Protein AF-A0A7S4IN65-F1 (afdb_monomer_lite)

pLDDT: mean 77.05, std 23.39, range [24.22, 98.75]

Radius of gyration: 28.14 Å; chains: 1; bounding box: 61×86×92 Å

Secondary structure (DSSP, 8-state):
----------------PPPPP-PPP---PPP--------EEEEESSGGGGGSHHHHHHHHHHTTSSS-EEEEE-GGGTT-HHHHHHHSHHHHHTT-EEEEE--SSGGGPPPHHHHHIIIIII-SEEEEPPS-HHHHHHHHHHHTHHHHHHHHHTTTPEEEEETHHHHTTEEEEEE-TTSTTSSTTHHHHHHH--HHHHH----EEEE---SEEEEEEESTT-B-TTS-BHHHHHHHHHHT-TTSPPEEEE-TTEEEEEETTEEEEEESSSS--EEEEEE-TTT--EEEEEPP--TT-EEHHHHTT--S---HHHHHHHTT---------------------------------PPP-EEESSGGGGGSHHHHHHHHHHHTSSS-EEEEE-GGGTT-HHHHHHHHHHHHHTT-EEEEE--SSGGGPPPHHHHHIIIIII-SEEEEPPS-HHHHHHHHHHHTHHHHHHHHHTTT-EEEEE--

Sequence (480 aa):
KLEEHVETDFKVADELQLPESAPAETGTSSANEEEESSIKIVAAGRMKAFHFPSIVEKVIELSGKEKPNIVYIGTASFDRTDKFNLITKLFREHECVIERLGVSEEKDVPSKEVMRRLVVEWADVLLCSGGNTLHALLRWKEIGLDLLMKKAAEKGTVLSGGSAGAGCWFSSVHSDSLRPDNVKNAERVLSELDEDDLTDWDYAKISGMGYINAMCVPHFDATGTNEVTRSEHAQEVLVQQPDGAPAIGIDENAAFIVDGDRAMVVSGDGEATCHVVVADEKTGVTAAVPIPQVEEGVPLDELLVLHEPCDAPHLEKLEEHVETDFKVADELQLPESAPAETGTSSANEEEESSIKIVAAGRMKAFHFPSIVEKVIELSGKEKPNIVYIGTASFDRTDKFNLITKLFREHECVIERLGVSEEKDVPSKEVMRRLVVEWADVLLCSGGNTLHALLRWKEIGLDLLMKKAAEKGTVPSGGSA

Foldseek 3Di:
DDDDDDDDDDDDDDDDDDDDDDDDDDDDDDDPPPPQQFFKEKFALALCLLVFPQSVVVLCVLLVDQAFEEEEEEQQVQPDPVQVCNRCVVSVVSVHHYDYQHQNDPVRHDDPVVLLCRQQPRGSEYEYEAFQLLSSQVRCVVVVSLVSNVNNSSVSRYQYYHHSSNQQQAQKEFDPNLQLLSAPPSVVSVVVDDLVNNLPDDTDIGGHSHNAQAYEQRQQVDADSVRHHSVVVVLVVCLVPQVGFKYKYHHNNKIWIGTGQFIAIDGSVVPTFMWTWHADPPPSDIDTETDDHDPVGDGSVVSRVDPDHDDPVNVVVVVVDDDDDDDDDDDDDDDDDDDDDDDDDDDDDDPDLDAAEAEAAALQPLVDLVSLVVLCVLLVHQAFEEEEEEQQVQQDPVSVCNNCVVSVVSVHHYDYQHQNDPVRHDDPVVLLCRQAPRGSEYEYEDHNVSSVSSSCSNRVSVVSNVNNSSVNRHYYYYHD

Organism: NCBI:txid265563

Structure (mmCIF, N/CA/C/O backbone):
data_AF-A0A7S4IN65-F1
#
_entry.id   AF-A0A7S4IN65-F1
#
loop_
_atom_site.group_PDB
_atom_site.id
_atom_site.type_symbol
_atom_site.label_atom_id
_atom_site.label_alt_id
_atom_site.label_comp_id
_atom_site.label_asym_id
_atom_site.label_entity_id
_atom_site.label_seq_id
_atom_site.pdbx_PDB_ins_code
_atom_site.Cartn_x
_atom_site.Cartn_y
_atom_site.Cartn_z
_atom_site.occupancy
_atom_site.B_iso_or_equiv
_atom_site.auth_seq_id
_atom_site.auth_comp_id
_atom_site.auth_asym_id
_atom_site.auth_atom_id
_atom_site.pdbx_PDB_model_num
ATOM 1 N N . LYS A 1 1 ? 18.585 51.820 -1.339 1.00 32.81 1 LYS A N 1
ATOM 2 C CA . LYS A 1 1 ? 18.415 52.350 -2.709 1.00 32.81 1 LYS A CA 1
ATOM 3 C C . LYS A 1 1 ? 17.055 51.869 -3.189 1.00 32.81 1 LYS A C 1
ATOM 5 O O . LYS A 1 1 ? 16.963 50.705 -3.530 1.00 32.81 1 LYS A O 1
ATOM 10 N N . LEU A 1 2 ? 16.080 52.779 -3.092 1.00 25.89 2 LEU A N 1
ATOM 11 C CA . LEU A 1 2 ? 14.792 52.861 -3.794 1.00 25.89 2 LEU A CA 1
ATOM 12 C C . LEU A 1 2 ? 13.840 51.653 -3.741 1.00 25.89 2 LEU A C 1
ATOM 14 O O . LEU A 1 2 ? 13.987 50.690 -4.484 1.00 25.89 2 LEU A O 1
ATOM 18 N N . GLU A 1 3 ? 12.829 51.804 -2.883 1.00 33.41 3 GLU A N 1
ATOM 19 C CA . GLU A 1 3 ? 11.439 51.452 -3.189 1.00 33.41 3 GLU A CA 1
ATOM 20 C C . GLU A 1 3 ? 10.918 52.275 -4.388 1.00 33.41 3 GLU A C 1
ATOM 22 O O . GLU A 1 3 ? 11.472 53.333 -4.694 1.00 33.41 3 GLU A O 1
ATOM 27 N N . GLU A 1 4 ? 9.807 51.787 -4.953 1.00 33.56 4 GLU A N 1
ATOM 28 C CA . GLU A 1 4 ? 8.807 52.456 -5.803 1.00 33.56 4 GLU A CA 1
ATOM 29 C C . GLU A 1 4 ? 8.878 52.352 -7.350 1.00 33.56 4 GLU A C 1
ATOM 31 O O . GLU A 1 4 ? 9.903 52.593 -7.982 1.00 33.56 4 GLU A O 1
ATOM 36 N N . HIS A 1 5 ? 7.671 52.109 -7.907 1.00 30.88 5 HIS A N 1
ATOM 37 C CA . HIS A 1 5 ? 7.203 52.086 -9.314 1.00 30.88 5 HIS A CA 1
ATOM 38 C C . HIS A 1 5 ? 7.433 50.736 -10.033 1.00 30.88 5 HIS A C 1
ATOM 40 O O . HIS A 1 5 ? 8.550 50.243 -10.097 1.00 30.88 5 HIS A O 1
ATOM 46 N N . VAL A 1 6 ? 6.423 50.040 -10.575 1.00 28.70 6 VAL A N 1
ATOM 47 C CA . VAL A 1 6 ? 5.481 50.481 -11.621 1.00 28.70 6 VAL A CA 1
ATOM 48 C C . VAL A 1 6 ? 4.193 49.626 -11.593 1.00 28.70 6 VAL A C 1
ATOM 50 O O . VAL A 1 6 ? 4.250 48.400 -11.657 1.00 28.70 6 VAL A O 1
ATOM 53 N N . GLU A 1 7 ? 3.042 50.299 -11.520 1.00 27.88 7 GLU A N 1
ATOM 54 C CA . GLU A 1 7 ? 1.718 49.850 -11.988 1.00 27.88 7 GLU A CA 1
ATOM 55 C C . GLU A 1 7 ? 1.628 49.966 -13.526 1.00 27.88 7 GLU A C 1
ATOM 57 O O . GLU A 1 7 ? 2.339 50.790 -14.096 1.00 27.88 7 GLU A O 1
ATOM 62 N N . THR A 1 8 ? 0.658 49.269 -14.146 1.00 27.19 8 THR A N 1
ATOM 63 C CA . THR A 1 8 ? 0.211 49.309 -15.574 1.00 27.19 8 THR A CA 1
ATOM 64 C C . THR A 1 8 ? 0.982 48.366 -16.527 1.00 27.19 8 THR A C 1
ATOM 66 O O . THR A 1 8 ? 2.193 48.239 -16.424 1.00 27.19 8 THR A O 1
ATOM 69 N N . ASP A 1 9 ? 0.395 47.587 -17.448 1.00 25.75 9 ASP A N 1
ATOM 70 C CA . ASP A 1 9 ? -0.900 47.646 -18.137 1.00 25.75 9 ASP A CA 1
ATOM 71 C C . ASP A 1 9 ? -1.326 46.262 -18.678 1.00 25.75 9 ASP A C 1
ATOM 73 O O . ASP A 1 9 ? -0.503 45.457 -19.119 1.00 25.75 9 ASP A O 1
ATOM 77 N N . PHE A 1 10 ? -2.641 46.038 -18.733 1.00 27.08 10 PHE A N 1
ATOM 78 C CA . PHE A 1 10 ? -3.291 45.007 -19.546 1.00 27.08 10 PHE A CA 1
ATOM 79 C C . PHE A 1 10 ? -3.042 45.258 -21.044 1.00 27.08 10 PHE A C 1
ATOM 81 O O . PHE A 1 10 ? -3.359 46.333 -21.551 1.00 27.08 10 PHE A O 1
ATOM 88 N N . LYS A 1 11 ? -2.615 44.229 -21.788 1.00 25.80 11 LYS A N 1
ATOM 89 C CA . LYS A 1 11 ? -2.872 44.119 -23.232 1.00 25.80 11 LYS A CA 1
ATOM 90 C C . LYS A 1 11 ? -3.276 42.695 -23.599 1.00 25.80 11 LYS A C 1
ATOM 92 O O . LYS A 1 11 ? -2.474 41.770 -23.548 1.00 25.80 11 LYS A O 1
ATOM 97 N N . VAL A 1 12 ? -4.543 42.572 -23.981 1.00 32.09 12 VAL A N 1
ATOM 98 C CA . VAL A 1 12 ? -5.088 41.475 -24.780 1.00 32.09 12 VAL A CA 1
ATOM 99 C C . VAL A 1 12 ? -4.421 41.536 -26.154 1.00 32.09 12 VAL A C 1
ATOM 101 O O . VAL A 1 12 ? -4.432 42.591 -26.788 1.00 32.09 12 VAL A O 1
ATOM 104 N N . ALA A 1 13 ? -3.841 40.425 -26.595 1.00 27.20 13 ALA A N 1
ATOM 105 C CA . ALA A 1 13 ? -3.471 40.208 -27.986 1.00 27.20 13 ALA A CA 1
ATOM 106 C C . ALA A 1 13 ? -4.176 38.929 -28.451 1.00 27.20 13 ALA A C 1
ATOM 108 O O . ALA A 1 13 ? -3.713 37.819 -28.193 1.00 27.20 13 ALA A O 1
ATOM 109 N N . ASP A 1 14 ? -5.341 39.130 -29.064 1.00 30.42 14 ASP A N 1
ATOM 110 C CA . ASP A 1 14 ? -5.880 38.231 -30.079 1.00 30.42 14 ASP A CA 1
ATOM 111 C C . ASP A 1 14 ? -4.938 38.212 -31.297 1.00 30.42 14 ASP A C 1
ATOM 113 O O . ASP A 1 14 ? -4.184 39.159 -31.520 1.00 30.42 14 ASP A O 1
ATOM 117 N N . GLU A 1 15 ? -5.069 37.152 -32.097 1.00 32.62 15 GLU A N 1
ATOM 118 C CA . GLU A 1 15 ? -4.400 36.855 -33.376 1.00 32.62 15 GLU A CA 1
ATOM 119 C C . GLU A 1 15 ? -3.097 36.042 -33.305 1.00 32.62 15 GLU A C 1
ATOM 121 O O . GLU A 1 15 ? -1.983 36.553 -33.398 1.00 32.62 15 GLU A O 1
ATOM 126 N N . LEU A 1 16 ? -3.261 34.715 -33.312 1.00 28.67 16 LEU A N 1
ATOM 127 C CA . LEU A 1 16 ? -2.338 33.811 -33.997 1.00 28.67 16 LEU A CA 1
ATOM 128 C C . LEU A 1 16 ? -3.149 32.884 -34.910 1.00 28.67 16 LEU A C 1
ATOM 130 O O . LEU A 1 16 ? -3.879 32.000 -34.468 1.00 28.67 16 LEU A O 1
ATOM 134 N N . GLN A 1 17 ? -3.050 33.181 -36.205 1.00 27.02 17 GLN A N 1
ATOM 135 C CA . GLN A 1 17 ? -3.640 32.453 -37.322 1.00 27.02 17 GLN A CA 1
ATOM 136 C C . GLN A 1 17 ? -3.082 31.024 -37.395 1.00 27.02 17 GLN A C 1
ATOM 138 O O . GLN A 1 17 ? -1.869 30.816 -37.402 1.00 27.02 17 GLN A O 1
ATOM 143 N N . LEU A 1 18 ? -3.984 30.047 -37.486 1.00 28.59 18 LEU A N 1
ATOM 144 C CA . LEU A 1 18 ? -3.681 28.667 -37.865 1.00 28.59 18 LEU A CA 1
ATOM 145 C C . LEU A 1 18 ? -3.309 28.625 -39.359 1.00 28.59 18 LEU A C 1
ATOM 147 O O . LEU A 1 18 ? -4.066 29.178 -40.161 1.00 28.59 18 LEU A O 1
ATOM 151 N N . PRO A 1 19 ? -2.202 27.982 -39.775 1.00 30.19 19 PRO A N 1
ATOM 152 C CA . PRO A 1 19 ? -1.936 27.788 -41.192 1.00 30.19 19 PRO A CA 1
ATOM 153 C C . PRO A 1 19 ? -2.853 26.709 -41.787 1.00 30.19 19 PRO A C 1
ATOM 155 O O . PRO A 1 19 ? -3.086 25.655 -41.195 1.00 30.19 19 PRO A O 1
ATOM 158 N N . GLU A 1 20 ? -3.371 27.030 -42.972 1.00 29.59 20 GLU A N 1
ATOM 159 C CA . GLU A 1 20 ? -4.300 26.250 -43.786 1.00 29.59 20 GLU A CA 1
ATOM 160 C C . GLU A 1 20 ? -3.750 24.880 -44.215 1.00 29.59 20 GLU A C 1
ATOM 162 O O . GLU A 1 20 ? -2.572 24.697 -44.522 1.00 29.59 20 GLU A O 1
ATOM 167 N N . SER A 1 21 ? -4.678 23.928 -44.289 1.00 34.19 21 SER A N 1
ATOM 168 C CA . SER A 1 21 ? -4.541 22.582 -44.838 1.00 34.19 21 SER A CA 1
ATOM 169 C C . SER A 1 21 ? -4.165 22.570 -46.327 1.00 34.19 21 SER A C 1
ATOM 171 O O . SER A 1 21 ? -4.820 23.233 -47.133 1.00 34.19 21 SER A O 1
ATOM 173 N N . ALA A 1 22 ? -3.213 21.713 -46.705 1.00 28.77 22 ALA A N 1
ATOM 174 C CA . ALA A 1 22 ? -2.978 21.274 -48.085 1.00 28.77 22 ALA A CA 1
ATOM 175 C C . ALA A 1 22 ? -3.333 19.772 -48.235 1.00 28.77 22 ALA A C 1
ATOM 177 O O . ALA A 1 22 ? -3.352 19.057 -47.232 1.00 28.77 22 ALA A O 1
ATOM 178 N N . PRO A 1 23 ? -3.703 19.305 -49.444 1.00 30.22 23 PRO A N 1
ATOM 179 C CA . PRO A 1 23 ? -4.715 18.268 -49.632 1.00 30.22 23 PRO A CA 1
ATOM 180 C C . PRO A 1 23 ? -4.190 16.829 -49.552 1.00 30.22 23 PRO A C 1
ATOM 182 O O . PRO A 1 23 ? -3.014 16.549 -49.759 1.00 30.22 23 PRO A O 1
ATOM 185 N N . ALA A 1 24 ? -5.137 15.929 -49.284 1.00 30.30 24 ALA A N 1
ATOM 186 C CA . ALA A 1 24 ? -4.971 14.489 -49.178 1.00 30.30 24 ALA A CA 1
ATOM 187 C C . ALA A 1 24 ? -4.448 13.843 -50.472 1.00 30.30 24 ALA A C 1
ATOM 189 O O . ALA A 1 24 ? -5.069 13.968 -51.529 1.00 30.30 24 ALA A O 1
ATOM 190 N N . GLU A 1 25 ? -3.374 13.062 -50.348 1.00 29.53 25 GLU A N 1
ATOM 191 C CA . GLU A 1 25 ? -3.054 11.991 -51.286 1.00 29.53 25 GLU A CA 1
ATOM 192 C C . GLU A 1 25 ? -3.513 10.652 -50.703 1.00 29.53 25 GLU A C 1
ATOM 194 O O . GLU A 1 25 ? -3.222 10.278 -49.569 1.00 29.53 25 GLU A O 1
ATOM 199 N N . THR A 1 26 ? -4.306 9.958 -51.507 1.00 33.59 26 THR A N 1
ATOM 200 C CA . THR A 1 26 ? -4.927 8.666 -51.245 1.00 33.59 26 THR A CA 1
ATOM 201 C C . THR A 1 26 ? -3.886 7.547 -51.224 1.00 33.59 26 THR A C 1
ATOM 203 O O . THR A 1 26 ? -3.320 7.216 -52.265 1.00 33.59 26 THR A O 1
ATOM 206 N N . GLY A 1 27 ? -3.701 6.915 -50.065 1.00 27.95 27 GLY A N 1
ATOM 207 C CA . GLY A 1 27 ? -2.934 5.682 -49.897 1.00 27.95 27 GLY A CA 1
ATOM 208 C C . GLY A 1 27 ? -3.653 4.753 -48.922 1.00 27.95 27 GLY A C 1
ATOM 209 O O . GLY A 1 27 ? -3.689 5.024 -47.732 1.00 27.95 27 GLY A O 1
ATOM 210 N N . THR A 1 28 ? -4.291 3.726 -49.484 1.00 26.53 28 THR A N 1
ATOM 211 C CA . THR A 1 28 ? -4.822 2.478 -48.897 1.00 26.53 28 THR A CA 1
ATOM 212 C C . THR A 1 28 ? -4.818 2.323 -47.370 1.00 26.53 28 THR A C 1
ATOM 214 O O . THR A 1 28 ? -3.765 2.231 -46.746 1.00 26.53 28 THR A O 1
ATOM 217 N N . SER A 1 29 ? -6.020 2.162 -46.803 1.00 31.06 29 SER A N 1
ATOM 218 C CA . SER A 1 29 ? -6.239 1.823 -45.399 1.00 31.06 29 SER A CA 1
ATOM 219 C C . SER A 1 29 ? -5.739 0.412 -45.081 1.00 31.06 29 SER A C 1
ATOM 221 O O . SER A 1 29 ? -6.262 -0.566 -45.620 1.00 31.06 29 SER A O 1
ATOM 223 N N . SER A 1 30 ? -4.796 0.294 -44.152 1.00 29.39 30 SER A N 1
ATOM 224 C CA . SER A 1 30 ? -4.751 -0.860 -43.258 1.00 29.39 30 SER A CA 1
ATOM 225 C C . SER A 1 30 ? -5.588 -0.490 -42.041 1.00 29.39 30 SER A C 1
ATOM 227 O 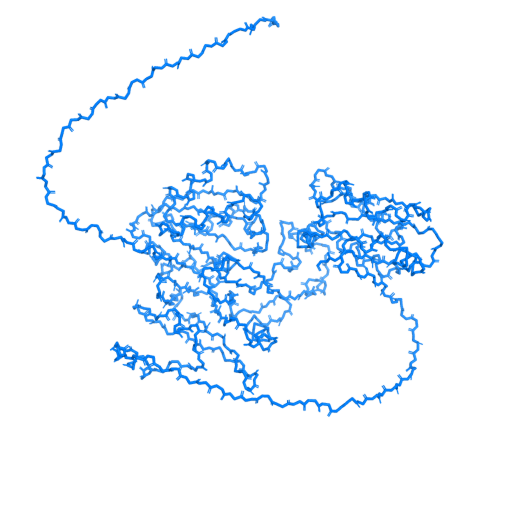O . SER A 1 30 ? -5.401 0.583 -41.470 1.00 29.39 30 SER A O 1
ATOM 229 N N . ALA A 1 31 ? -6.571 -1.326 -41.724 1.00 31.06 31 ALA A N 1
ATOM 230 C CA . ALA A 1 31 ? -7.404 -1.173 -40.547 1.00 31.06 31 ALA A CA 1
ATOM 231 C C . ALA A 1 31 ? -6.503 -1.025 -39.313 1.00 31.06 31 ALA A C 1
ATOM 233 O O . ALA A 1 31 ? -5.674 -1.892 -39.054 1.00 31.06 31 ALA A O 1
ATOM 234 N N . ASN A 1 32 ? -6.641 0.091 -38.596 1.00 31.59 32 ASN A N 1
ATOM 235 C CA . ASN A 1 32 ? -6.221 0.143 -37.206 1.00 31.59 32 ASN A CA 1
ATOM 236 C C . ASN A 1 32 ? -7.167 -0.803 -36.471 1.00 31.59 32 ASN A C 1
ATOM 238 O O . ASN A 1 32 ? -8.341 -0.478 -36.292 1.00 31.59 32 ASN A O 1
ATOM 242 N N . GLU A 1 33 ? -6.673 -1.986 -36.127 1.00 35.81 33 GLU A N 1
ATOM 243 C CA . GLU A 1 33 ? -7.206 -2.728 -34.995 1.00 35.81 33 GLU A CA 1
ATOM 244 C C . GLU A 1 33 ? -7.107 -1.778 -33.797 1.00 35.81 33 GLU A C 1
ATOM 246 O O . GLU A 1 33 ? -6.038 -1.245 -33.493 1.00 35.81 33 GLU A O 1
ATOM 251 N N . GLU A 1 34 ? -8.251 -1.439 -33.209 1.00 37.22 34 GLU A N 1
ATOM 252 C CA . GLU A 1 34 ? -8.286 -0.805 -31.900 1.00 37.22 34 GLU A CA 1
ATOM 253 C C . GLU A 1 34 ? -7.621 -1.806 -30.949 1.00 37.22 34 GLU A C 1
ATOM 255 O O . GLU A 1 34 ? -8.232 -2.815 -30.612 1.00 37.22 34 GLU A O 1
ATOM 260 N N . GLU A 1 35 ? -6.343 -1.592 -30.611 1.00 44.28 35 GLU A N 1
ATOM 261 C CA . GLU A 1 35 ? -5.663 -2.338 -29.549 1.00 44.28 35 GLU A CA 1
ATOM 262 C C . GLU A 1 35 ? -6.517 -2.181 -28.289 1.00 44.28 35 GLU A C 1
ATOM 264 O O . GLU A 1 35 ? -6.573 -1.111 -27.674 1.00 44.28 35 GLU A O 1
ATOM 269 N N . GLU A 1 36 ? -7.257 -3.235 -27.960 1.00 49.00 36 GLU A N 1
ATOM 270 C CA . GLU A 1 36 ? -8.034 -3.316 -26.740 1.00 49.00 36 GLU A CA 1
ATOM 271 C C . GLU A 1 36 ? -7.046 -3.143 -25.582 1.00 49.00 36 GLU A C 1
ATOM 273 O O . GLU A 1 36 ? -6.071 -3.882 -25.455 1.00 49.00 36 GLU A O 1
ATOM 278 N N . SER A 1 37 ? -7.227 -2.085 -24.790 1.00 55.81 37 SER A N 1
ATOM 279 C CA . SER A 1 37 ? -6.335 -1.767 -23.678 1.00 55.81 37 SER A CA 1
ATOM 280 C C . SER A 1 37 ? -6.311 -2.934 -22.684 1.00 55.81 37 SER A C 1
ATOM 282 O O . SER A 1 37 ? -7.236 -3.119 -21.895 1.00 55.81 37 SER A O 1
ATOM 284 N N . SER A 1 38 ? -5.230 -3.712 -22.713 1.00 84.19 38 SER A N 1
ATOM 285 C CA . SER A 1 38 ? -4.982 -4.815 -21.790 1.00 84.19 38 SER A CA 1
ATOM 286 C C . SER A 1 38 ? -4.278 -4.297 -20.533 1.00 84.19 38 SER A C 1
ATOM 288 O O . SER A 1 38 ? -3.211 -3.678 -20.618 1.00 84.19 38 SER A O 1
ATOM 290 N N . ILE A 1 39 ? -4.846 -4.553 -19.354 1.00 91.69 39 ILE A N 1
ATOM 291 C CA . ILE A 1 39 ? -4.200 -4.222 -18.078 1.00 91.69 39 ILE A CA 1
ATOM 292 C C . ILE A 1 39 ? -2.968 -5.115 -17.891 1.00 91.69 39 ILE A C 1
ATOM 294 O O . ILE A 1 39 ? -3.049 -6.328 -18.054 1.00 91.69 39 ILE A O 1
ATOM 298 N N . LYS A 1 40 ? -1.840 -4.511 -17.501 1.00 97.19 40 LYS A N 1
ATOM 299 C CA . LYS A 1 40 ? -0.579 -5.215 -17.233 1.00 97.19 40 LYS A CA 1
ATOM 300 C C . LYS A 1 40 ? -0.142 -4.991 -15.796 1.00 97.19 40 LYS A C 1
ATOM 302 O O . LYS A 1 40 ? 0.082 -3.846 -15.396 1.00 97.19 40 LYS A O 1
ATOM 307 N N . ILE A 1 41 ? -0.022 -6.060 -15.013 1.00 97.75 41 ILE A N 1
ATOM 308 C CA . ILE A 1 41 ? 0.318 -5.998 -13.587 1.00 97.75 41 ILE A CA 1
ATOM 309 C C . ILE A 1 41 ? 1.456 -6.966 -13.259 1.00 97.75 41 ILE A C 1
ATOM 311 O O . ILE A 1 41 ? 1.453 -8.109 -13.695 1.00 97.75 41 ILE A O 1
ATOM 315 N N . VAL A 1 42 ? 2.394 -6.521 -12.422 1.00 98.19 42 VAL A N 1
ATOM 316 C CA . VAL A 1 42 ? 3.411 -7.353 -11.768 1.00 98.19 42 VAL A CA 1
ATOM 317 C C . VAL A 1 42 ? 3.342 -7.141 -10.258 1.00 98.19 42 VAL A C 1
ATOM 319 O O . VAL A 1 42 ? 3.803 -6.127 -9.729 1.00 98.19 42 VAL A O 1
ATOM 322 N N . ALA A 1 43 ? 2.761 -8.106 -9.557 1.00 98.06 43 ALA A N 1
ATOM 323 C CA . ALA A 1 43 ? 2.542 -8.092 -8.119 1.00 98.06 43 ALA A CA 1
ATOM 324 C C . ALA A 1 43 ? 3.513 -9.063 -7.428 1.00 98.06 43 ALA A C 1
ATOM 326 O O . ALA A 1 43 ? 3.340 -10.273 -7.495 1.00 98.06 43 ALA A O 1
ATOM 327 N N . ALA A 1 44 ? 4.545 -8.548 -6.759 1.00 97.69 44 ALA A N 1
ATOM 328 C CA . ALA A 1 44 ? 5.549 -9.364 -6.076 1.00 97.69 44 ALA A CA 1
ATOM 329 C C . ALA A 1 44 ? 5.276 -9.533 -4.571 1.00 97.69 44 ALA A C 1
ATOM 331 O O . ALA A 1 44 ? 4.842 -8.594 -3.896 1.00 97.69 44 ALA A O 1
ATOM 332 N N . GLY A 1 45 ? 5.603 -10.697 -4.004 1.00 93.69 45 GLY A N 1
ATOM 333 C CA . GLY A 1 45 ? 5.321 -10.986 -2.593 1.00 93.69 45 GLY A CA 1
ATOM 334 C C . GLY A 1 45 ? 6.072 -10.060 -1.640 1.00 93.69 45 GLY A C 1
ATOM 335 O O . GLY A 1 45 ? 5.500 -9.576 -0.665 1.00 93.69 45 GLY A O 1
ATOM 336 N N . ARG A 1 46 ? 7.316 -9.691 -1.980 1.00 95.19 46 ARG A N 1
ATOM 337 C CA . ARG A 1 46 ? 8.073 -8.640 -1.285 1.00 95.19 46 ARG A CA 1
ATOM 338 C C . ARG A 1 46 ? 8.865 -7.763 -2.233 1.00 95.19 46 ARG A C 1
ATOM 340 O O . ARG A 1 46 ? 9.173 -8.121 -3.361 1.00 95.19 46 ARG A O 1
ATOM 347 N N . MET A 1 47 ? 9.319 -6.620 -1.730 1.00 94.44 47 MET A N 1
ATOM 348 C CA . MET A 1 47 ? 10.061 -5.682 -2.571 1.00 94.44 47 MET A CA 1
ATOM 349 C C . MET A 1 47 ? 11.448 -6.181 -3.013 1.00 94.44 47 MET A C 1
ATOM 351 O O . MET A 1 47 ? 11.924 -5.829 -4.086 1.00 94.44 47 MET A O 1
ATOM 355 N N . LYS A 1 48 ? 12.101 -7.025 -2.207 1.00 94.06 48 LYS A N 1
ATOM 356 C CA . LYS A 1 48 ? 13.374 -7.664 -2.584 1.00 94.06 48 LYS A CA 1
ATOM 357 C C . LYS A 1 48 ? 13.230 -8.658 -3.742 1.00 94.06 48 LYS A C 1
ATOM 359 O O . LYS A 1 48 ? 14.247 -9.047 -4.295 1.00 94.06 48 LYS A O 1
ATOM 364 N N . ALA A 1 49 ? 12.015 -9.037 -4.137 1.00 94.44 49 ALA A N 1
ATOM 365 C CA . ALA A 1 49 ? 11.811 -9.879 -5.310 1.00 94.44 49 ALA A CA 1
ATOM 366 C C . ALA A 1 49 ? 12.332 -9.206 -6.601 1.00 94.44 49 ALA A C 1
ATOM 368 O O . ALA A 1 49 ? 12.872 -9.871 -7.474 1.00 94.44 49 ALA A O 1
ATOM 369 N N . PHE A 1 50 ? 12.326 -7.868 -6.674 1.00 96.25 50 PHE A N 1
ATOM 370 C CA . PHE A 1 50 ? 12.949 -7.109 -7.772 1.00 96.25 50 PHE A CA 1
ATOM 371 C C . PHE A 1 50 ? 14.492 -7.107 -7.747 1.00 96.25 50 PHE A C 1
ATOM 373 O O . PHE A 1 50 ? 15.132 -6.350 -8.476 1.00 96.25 50 PHE A O 1
ATOM 380 N N . HIS A 1 51 ? 15.122 -7.917 -6.890 1.00 95.88 51 HIS A N 1
ATOM 381 C CA . HIS A 1 51 ? 16.551 -8.239 -6.982 1.00 95.88 51 HIS A CA 1
ATOM 382 C C . HIS A 1 51 ? 16.816 -9.483 -7.831 1.00 95.88 51 HIS A C 1
ATOM 384 O O . HIS A 1 51 ? 17.975 -9.745 -8.147 1.00 95.88 51 HIS A O 1
ATOM 390 N N . PHE A 1 52 ? 15.772 -10.224 -8.208 1.00 97.25 52 PHE A N 1
ATOM 391 C CA . PHE A 1 52 ? 15.885 -11.356 -9.115 1.00 97.25 52 PHE A CA 1
ATOM 392 C C . PHE A 1 52 ? 15.731 -10.890 -10.570 1.00 97.25 52 PHE A C 1
ATOM 394 O O . PHE A 1 52 ? 14.739 -10.221 -10.884 1.00 97.25 52 PHE A O 1
ATOM 401 N N . PRO A 1 53 ? 16.675 -11.250 -11.462 1.00 96.94 53 PRO A N 1
ATOM 402 C CA . PRO A 1 53 ? 16.588 -10.925 -12.883 1.00 96.94 53 PRO A CA 1
ATOM 403 C C . PRO A 1 53 ? 15.287 -11.393 -13.528 1.00 96.94 53 PRO A C 1
ATOM 405 O O . PRO A 1 53 ? 14.658 -10.592 -14.202 1.00 96.94 53 PRO A O 1
ATOM 408 N N . SER A 1 54 ? 14.811 -12.607 -13.222 1.00 96.12 54 SER A N 1
ATOM 409 C CA . SER A 1 54 ? 13.579 -13.163 -13.807 1.00 96.12 54 SER A CA 1
ATOM 410 C C . SER A 1 54 ? 12.359 -12.251 -13.632 1.00 96.12 54 SER A C 1
ATOM 412 O O . SER A 1 54 ? 11.566 -12.081 -14.554 1.00 96.12 54 SER A O 1
ATOM 414 N N . ILE A 1 55 ? 12.223 -11.608 -12.470 1.00 96.69 55 ILE A N 1
ATOM 415 C CA . ILE A 1 55 ? 11.100 -10.708 -12.179 1.00 96.69 55 ILE A CA 1
ATOM 416 C C . ILE A 1 55 ? 11.301 -9.339 -12.842 1.00 96.69 55 ILE A C 1
ATOM 418 O O . ILE A 1 55 ? 10.356 -8.779 -13.394 1.00 96.69 55 ILE A O 1
ATOM 422 N N . VAL A 1 56 ? 12.518 -8.784 -12.806 1.00 97.75 56 VAL A N 1
ATOM 423 C CA . VAL A 1 56 ? 12.814 -7.485 -13.440 1.00 97.75 56 VAL A CA 1
ATOM 424 C C . VAL A 1 56 ? 12.698 -7.564 -14.959 1.00 97.75 56 VAL A C 1
ATOM 426 O O . VAL A 1 56 ? 12.088 -6.688 -15.570 1.00 97.75 56 VAL A O 1
ATOM 429 N N . GLU A 1 57 ? 13.227 -8.625 -15.559 1.00 96.88 57 GLU A N 1
ATOM 430 C CA . GLU A 1 57 ? 13.132 -8.895 -16.991 1.00 96.88 57 GLU A CA 1
ATOM 431 C C . GLU A 1 57 ? 11.673 -9.021 -17.420 1.00 96.88 57 GLU A C 1
ATOM 433 O O . GLU A 1 57 ? 11.299 -8.409 -18.416 1.00 96.88 57 GLU A O 1
ATOM 438 N N . LYS A 1 58 ? 10.814 -9.675 -16.621 1.00 96.81 58 LYS A N 1
ATOM 439 C CA . LYS A 1 58 ? 9.383 -9.758 -16.939 1.00 96.81 58 LYS A CA 1
ATOM 440 C C . LYS A 1 58 ? 8.678 -8.399 -16.913 1.00 96.81 58 LYS A C 1
ATOM 442 O O . LYS A 1 58 ? 7.841 -8.125 -17.768 1.00 96.81 58 LYS A O 1
ATOM 447 N N . VAL A 1 59 ? 9.025 -7.513 -15.973 1.00 97.94 59 VAL A N 1
ATOM 448 C CA . VAL A 1 59 ? 8.500 -6.131 -15.961 1.00 97.94 59 VAL A CA 1
ATOM 449 C C . VAL A 1 59 ? 8.909 -5.376 -17.229 1.00 97.94 59 VAL A C 1
ATOM 451 O O . VAL A 1 59 ? 8.094 -4.658 -17.810 1.00 97.94 59 VAL A O 1
ATOM 454 N N . ILE A 1 60 ? 10.166 -5.527 -17.656 1.00 98.19 60 ILE A N 1
ATOM 455 C CA . ILE A 1 60 ? 10.696 -4.882 -18.864 1.00 98.19 60 ILE A CA 1
ATOM 456 C C . ILE A 1 60 ? 10.015 -5.454 -20.113 1.00 98.19 60 ILE A C 1
ATOM 458 O O . ILE A 1 60 ? 9.549 -4.688 -20.952 1.00 98.19 60 ILE A O 1
ATOM 462 N N . GLU A 1 61 ? 9.882 -6.774 -20.207 1.00 96.69 61 GLU A N 1
ATOM 463 C CA . GLU A 1 61 ? 9.198 -7.472 -21.299 1.00 96.69 61 GLU A CA 1
ATOM 464 C C . GLU A 1 61 ? 7.758 -6.970 -21.479 1.00 96.69 61 GLU A C 1
ATOM 466 O O . GLU A 1 61 ? 7.389 -6.545 -22.573 1.00 96.69 61 GLU A O 1
ATOM 471 N N . LEU A 1 62 ? 6.972 -6.907 -20.396 1.00 96.19 62 LEU A N 1
ATOM 472 C CA . LEU A 1 62 ? 5.577 -6.444 -20.435 1.00 96.19 62 LEU A CA 1
ATOM 473 C C . LEU A 1 62 ? 5.434 -4.991 -20.896 1.00 96.19 62 LEU A C 1
ATOM 475 O O . LEU A 1 62 ? 4.412 -4.623 -21.486 1.00 96.19 62 LEU A O 1
ATOM 479 N N . SER A 1 63 ? 6.457 -4.164 -20.654 1.00 96.56 63 SER A N 1
ATOM 480 C CA . SER A 1 63 ? 6.481 -2.777 -21.126 1.00 96.56 63 SER A CA 1
ATOM 481 C C . SER A 1 63 ? 6.602 -2.665 -22.652 1.00 96.56 63 SER A C 1
ATOM 483 O O . SER A 1 63 ? 6.344 -1.597 -23.207 1.00 96.56 63 SER A O 1
ATOM 485 N N . GLY A 1 64 ? 7.010 -3.741 -23.338 1.00 95.69 64 GLY A N 1
ATOM 486 C CA . GLY A 1 64 ? 7.242 -3.762 -24.783 1.00 95.69 64 GLY A CA 1
ATOM 487 C C . GLY A 1 64 ? 8.453 -2.934 -25.232 1.00 95.69 64 GLY A C 1
ATOM 488 O O . GLY A 1 64 ? 8.590 -2.637 -26.419 1.00 95.69 64 GLY A O 1
ATOM 489 N N . LYS A 1 65 ? 9.325 -2.523 -24.301 1.00 96.25 65 LYS A N 1
ATOM 490 C CA . LYS A 1 65 ? 10.488 -1.664 -24.562 1.00 96.25 65 LYS A CA 1
ATOM 491 C C . LYS A 1 65 ? 11.750 -2.256 -23.952 1.00 96.25 65 LYS A C 1
ATOM 493 O O . LYS A 1 65 ? 11.728 -2.754 -22.836 1.00 96.25 65 LYS A O 1
ATOM 498 N N . GLU A 1 66 ? 12.880 -2.104 -24.642 1.00 92.88 66 GLU A N 1
ATOM 499 C CA . GLU A 1 66 ? 14.186 -2.539 -24.116 1.00 92.88 66 GLU A CA 1
ATOM 500 C C . GLU A 1 66 ? 14.634 -1.716 -22.896 1.00 92.88 66 GLU A C 1
ATOM 502 O O . GLU A 1 66 ? 15.298 -2.236 -22.004 1.00 92.88 66 GLU A O 1
ATOM 507 N N . LYS A 1 67 ? 14.293 -0.420 -22.868 1.00 96.38 67 LYS A N 1
ATOM 508 C CA . LYS A 1 67 ? 14.707 0.543 -21.832 1.00 96.38 67 LYS A CA 1
ATOM 509 C C . LYS A 1 67 ? 13.514 1.397 -21.389 1.00 96.38 67 LYS A C 1
ATOM 511 O O . LYS A 1 67 ? 13.429 2.563 -21.782 1.00 96.38 67 LYS A O 1
ATOM 516 N N . PRO A 1 68 ? 12.551 0.827 -20.648 1.00 98.00 68 PRO A N 1
ATOM 517 C CA . PRO A 1 68 ? 11.341 1.540 -20.263 1.00 98.00 68 PRO A CA 1
ATOM 518 C C . PRO A 1 68 ? 11.618 2.711 -19.317 1.00 98.00 68 PRO A C 1
ATOM 520 O O . PRO A 1 68 ? 12.555 2.696 -18.510 1.00 98.00 68 PRO A O 1
ATOM 523 N N . ASN A 1 69 ? 10.744 3.712 -19.389 1.00 98.75 69 ASN A N 1
ATOM 524 C CA . ASN A 1 69 ? 10.652 4.783 -18.407 1.00 98.75 6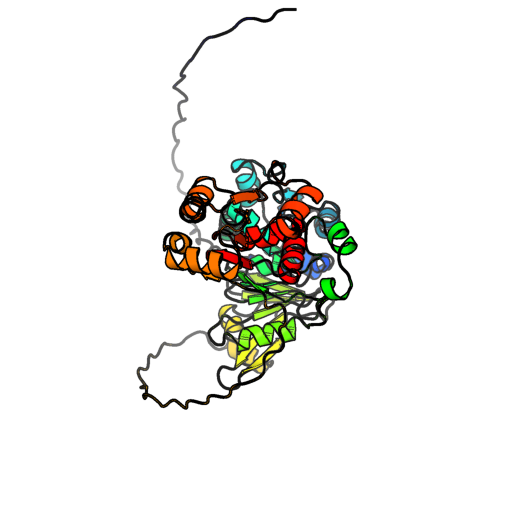9 ASN A CA 1
ATOM 525 C C . ASN A 1 69 ? 9.876 4.295 -17.177 1.00 98.75 69 ASN A C 1
ATOM 527 O O . ASN A 1 69 ? 8.702 3.931 -17.268 1.00 98.75 69 ASN A O 1
ATOM 531 N N . ILE A 1 70 ? 10.509 4.332 -16.011 1.00 98.69 70 ILE A N 1
ATOM 532 C CA . ILE A 1 70 ? 9.935 3.872 -14.749 1.00 98.69 70 ILE A CA 1
ATOM 533 C C . ILE A 1 70 ? 9.681 5.071 -13.844 1.00 98.69 70 ILE A C 1
ATOM 535 O O . ILE A 1 70 ? 10.602 5.817 -13.510 1.00 98.69 70 ILE A O 1
ATOM 539 N N . VAL A 1 71 ? 8.445 5.226 -13.378 1.00 98.75 71 VAL A N 1
ATOM 540 C CA . VAL A 1 71 ? 8.130 6.144 -12.279 1.00 98.75 71 VAL A CA 1
ATOM 541 C C . VAL A 1 71 ? 8.059 5.345 -10.985 1.00 98.75 71 VAL A C 1
ATOM 543 O O . VAL A 1 71 ? 7.155 4.536 -10.785 1.00 98.75 71 VAL A O 1
ATOM 546 N N . TYR A 1 72 ? 9.011 5.585 -10.086 1.00 98.56 72 TYR A N 1
ATOM 547 C CA . TYR A 1 72 ? 8.993 5.006 -8.748 1.00 98.56 72 TYR A CA 1
ATOM 548 C C . TYR A 1 72 ? 8.129 5.845 -7.805 1.00 98.56 72 TYR A C 1
ATOM 550 O O . TYR A 1 72 ? 8.409 7.029 -7.584 1.00 98.56 72 TYR A O 1
ATOM 558 N N . ILE A 1 73 ? 7.121 5.216 -7.202 1.00 98.12 73 ILE A N 1
ATOM 559 C CA . ILE A 1 73 ? 6.172 5.849 -6.280 1.00 98.12 73 ILE A CA 1
ATOM 560 C C . ILE A 1 73 ? 6.456 5.324 -4.870 1.00 98.12 73 ILE A C 1
ATOM 562 O O . ILE A 1 73 ? 6.055 4.224 -4.487 1.00 98.12 73 ILE A O 1
ATOM 566 N N . GLY A 1 74 ? 7.194 6.119 -4.093 1.00 95.88 74 GLY A N 1
ATOM 567 C CA . GLY A 1 74 ? 7.767 5.725 -2.803 1.00 95.88 74 GLY A CA 1
ATOM 568 C C . GLY A 1 74 ? 6.830 5.830 -1.599 1.00 95.88 74 GLY A C 1
ATOM 569 O O . GLY A 1 74 ? 7.296 5.695 -0.462 1.00 95.88 74 GLY A O 1
ATOM 570 N N . THR A 1 75 ? 5.542 6.092 -1.818 1.00 94.50 75 THR A N 1
ATOM 571 C CA . THR A 1 75 ? 4.590 6.530 -0.787 1.00 94.50 75 THR A CA 1
ATOM 572 C C . THR A 1 75 ? 4.465 5.551 0.378 1.00 94.50 75 THR A C 1
ATOM 574 O O . THR A 1 75 ? 4.565 5.981 1.522 1.00 94.50 75 THR A O 1
ATOM 577 N N . ALA A 1 76 ? 4.331 4.243 0.121 1.00 92.88 76 ALA A N 1
ATOM 578 C CA . ALA A 1 76 ? 4.181 3.231 1.179 1.00 92.88 76 ALA A CA 1
ATOM 579 C C . ALA A 1 76 ? 5.407 3.161 2.106 1.00 92.88 76 ALA A C 1
ATOM 581 O O . ALA A 1 76 ? 5.298 2.867 3.292 1.00 92.88 76 ALA A O 1
ATOM 582 N N . SER A 1 77 ? 6.582 3.484 1.568 1.00 92.00 77 SER A N 1
ATOM 583 C CA . SER A 1 77 ? 7.843 3.559 2.309 1.00 92.00 77 SER A CA 1
ATOM 584 C C . SER A 1 77 ? 8.130 4.944 2.899 1.00 92.00 77 SER A C 1
ATOM 586 O O . SER A 1 77 ? 9.280 5.215 3.243 1.00 92.00 77 SER A O 1
ATOM 588 N N . PHE A 1 78 ? 7.136 5.834 2.953 1.00 91.94 78 PHE A N 1
ATOM 589 C CA . PHE A 1 78 ? 7.283 7.237 3.358 1.00 91.94 78 PHE A CA 1
ATOM 590 C C . PHE A 1 78 ? 8.351 7.991 2.564 1.00 91.94 78 PHE A C 1
ATOM 592 O O . PHE A 1 78 ? 9.109 8.788 3.111 1.00 91.94 78 PHE A O 1
ATOM 599 N N . ASP A 1 79 ? 8.462 7.691 1.268 1.00 93.81 79 ASP A N 1
ATOM 600 C CA . ASP A 1 79 ? 9.433 8.331 0.389 1.00 93.81 79 ASP A CA 1
ATOM 601 C C . ASP A 1 79 ? 10.880 8.243 0.920 1.00 93.81 79 ASP A C 1
ATOM 603 O O . ASP A 1 79 ? 11.687 9.177 0.883 1.00 93.81 79 ASP A O 1
ATOM 607 N N . ARG A 1 80 ? 11.254 7.051 1.374 1.00 91.25 80 ARG A N 1
ATOM 608 C CA . ARG A 1 80 ? 12.612 6.753 1.817 1.00 91.25 80 ARG A CA 1
ATOM 609 C C . ARG A 1 80 ? 13.591 6.560 0.658 1.00 91.25 80 ARG A C 1
ATOM 611 O O . ARG A 1 80 ? 13.432 5.679 -0.189 1.00 91.25 80 ARG A O 1
ATOM 618 N N . THR A 1 81 ? 14.658 7.359 0.652 1.00 93.56 81 THR A N 1
ATOM 619 C CA . THR A 1 81 ? 15.707 7.321 -0.383 1.00 93.56 81 THR A CA 1
ATOM 620 C C . THR A 1 81 ? 16.517 6.022 -0.366 1.00 93.56 81 THR A C 1
ATOM 622 O O . THR A 1 81 ? 16.894 5.528 -1.426 1.00 93.56 81 THR A O 1
ATOM 625 N N . ASP A 1 82 ? 16.757 5.426 0.806 1.00 93.00 82 ASP A N 1
ATOM 626 C CA . ASP A 1 82 ? 17.445 4.133 0.914 1.00 93.00 82 ASP A CA 1
ATOM 627 C C . ASP A 1 82 ? 16.648 3.012 0.234 1.00 93.00 82 ASP A C 1
ATOM 629 O O . ASP A 1 82 ? 17.222 2.199 -0.491 1.00 93.00 82 ASP A O 1
ATOM 633 N N . LYS A 1 83 ? 15.316 3.021 0.387 1.00 93.00 83 LYS A N 1
ATOM 634 C CA . LYS A 1 83 ? 14.416 2.075 -0.284 1.00 93.00 83 LYS A CA 1
ATOM 635 C C . LYS A 1 83 ? 14.401 2.299 -1.790 1.00 93.00 83 LYS A C 1
ATOM 637 O O . LYS A 1 83 ? 14.606 1.345 -2.530 1.00 93.00 83 LYS A O 1
ATOM 642 N N . PHE A 1 84 ? 14.264 3.548 -2.238 1.00 96.38 84 PHE A N 1
ATOM 643 C CA . PHE A 1 84 ? 14.365 3.883 -3.660 1.00 96.38 84 PHE A CA 1
ATOM 644 C C . PHE A 1 84 ? 15.649 3.319 -4.277 1.00 96.38 84 PHE A C 1
ATOM 646 O O . PHE A 1 84 ? 15.577 2.554 -5.235 1.00 96.38 84 PHE A O 1
ATOM 653 N N . ASN A 1 85 ? 16.814 3.632 -3.702 1.00 96.25 85 ASN A N 1
ATOM 654 C CA . ASN A 1 85 ? 18.108 3.200 -4.233 1.00 96.25 85 ASN A CA 1
ATOM 655 C C . ASN A 1 85 ? 18.252 1.676 -4.271 1.00 96.25 85 ASN A C 1
ATOM 657 O O . ASN A 1 85 ? 18.736 1.141 -5.266 1.00 96.25 85 ASN A O 1
ATOM 661 N N . LEU A 1 86 ? 17.820 0.992 -3.209 1.00 94.25 86 LEU A N 1
ATOM 662 C CA . LEU A 1 86 ? 17.923 -0.460 -3.092 1.00 94.25 86 LEU A CA 1
ATOM 663 C C . LEU A 1 86 ? 17.097 -1.191 -4.155 1.00 94.25 86 LEU A C 1
ATOM 665 O O . LEU A 1 86 ? 17.562 -2.179 -4.716 1.00 94.25 86 LEU A O 1
ATOM 669 N N . ILE A 1 87 ? 15.871 -0.736 -4.401 1.00 95.38 87 ILE A N 1
ATOM 670 C CA . ILE A 1 87 ? 14.898 -1.458 -5.233 1.00 95.38 87 ILE A CA 1
ATOM 671 C C . ILE A 1 87 ? 15.091 -1.175 -6.716 1.00 95.38 87 ILE A C 1
ATOM 673 O O . ILE A 1 87 ? 14.939 -2.055 -7.551 1.00 95.38 87 ILE A O 1
ATOM 677 N N . THR A 1 88 ? 15.517 0.036 -7.051 1.00 96.81 88 THR A N 1
ATOM 678 C CA . THR A 1 88 ? 15.740 0.445 -8.443 1.00 96.81 88 THR A CA 1
ATOM 679 C C . THR A 1 88 ? 17.101 0.019 -8.992 1.00 96.81 88 THR A C 1
ATOM 681 O O . THR A 1 88 ? 17.423 0.333 -10.134 1.00 96.81 88 THR A O 1
ATOM 684 N N . LYS A 1 89 ? 17.932 -0.666 -8.194 1.00 97.44 89 LYS A N 1
ATOM 685 C CA . LYS A 1 89 ? 19.302 -1.028 -8.573 1.00 97.44 89 LYS A CA 1
ATOM 686 C C . LYS A 1 89 ? 19.344 -1.850 -9.864 1.00 97.44 89 LYS A C 1
ATOM 688 O O . LYS A 1 89 ? 20.002 -1.424 -10.806 1.00 97.44 89 LYS A O 1
ATOM 693 N N . LEU A 1 90 ? 18.621 -2.969 -9.911 1.00 97.19 90 LEU A N 1
ATOM 694 C CA . LEU A 1 90 ? 18.657 -3.882 -11.054 1.00 97.19 90 LEU A CA 1
ATOM 695 C C . LEU A 1 90 ? 18.028 -3.242 -12.302 1.00 97.19 90 LEU A C 1
ATOM 697 O O . LEU A 1 90 ? 18.614 -3.287 -13.373 1.00 97.19 90 LEU A O 1
ATOM 701 N N . PHE A 1 91 ? 16.933 -2.491 -12.156 1.00 98.00 91 PHE A N 1
ATOM 702 C CA . PHE A 1 91 ? 16.370 -1.701 -13.260 1.00 98.00 91 PHE A CA 1
ATOM 703 C C . PHE A 1 91 ? 17.379 -0.717 -13.887 1.00 98.00 91 PHE A C 1
ATOM 705 O O . PHE A 1 91 ? 17.413 -0.567 -15.105 1.00 98.00 91 PHE A O 1
ATOM 712 N N . ARG A 1 92 ? 18.245 -0.072 -13.087 1.00 97.50 92 ARG A N 1
ATOM 713 C CA . ARG A 1 92 ? 19.323 0.782 -13.627 1.00 97.50 92 ARG A CA 1
ATOM 714 C C . ARG A 1 92 ? 20.409 -0.016 -14.346 1.00 97.50 92 ARG A C 1
ATOM 716 O O . ARG A 1 92 ? 20.994 0.500 -15.292 1.00 97.50 92 ARG A O 1
ATOM 723 N N . GLU A 1 93 ? 20.701 -1.234 -13.894 1.00 97.38 93 GLU A N 1
ATOM 724 C CA . GLU A 1 93 ? 21.649 -2.140 -14.562 1.00 97.38 93 GLU A CA 1
ATOM 725 C C . GLU A 1 93 ? 21.121 -2.582 -15.939 1.00 97.38 93 GLU A C 1
ATOM 727 O O . GLU A 1 93 ? 21.911 -2.705 -16.870 1.00 97.38 93 GLU A O 1
ATOM 732 N N . HIS A 1 94 ? 19.796 -2.681 -16.099 1.00 96.81 94 HIS A N 1
ATOM 733 C CA . HIS A 1 94 ? 19.105 -2.837 -17.388 1.00 96.81 94 HIS A CA 1
ATOM 734 C C . HIS A 1 94 ? 18.900 -1.509 -18.151 1.00 96.81 94 HIS A C 1
ATOM 736 O O . HIS A 1 94 ? 18.100 -1.436 -19.078 1.00 96.81 94 HIS A O 1
ATOM 742 N N . GLU A 1 95 ? 19.600 -0.437 -17.766 1.00 97.25 95 GLU A N 1
ATOM 743 C CA . GLU A 1 95 ? 19.554 0.875 -18.428 1.00 97.25 95 GLU A CA 1
ATOM 744 C C . GLU A 1 95 ? 18.155 1.527 -18.497 1.00 97.25 95 GLU A C 1
ATOM 746 O O . GLU A 1 95 ? 17.923 2.416 -19.321 1.00 97.25 95 GLU A O 1
ATOM 751 N N . CYS A 1 96 ? 17.224 1.132 -17.621 1.00 98.06 96 CYS A N 1
ATOM 752 C CA . CYS A 1 96 ? 15.920 1.786 -17.513 1.00 98.06 96 CYS A CA 1
ATOM 753 C C . CYS A 1 96 ? 16.083 3.228 -17.011 1.00 98.06 96 CYS A C 1
ATOM 755 O O . CYS A 1 96 ? 16.909 3.515 -16.134 1.00 98.06 96 CYS A O 1
ATOM 757 N N . VAL A 1 97 ? 15.251 4.141 -17.517 1.00 97.31 97 VAL A N 1
ATOM 758 C CA . VAL A 1 97 ? 15.238 5.538 -17.061 1.00 97.31 97 VAL A CA 1
ATOM 759 C C . VAL A 1 97 ? 14.263 5.653 -15.902 1.00 97.31 97 VAL A C 1
ATOM 761 O O . VAL A 1 97 ? 13.090 5.339 -16.056 1.00 97.31 97 VAL A O 1
ATOM 764 N N . ILE A 1 98 ? 14.730 6.092 -14.733 1.00 98.31 98 ILE A N 1
ATOM 765 C CA . ILE A 1 98 ? 13.919 6.067 -13.511 1.00 98.31 98 ILE A CA 1
ATOM 766 C C . ILE A 1 98 ? 13.733 7.477 -12.966 1.00 98.31 98 ILE A C 1
ATOM 768 O O . ILE A 1 98 ? 14.696 8.101 -12.519 1.00 98.31 98 ILE A O 1
ATOM 772 N N . GLU A 1 99 ? 12.484 7.928 -12.933 1.00 97.88 99 GLU A N 1
ATOM 773 C CA . GLU A 1 99 ? 12.064 9.143 -12.241 1.00 97.88 99 GLU A CA 1
ATOM 774 C C . GLU A 1 99 ? 11.373 8.792 -10.929 1.00 97.88 99 GLU A C 1
ATOM 776 O O . GLU A 1 99 ? 10.740 7.745 -10.773 1.00 97.88 99 GLU A O 1
ATOM 781 N N . ARG A 1 100 ? 11.496 9.684 -9.951 1.00 96.56 100 ARG A N 1
ATOM 782 C CA . ARG A 1 100 ? 10.908 9.488 -8.630 1.00 96.56 100 ARG A CA 1
ATOM 783 C C . ARG A 1 100 ? 9.737 10.435 -8.424 1.00 96.56 100 ARG A C 1
ATOM 785 O O . ARG A 1 100 ? 9.895 11.646 -8.538 1.00 96.56 100 ARG A O 1
ATOM 792 N N . LEU A 1 101 ? 8.596 9.887 -8.016 1.00 97.19 101 LEU A N 1
ATOM 793 C CA . LEU A 1 101 ? 7.423 10.657 -7.620 1.00 97.19 101 LEU A CA 1
ATOM 794 C C . LEU A 1 101 ? 7.243 10.590 -6.099 1.00 97.19 101 LEU A C 1
ATOM 796 O O . LEU A 1 101 ? 6.724 9.610 -5.565 1.00 97.19 101 LEU A O 1
ATOM 800 N N . GLY A 1 102 ? 7.709 11.636 -5.411 1.00 94.50 102 GLY A N 1
ATOM 801 C CA . GLY A 1 102 ? 7.503 11.811 -3.975 1.00 94.50 102 GLY A CA 1
ATOM 802 C C . GLY A 1 102 ? 6.148 12.449 -3.694 1.00 94.50 102 GLY A C 1
ATOM 803 O O . GLY A 1 102 ? 5.869 13.532 -4.193 1.00 94.50 102 GLY A O 1
ATOM 804 N N . VAL A 1 103 ? 5.295 11.769 -2.931 1.00 94.00 103 VAL A N 1
ATOM 805 C CA . VAL A 1 103 ? 3.942 12.254 -2.593 1.00 94.00 103 VAL A CA 1
ATOM 806 C C . VAL A 1 103 ? 3.502 11.882 -1.179 1.00 94.00 103 VAL A C 1
ATOM 808 O O . VAL A 1 103 ? 2.368 12.167 -0.802 1.00 94.00 103 VAL A O 1
ATOM 811 N N . SER A 1 104 ? 4.366 11.250 -0.380 1.00 89.81 104 SER A N 1
ATOM 812 C CA . SER A 1 104 ? 4.060 10.888 1.008 1.00 89.81 104 SER A CA 1
ATOM 813 C C . SER A 1 104 ? 3.721 12.108 1.861 1.00 89.81 104 SER A C 1
ATOM 815 O O . SER A 1 104 ? 2.855 12.020 2.723 1.00 89.81 104 SER A O 1
ATOM 817 N N . GLU A 1 105 ? 4.378 13.239 1.610 1.00 84.19 105 GLU A N 1
ATOM 818 C CA . GLU A 1 105 ? 4.218 14.476 2.374 1.00 84.19 105 GLU A CA 1
ATOM 819 C C . GLU A 1 105 ? 3.662 15.587 1.493 1.00 84.19 105 GLU A C 1
ATOM 821 O O . GLU A 1 105 ? 4.050 15.713 0.334 1.00 84.19 105 GLU A O 1
ATOM 826 N N . GLU A 1 106 ? 2.812 16.448 2.054 1.00 79.88 106 GLU A N 1
ATOM 827 C CA . GLU A 1 106 ? 2.196 17.564 1.321 1.00 79.88 106 GLU A CA 1
ATOM 828 C C . GLU A 1 106 ? 3.221 18.508 0.692 1.00 79.88 106 GLU A C 1
ATOM 830 O O . GLU A 1 106 ? 3.073 18.912 -0.456 1.00 79.88 106 GLU A O 1
ATOM 835 N N . LYS A 1 107 ? 4.310 18.791 1.410 1.00 83.12 107 LYS A N 1
ATOM 836 C CA . LYS A 1 107 ? 5.392 19.662 0.930 1.00 83.12 107 LYS A CA 1
ATOM 837 C C . LYS A 1 107 ? 6.099 19.139 -0.328 1.00 83.12 107 LYS A C 1
ATOM 839 O O . LYS A 1 107 ? 6.715 19.933 -1.033 1.00 83.12 107 LYS A O 1
ATOM 844 N N . ASP A 1 108 ? 6.050 17.828 -0.563 1.00 90.00 108 ASP A N 1
ATOM 845 C CA . ASP A 1 108 ? 6.781 17.160 -1.640 1.00 90.00 108 ASP A CA 1
ATOM 846 C C . ASP A 1 108 ? 5.875 16.880 -2.853 1.00 90.00 108 ASP A C 1
ATOM 848 O O . ASP A 1 108 ? 6.378 16.527 -3.919 1.00 90.00 108 ASP A O 1
ATOM 852 N N . VAL A 1 109 ? 4.551 17.076 -2.727 1.00 91.75 109 VAL A N 1
ATOM 853 C CA . VAL A 1 109 ? 3.596 16.815 -3.812 1.00 91.75 109 VAL A CA 1
ATOM 854 C C . VAL A 1 109 ? 3.812 17.791 -4.970 1.00 91.75 109 VAL A C 1
ATOM 856 O O . VAL A 1 109 ? 3.685 19.007 -4.796 1.00 91.75 109 VAL A O 1
ATOM 859 N N . PRO A 1 110 ? 4.081 17.291 -6.189 1.00 93.94 110 PRO A N 1
ATOM 860 C CA . PRO A 1 110 ? 4.214 18.149 -7.353 1.00 93.94 110 PRO A CA 1
ATOM 861 C C . PRO A 1 110 ? 2.846 18.614 -7.867 1.00 93.94 110 PRO A C 1
ATOM 863 O O . PRO A 1 110 ? 1.789 18.097 -7.502 1.00 93.94 110 PRO A O 1
ATOM 866 N N . SER A 1 111 ? 2.851 19.592 -8.776 1.00 94.50 111 SER A N 1
ATOM 867 C CA . SER A 1 111 ? 1.609 20.066 -9.388 1.00 94.50 111 SER A CA 1
ATOM 868 C C . SER A 1 111 ? 0.877 18.936 -10.125 1.00 94.50 111 SER A C 1
ATOM 870 O O . SER A 1 111 ? 1.485 17.991 -10.635 1.00 94.50 111 SER A O 1
ATOM 872 N N . LYS A 1 112 ? -0.451 19.055 -10.246 1.00 92.31 112 LYS A N 1
ATOM 873 C CA . LYS A 1 112 ? -1.281 18.071 -10.965 1.00 92.31 112 LYS A CA 1
ATOM 874 C C . LYS A 1 112 ? -0.837 17.856 -12.416 1.00 92.31 112 LYS A C 1
ATOM 876 O O . LYS A 1 112 ? -0.972 16.753 -12.936 1.00 92.31 112 LYS A O 1
ATOM 881 N N . GLU A 1 113 ? -0.317 18.898 -13.059 1.00 94.38 113 GLU A N 1
ATOM 882 C CA . GLU A 1 113 ? 0.226 18.829 -14.418 1.00 94.38 113 GLU A CA 1
ATOM 883 C C . GLU A 1 113 ? 1.506 17.990 -14.467 1.00 94.38 113 GLU A C 1
ATOM 885 O O . GLU A 1 113 ? 1.620 17.097 -15.301 1.00 94.38 113 GLU A O 1
ATOM 890 N N . VAL A 1 114 ? 2.426 18.199 -13.520 1.00 96.69 114 VAL A N 1
ATOM 891 C CA . VAL A 1 114 ? 3.656 17.402 -13.419 1.00 96.69 114 VAL A CA 1
ATOM 892 C C . VAL A 1 114 ? 3.336 15.942 -13.103 1.00 96.69 114 VAL A C 1
ATOM 894 O O . VAL A 1 114 ? 3.895 15.058 -13.750 1.00 96.69 114 VAL A O 1
ATOM 897 N N . MET A 1 115 ? 2.407 15.674 -12.174 1.00 97.19 115 MET A N 1
ATOM 898 C CA . MET A 1 115 ? 1.959 14.305 -11.887 1.00 97.19 115 MET A CA 1
ATOM 899 C C . MET A 1 115 ? 1.378 13.634 -13.130 1.00 97.19 115 MET A C 1
ATOM 901 O O . MET A 1 115 ? 1.757 12.512 -13.445 1.00 97.19 115 MET A O 1
ATOM 905 N N . ARG A 1 116 ? 0.492 14.319 -13.866 1.00 97.31 116 ARG A N 1
ATOM 906 C CA . ARG A 1 116 ? -0.080 13.791 -15.111 1.00 97.31 116 ARG A CA 1
ATOM 907 C C . ARG A 1 116 ? 1.006 13.483 -16.136 1.00 97.31 116 ARG A C 1
ATOM 909 O O . ARG A 1 116 ? 1.004 12.384 -16.678 1.00 97.31 116 ARG A O 1
ATOM 916 N N . ARG A 1 117 ? 1.923 14.422 -16.375 1.00 98.06 117 ARG A N 1
ATOM 917 C CA . ARG A 1 117 ? 3.013 14.247 -17.337 1.00 98.06 117 ARG A CA 1
ATOM 918 C C . ARG A 1 117 ? 3.870 13.033 -16.988 1.00 98.06 117 ARG A C 1
ATOM 920 O O . ARG A 1 117 ? 4.153 12.213 -17.849 1.00 98.06 117 ARG A O 1
ATOM 927 N N . LEU A 1 118 ? 4.260 12.892 -15.721 1.00 97.81 118 LEU A N 1
ATOM 928 C CA . LEU A 1 118 ? 5.082 11.762 -15.288 1.00 97.81 118 LEU A CA 1
ATOM 929 C C . LEU A 1 118 ? 4.318 10.436 -15.369 1.00 97.81 118 LEU A C 1
ATOM 931 O O . LEU A 1 118 ? 4.816 9.490 -15.961 1.00 97.81 118 LEU A O 1
ATOM 935 N N . VAL A 1 119 ? 3.112 10.373 -14.805 1.00 98.25 119 VAL A N 1
ATOM 936 C CA . VAL A 1 119 ? 2.383 9.111 -14.593 1.00 98.25 119 VAL A CA 1
ATOM 937 C C . VAL A 1 119 ? 1.645 8.635 -15.842 1.00 98.25 119 VAL A C 1
ATOM 939 O O . VAL A 1 119 ? 1.591 7.441 -16.083 1.00 98.25 119 VAL A O 1
ATOM 942 N N . VAL A 1 120 ? 1.058 9.544 -16.626 1.00 97.31 120 VAL A N 1
ATOM 943 C CA . VAL A 1 120 ? 0.129 9.204 -17.725 1.00 97.31 120 VAL A CA 1
ATOM 944 C C . VAL A 1 120 ? 0.755 9.373 -19.111 1.00 97.31 120 VAL A C 1
ATOM 946 O O . VAL A 1 120 ? 0.244 8.820 -20.087 1.00 97.31 120 VAL A O 1
ATOM 949 N N . GLU A 1 121 ? 1.789 10.204 -19.239 1.00 97.31 121 GLU A N 1
ATOM 950 C CA . GLU A 1 121 ? 2.391 10.540 -20.539 1.00 97.31 121 GLU A CA 1
ATOM 951 C C . GLU A 1 121 ? 3.805 9.979 -20.695 1.00 97.31 121 GLU A C 1
ATOM 953 O O . GLU A 1 121 ? 4.183 9.611 -21.802 1.00 97.31 121 GLU A O 1
ATOM 958 N N . TRP A 1 122 ? 4.584 9.921 -19.613 1.00 98.25 122 TRP A N 1
ATOM 959 C CA . TRP A 1 122 ? 5.992 9.528 -19.660 1.00 98.25 122 TRP A CA 1
ATOM 960 C C . TRP A 1 122 ? 6.254 8.087 -19.201 1.00 98.25 122 TRP A C 1
ATOM 962 O O . TRP A 1 122 ? 7.157 7.449 -19.740 1.00 98.25 122 TRP A O 1
ATOM 972 N N . ALA A 1 123 ? 5.496 7.585 -18.219 1.00 98.50 123 ALA A N 1
ATOM 973 C CA . ALA A 1 123 ? 5.719 6.274 -17.616 1.00 98.50 123 ALA A CA 1
ATOM 974 C C . ALA A 1 123 ? 5.323 5.104 -18.530 1.00 98.50 123 ALA A C 1
ATOM 976 O O . ALA A 1 123 ? 4.178 4.998 -18.968 1.00 98.50 123 ALA A O 1
ATOM 977 N N . ASP A 1 124 ? 6.253 4.167 -18.686 1.00 98.56 124 ASP A N 1
ATOM 978 C CA . ASP A 1 124 ? 6.010 2.832 -19.240 1.00 98.56 124 ASP A CA 1
ATOM 979 C C . ASP A 1 124 ? 5.745 1.813 -18.125 1.00 98.56 124 ASP A C 1
ATOM 981 O O . ASP A 1 124 ? 4.988 0.860 -18.304 1.00 98.56 124 ASP A O 1
ATOM 985 N N . VAL A 1 125 ? 6.329 2.055 -16.946 1.00 98.69 125 VAL A N 1
ATOM 986 C CA . VAL A 1 125 ? 6.136 1.260 -15.731 1.00 98.69 125 VAL A CA 1
ATOM 987 C C . VAL A 1 125 ? 5.902 2.187 -14.539 1.00 98.69 125 VAL A C 1
ATOM 989 O O . VAL A 1 125 ? 6.666 3.126 -14.299 1.00 98.69 125 VAL A O 1
ATOM 992 N N . LEU A 1 126 ? 4.879 1.896 -13.739 1.00 98.69 126 LEU A N 1
ATOM 993 C CA . LEU A 1 126 ? 4.712 2.456 -12.399 1.00 98.69 126 LEU A CA 1
ATOM 994 C C . LEU A 1 126 ? 5.219 1.437 -11.383 1.00 98.69 126 LEU A C 1
ATOM 996 O O . LEU A 1 126 ? 4.649 0.360 -11.268 1.00 98.69 126 LEU A O 1
ATOM 1000 N N . LEU A 1 127 ? 6.276 1.771 -10.640 1.00 98.56 127 LEU A N 1
ATOM 1001 C CA . LEU A 1 127 ? 6.855 0.897 -9.617 1.00 98.56 127 LEU A CA 1
ATOM 1002 C C . LEU A 1 127 ? 6.530 1.433 -8.217 1.00 98.56 127 LEU A C 1
ATOM 1004 O O . LEU A 1 127 ? 7.192 2.342 -7.708 1.00 98.56 127 LEU A O 1
ATOM 1008 N N . CYS A 1 128 ? 5.498 0.875 -7.590 1.00 98.06 128 CYS A N 1
ATOM 1009 C CA . CYS A 1 128 ? 5.028 1.257 -6.261 1.00 98.06 128 CYS A CA 1
ATOM 1010 C C . CYS A 1 128 ? 5.812 0.549 -5.157 1.00 98.06 128 CYS A C 1
ATOM 1012 O O . CYS A 1 128 ? 6.032 -0.661 -5.208 1.00 98.06 128 CYS A O 1
ATOM 1014 N N . SER A 1 129 ? 6.214 1.299 -4.129 1.00 96.25 129 SER A N 1
ATOM 1015 C CA . SER A 1 129 ? 7.014 0.759 -3.033 1.00 96.25 129 SER A CA 1
ATOM 1016 C C . SER A 1 129 ? 6.218 -0.100 -2.033 1.00 96.25 129 SER A C 1
ATOM 1018 O O . SER A 1 129 ? 4.991 -0.140 -2.036 1.00 96.25 129 SER A O 1
ATOM 1020 N N . GLY A 1 130 ? 6.946 -0.805 -1.163 1.00 93.19 130 GLY A N 1
ATOM 1021 C CA . GLY A 1 130 ? 6.428 -1.617 -0.068 1.00 93.19 130 GLY A CA 1
ATOM 1022 C C . GLY A 1 130 ? 6.458 -0.809 1.228 1.00 93.19 130 GLY A C 1
ATOM 1023 O O . GLY A 1 130 ? 7.218 0.158 1.328 1.00 93.19 130 GLY A O 1
ATOM 1024 N N . GLY A 1 131 ? 5.678 -1.212 2.227 1.00 91.62 131 GLY A N 1
ATOM 1025 C CA . GLY A 1 131 ? 5.595 -0.526 3.518 1.00 91.62 131 GLY A CA 1
ATOM 1026 C C . GLY A 1 131 ? 4.152 -0.432 3.997 1.00 91.62 131 GLY A C 1
ATOM 1027 O O . GLY A 1 131 ? 3.439 -1.430 3.994 1.00 91.62 131 GLY A O 1
ATOM 1028 N N . ASN A 1 132 ? 3.710 0.764 4.377 1.00 91.12 132 ASN A N 1
ATOM 1029 C CA . ASN A 1 132 ? 2.351 0.982 4.847 1.00 91.12 132 ASN A CA 1
ATOM 1030 C C . ASN A 1 132 ? 1.389 1.170 3.654 1.00 91.12 132 ASN A C 1
ATOM 1032 O O . ASN A 1 132 ? 1.260 2.265 3.096 1.00 91.12 132 ASN A O 1
ATOM 1036 N N . THR A 1 133 ? 0.724 0.081 3.249 1.00 91.56 133 THR A N 1
ATOM 1037 C CA . THR A 1 133 ? -0.268 0.043 2.155 1.00 91.56 133 THR A CA 1
ATOM 1038 C C . THR A 1 133 ? -1.395 1.042 2.373 1.00 91.56 133 THR A C 1
ATOM 1040 O O . THR A 1 133 ? -1.852 1.707 1.444 1.00 91.56 133 THR A O 1
ATOM 1043 N N . LEU A 1 134 ? -1.838 1.163 3.622 1.00 86.25 134 LEU A N 1
ATOM 1044 C CA . LEU A 1 134 ? -2.959 2.004 3.998 1.00 86.25 134 LEU A CA 1
ATOM 1045 C C . LEU A 1 134 ? -2.664 3.490 3.798 1.00 86.25 134 LEU A C 1
ATOM 1047 O O . LEU A 1 134 ? -3.467 4.211 3.205 1.00 86.25 134 LEU A O 1
ATOM 1051 N N . HIS A 1 135 ? -1.487 3.921 4.252 1.00 87.94 135 HIS A N 1
ATOM 1052 C CA . HIS A 1 135 ? -0.956 5.262 4.033 1.00 87.94 135 HIS A CA 1
ATOM 1053 C C . HIS A 1 135 ? -0.883 5.578 2.539 1.00 87.94 135 HIS A C 1
ATOM 1055 O O . HIS A 1 135 ? -1.396 6.607 2.108 1.00 87.94 135 HIS A O 1
ATOM 1061 N N . ALA A 1 136 ? -0.329 4.666 1.734 1.00 92.69 136 ALA A N 1
ATOM 1062 C CA . ALA A 1 136 ? -0.219 4.855 0.290 1.00 92.69 136 ALA A CA 1
ATOM 1063 C C . ALA A 1 136 ? -1.586 5.048 -0.386 1.00 92.69 136 ALA A C 1
ATOM 1065 O O . ALA A 1 136 ? -1.798 6.056 -1.057 1.00 92.69 136 ALA A O 1
ATOM 1066 N N . LEU A 1 137 ? -2.536 4.133 -0.162 1.00 89.69 137 LEU A N 1
ATOM 1067 C CA . LEU A 1 137 ? -3.861 4.185 -0.788 1.00 89.69 137 LEU A CA 1
ATOM 1068 C C . LEU A 1 137 ? -4.656 5.432 -0.386 1.00 89.69 137 LEU A C 1
ATOM 1070 O O . LEU A 1 137 ? -5.286 6.063 -1.238 1.00 89.69 137 LEU A O 1
ATOM 1074 N N . LEU A 1 138 ? -4.624 5.809 0.897 1.00 85.19 138 LEU A N 1
ATOM 1075 C CA . LEU A 1 138 ? -5.269 7.037 1.363 1.00 85.19 138 LEU A CA 1
ATOM 1076 C C . LEU A 1 138 ? -4.644 8.265 0.713 1.00 85.19 138 LEU A C 1
ATOM 1078 O O . LEU A 1 138 ? -5.365 9.124 0.204 1.00 85.19 138 LEU A O 1
ATOM 1082 N N . ARG A 1 139 ? -3.311 8.319 0.695 1.00 89.00 139 ARG A N 1
ATOM 1083 C CA . ARG A 1 139 ? -2.586 9.461 0.160 1.00 89.00 139 ARG A CA 1
ATOM 1084 C C . ARG A 1 139 ? -2.822 9.634 -1.334 1.00 89.00 139 ARG A C 1
ATOM 1086 O O . ARG A 1 139 ? -3.032 10.750 -1.799 1.00 89.00 139 ARG A O 1
ATOM 1093 N N . TRP A 1 140 ? -2.843 8.539 -2.090 1.00 94.19 140 TRP A N 1
ATOM 1094 C CA . TRP A 1 140 ? -3.110 8.580 -3.525 1.00 94.19 140 TRP A CA 1
ATOM 1095 C C . TRP A 1 140 ? -4.523 9.069 -3.834 1.00 94.19 140 TRP A C 1
ATOM 1097 O O . TRP A 1 140 ? -4.671 9.903 -4.725 1.00 94.19 140 TRP A O 1
ATOM 1107 N N . LYS A 1 141 ? -5.531 8.625 -3.071 1.00 87.44 141 LYS A N 1
ATOM 1108 C CA . LYS A 1 141 ? -6.916 9.109 -3.199 1.00 87.44 141 LYS A CA 1
ATOM 1109 C C . LYS A 1 141 ? -7.047 10.590 -2.852 1.00 87.44 141 LYS A C 1
ATOM 1111 O O . LYS A 1 141 ? -7.752 11.320 -3.542 1.00 87.44 141 LYS A O 1
ATOM 1116 N N . GLU A 1 142 ? -6.369 11.044 -1.799 1.00 84.81 142 GLU A N 1
ATOM 1117 C CA . GLU A 1 142 ? -6.403 12.441 -1.352 1.00 84.81 142 GLU A CA 1
ATOM 1118 C C . GLU A 1 142 ? -5.918 13.408 -2.443 1.00 84.81 142 GLU A C 1
ATOM 1120 O O . GLU A 1 142 ? -6.558 14.428 -2.706 1.00 84.81 142 GLU A O 1
ATOM 1125 N N . ILE A 1 143 ? -4.819 13.066 -3.120 1.00 88.00 143 ILE A N 1
ATOM 1126 C CA . ILE A 1 143 ? -4.206 13.926 -4.145 1.00 88.00 143 ILE A CA 1
ATOM 1127 C C . ILE A 1 143 ? -4.701 13.626 -5.572 1.00 88.00 143 ILE A C 1
ATOM 1129 O O . ILE A 1 143 ? -4.344 14.340 -6.515 1.00 88.00 143 ILE A O 1
ATOM 1133 N N . GLY A 1 144 ? -5.533 12.592 -5.743 1.00 89.00 144 GLY A N 1
ATOM 1134 C CA . GLY A 1 144 ? -6.059 12.129 -7.032 1.00 89.00 144 GLY A CA 1
ATOM 1135 C C . GLY A 1 144 ? -5.034 11.407 -7.913 1.00 89.00 144 GLY A C 1
ATOM 1136 O O . GLY A 1 144 ? -5.178 11.393 -9.139 1.00 89.00 144 GLY A O 1
ATOM 1137 N N . LEU A 1 145 ? -3.976 10.854 -7.315 1.00 95.69 145 LEU A N 1
ATOM 1138 C CA . LEU A 1 145 ? -2.956 10.077 -8.020 1.00 95.69 145 LEU A CA 1
ATOM 1139 C C . LEU A 1 145 ? -3.501 8.711 -8.458 1.00 95.69 145 LEU A C 1
ATOM 1141 O O . LEU A 1 145 ? -3.150 8.245 -9.536 1.00 95.69 145 LEU A O 1
ATOM 1145 N N . ASP A 1 146 ? -4.407 8.115 -7.687 1.00 93.38 146 ASP A N 1
ATOM 1146 C CA . ASP A 1 146 ? -5.120 6.879 -8.033 1.00 93.38 146 ASP A CA 1
ATOM 1147 C C . ASP A 1 146 ? -5.817 6.975 -9.404 1.00 93.38 146 ASP A C 1
ATOM 1149 O O . ASP A 1 146 ? -5.699 6.080 -10.240 1.00 93.38 146 ASP A O 1
ATOM 1153 N N . LEU A 1 147 ? -6.459 8.113 -9.682 1.00 92.06 147 LEU A N 1
ATOM 1154 C CA . LEU A 1 147 ? -7.107 8.390 -10.966 1.00 92.06 147 LEU A CA 1
ATOM 1155 C C . LEU A 1 147 ? -6.107 8.555 -12.117 1.00 92.06 147 LEU A C 1
ATOM 1157 O O . LEU A 1 147 ? -6.443 8.274 -13.268 1.00 92.06 147 LEU A O 1
ATOM 1161 N N . LEU A 1 148 ? -4.897 9.049 -11.839 1.00 97.00 148 LEU A N 1
ATOM 1162 C CA . LEU A 1 148 ? -3.832 9.137 -12.840 1.00 97.00 148 LEU A CA 1
ATOM 1163 C C . LEU A 1 148 ? -3.235 7.757 -13.121 1.00 97.00 148 LEU A C 1
ATOM 1165 O O . LEU A 1 148 ? -3.051 7.426 -14.286 1.00 97.00 148 LEU A O 1
ATOM 1169 N N . MET A 1 149 ? -3.010 6.938 -12.091 1.00 96.88 149 MET A N 1
ATOM 1170 C CA . MET A 1 149 ? -2.557 5.554 -12.267 1.00 96.88 149 MET A CA 1
ATOM 1171 C C . MET A 1 149 ? -3.567 4.739 -13.077 1.00 96.88 149 MET A C 1
ATOM 1173 O O . MET A 1 149 ? -3.165 4.010 -13.975 1.00 96.88 149 MET A O 1
ATOM 1177 N N . LYS A 1 150 ? -4.873 4.927 -12.836 1.00 93.31 150 LYS A N 1
ATOM 1178 C CA . LYS A 1 150 ? -5.926 4.297 -13.645 1.00 93.31 150 LYS A CA 1
ATOM 1179 C C . LYS A 1 150 ? -5.820 4.659 -15.123 1.00 93.31 150 LYS A C 1
ATOM 1181 O O . LYS A 1 150 ? -5.837 3.779 -15.972 1.00 93.31 150 LYS A O 1
ATOM 1186 N N . LYS A 1 151 ? -5.625 5.943 -15.427 1.00 94.12 151 LYS A N 1
ATOM 1187 C CA . LYS A 1 151 ? -5.433 6.411 -16.809 1.00 94.12 151 LYS A CA 1
ATOM 1188 C C . LYS A 1 151 ? -4.145 5.906 -17.451 1.00 94.12 151 LYS A C 1
ATOM 1190 O O . LYS A 1 151 ? -4.087 5.817 -18.670 1.00 94.12 151 LYS A O 1
ATOM 1195 N N . ALA A 1 152 ? -3.105 5.659 -16.661 1.00 96.31 152 ALA A N 1
ATOM 1196 C CA . ALA A 1 152 ? -1.870 5.055 -17.147 1.00 96.31 152 ALA A CA 1
ATOM 1197 C C . ALA A 1 152 ? -2.092 3.568 -17.475 1.00 96.31 152 ALA A C 1
ATOM 1199 O O . ALA A 1 152 ? -1.738 3.117 -18.559 1.00 96.31 152 ALA A O 1
ATOM 1200 N N . ALA A 1 153 ? -2.772 2.833 -16.591 1.00 94.81 153 ALA A N 1
ATOM 1201 C CA . ALA A 1 153 ? -3.134 1.434 -16.813 1.00 94.81 153 ALA A CA 1
ATOM 1202 C C . ALA A 1 153 ? -3.997 1.250 -18.076 1.00 94.81 153 ALA A C 1
ATOM 1204 O O . ALA A 1 153 ? -3.691 0.403 -18.906 1.00 94.81 153 ALA A O 1
ATOM 1205 N N . GLU A 1 154 ? -4.998 2.115 -18.280 1.00 91.50 154 GLU A N 1
ATOM 1206 C CA . GLU A 1 154 ? -5.838 2.172 -19.496 1.00 91.50 154 GLU A CA 1
ATOM 1207 C C . GLU A 1 154 ? -5.047 2.489 -20.787 1.00 91.50 154 GLU A C 1
ATOM 1209 O O . GLU A 1 154 ? -5.578 2.396 -21.888 1.00 91.50 154 GLU A O 1
ATOM 1214 N N . LYS A 1 155 ? -3.775 2.891 -20.687 1.00 92.50 155 LYS A N 1
ATOM 1215 C CA . LYS A 1 155 ? -2.871 3.085 -21.833 1.00 92.50 155 LYS A CA 1
ATOM 1216 C C . LYS A 1 155 ? -1.861 1.948 -22.005 1.00 92.50 155 LYS A C 1
ATOM 1218 O O . LYS A 1 155 ? -0.986 2.051 -22.859 1.00 92.50 155 LYS A O 1
ATOM 1223 N N . GLY A 1 156 ? -1.941 0.906 -21.180 1.00 94.12 156 GLY A N 1
ATOM 1224 C CA . GLY A 1 156 ? -0.997 -0.209 -21.188 1.00 94.12 156 GLY A CA 1
ATOM 1225 C C . GLY A 1 156 ? 0.283 0.029 -20.378 1.00 94.12 156 GLY A C 1
ATOM 1226 O O . GLY A 1 156 ? 1.223 -0.751 -20.510 1.00 94.12 156 GLY A O 1
ATOM 1227 N N . THR A 1 157 ? 0.350 1.070 -19.533 1.00 97.62 157 THR A N 1
ATOM 1228 C CA . THR A 1 157 ? 1.455 1.226 -18.569 1.00 97.62 157 THR A CA 1
ATOM 1229 C C . THR A 1 157 ? 1.454 0.046 -17.594 1.00 97.62 157 THR A C 1
ATOM 1231 O O . THR A 1 157 ? 0.427 -0.256 -16.985 1.00 97.62 157 THR A O 1
ATOM 1234 N N . VAL A 1 158 ? 2.612 -0.587 -17.395 1.00 98.50 158 VAL A N 1
ATOM 1235 C CA . VAL A 1 158 ? 2.750 -1.726 -16.477 1.00 98.50 158 VAL A CA 1
ATOM 1236 C C . VAL A 1 158 ? 2.654 -1.241 -15.033 1.00 98.50 158 VAL A C 1
ATOM 1238 O O . VAL A 1 158 ? 3.447 -0.409 -14.586 1.00 98.50 158 VAL A O 1
ATOM 1241 N N . LEU A 1 159 ? 1.701 -1.779 -14.277 1.00 98.44 159 LEU A N 1
ATOM 1242 C CA . LEU A 1 159 ? 1.568 -1.540 -12.844 1.00 98.44 159 LEU A CA 1
ATOM 1243 C C . LEU A 1 159 ? 2.405 -2.565 -12.081 1.00 98.44 159 LEU A C 1
ATOM 1245 O O . LEU A 1 159 ? 2.144 -3.759 -12.141 1.00 98.44 159 LEU A O 1
ATOM 1249 N N . SER A 1 160 ? 3.415 -2.124 -11.346 1.00 98.25 160 SER A N 1
ATOM 1250 C CA . SER A 1 160 ? 4.351 -3.015 -10.668 1.00 98.25 160 SER A CA 1
ATOM 1251 C C . SER A 1 160 ? 4.539 -2.624 -9.209 1.00 98.25 160 SER A C 1
ATOM 1253 O O . SER A 1 160 ? 4.509 -1.448 -8.842 1.00 98.25 160 SER A O 1
ATOM 1255 N N . GLY A 1 161 ? 4.738 -3.607 -8.341 1.00 97.19 161 GLY A N 1
ATOM 1256 C CA . GLY A 1 161 ? 5.036 -3.351 -6.942 1.00 97.19 161 GLY A CA 1
ATOM 1257 C C . GLY A 1 161 ? 5.236 -4.627 -6.150 1.00 97.19 161 GLY A C 1
ATOM 1258 O O . GLY A 1 161 ? 4.879 -5.715 -6.588 1.00 97.19 161 GLY A O 1
ATOM 1259 N N . GLY A 1 162 ? 5.830 -4.484 -4.971 1.00 94.19 162 GLY A N 1
ATOM 1260 C CA . GLY A 1 162 ? 6.087 -5.586 -4.051 1.00 94.19 162 GLY A CA 1
ATOM 1261 C C . GLY A 1 162 ? 5.464 -5.320 -2.689 1.00 94.19 162 GLY A C 1
ATOM 1262 O O . GLY A 1 162 ? 5.441 -4.169 -2.240 1.00 94.19 162 GLY A O 1
ATOM 1263 N N . SER A 1 163 ? 5.011 -6.365 -1.997 1.00 93.94 163 SER A N 1
ATOM 1264 C CA . SER A 1 163 ? 4.361 -6.225 -0.688 1.00 93.94 163 SER A CA 1
ATOM 1265 C C . SER A 1 163 ? 3.143 -5.286 -0.781 1.00 93.94 163 SER A C 1
ATOM 1267 O O . SER A 1 163 ? 2.226 -5.545 -1.559 1.00 93.94 163 SER A O 1
ATOM 1269 N N . ALA A 1 164 ? 3.144 -4.152 -0.075 1.00 89.75 164 ALA A N 1
ATOM 1270 C CA . ALA A 1 164 ? 2.117 -3.115 -0.199 1.00 89.75 164 ALA A CA 1
ATOM 1271 C C . ALA A 1 164 ? 1.831 -2.700 -1.653 1.00 89.75 164 ALA A C 1
ATOM 1273 O O . ALA A 1 164 ? 0.672 -2.620 -2.053 1.00 89.75 164 ALA A O 1
ATOM 1274 N N . GLY A 1 165 ? 2.881 -2.484 -2.454 1.00 92.00 165 GLY A N 1
ATOM 1275 C CA . GLY A 1 165 ? 2.745 -2.077 -3.852 1.00 92.00 165 GLY A CA 1
ATOM 1276 C C . GLY A 1 165 ? 2.108 -3.147 -4.739 1.00 92.00 165 GLY A C 1
ATOM 1277 O O . GLY A 1 165 ? 1.473 -2.792 -5.720 1.00 92.00 165 GLY A O 1
ATOM 1278 N N . ALA A 1 166 ? 2.244 -4.430 -4.386 1.00 92.81 166 ALA A N 1
ATOM 1279 C CA . ALA A 1 166 ? 1.587 -5.536 -5.082 1.00 92.81 166 ALA A CA 1
ATOM 1280 C C . ALA A 1 166 ? 0.087 -5.569 -4.768 1.00 92.81 166 ALA A C 1
ATOM 1282 O O . ALA A 1 166 ? -0.747 -5.654 -5.667 1.00 92.81 166 ALA A O 1
ATOM 1283 N N . GLY A 1 167 ? -0.253 -5.438 -3.482 1.00 91.06 167 GLY A N 1
ATOM 1284 C CA . GLY A 1 167 ? -1.634 -5.527 -3.021 1.00 91.06 167 GLY A CA 1
ATOM 1285 C C . GLY A 1 167 ? -2.542 -4.427 -3.563 1.00 91.06 167 GLY A C 1
ATOM 1286 O O . GLY A 1 167 ? -3.713 -4.681 -3.828 1.00 91.06 167 GLY A O 1
ATOM 1287 N N . CYS A 1 168 ? -2.027 -3.215 -3.788 1.00 92.31 168 CYS A N 1
ATOM 1288 C CA . CYS A 1 168 ? -2.842 -2.079 -4.225 1.00 92.31 168 CYS A CA 1
ATOM 1289 C C . CYS A 1 168 ? -3.662 -2.335 -5.501 1.00 92.31 168 CYS A C 1
ATOM 1291 O O . CYS A 1 168 ? -4.698 -1.697 -5.674 1.00 92.31 168 CYS A O 1
ATOM 1293 N N . TRP A 1 169 ? -3.242 -3.250 -6.378 1.00 95.19 169 TRP A N 1
ATOM 1294 C CA . TRP A 1 169 ? -3.917 -3.517 -7.654 1.00 95.19 169 TRP A CA 1
ATOM 1295 C C . TRP A 1 169 ? -5.169 -4.387 -7.529 1.00 95.19 169 TRP A C 1
ATOM 1297 O O . TRP A 1 169 ? -6.013 -4.405 -8.421 1.00 95.19 169 TRP A O 1
ATOM 1307 N N . PHE A 1 170 ? -5.314 -5.070 -6.403 1.00 94.75 170 PHE A N 1
ATOM 1308 C CA . PHE A 1 170 ? -6.392 -6.004 -6.126 1.00 94.75 170 PHE A CA 1
ATOM 1309 C C . PHE A 1 170 ? -7.630 -5.294 -5.562 1.00 94.75 170 PHE A C 1
ATOM 1311 O O . PHE A 1 170 ? -7.580 -4.114 -5.197 1.00 94.75 170 PHE A O 1
ATOM 1318 N N . SER A 1 171 ? -8.767 -5.987 -5.489 1.00 91.25 171 SER A N 1
ATOM 1319 C CA . SER A 1 171 ? -9.998 -5.446 -4.894 1.00 91.25 171 SER A CA 1
ATOM 1320 C C . SER A 1 171 ? -9.847 -5.245 -3.387 1.00 91.25 171 SER A C 1
ATOM 1322 O O . SER A 1 171 ? -10.352 -4.269 -2.821 1.00 91.25 171 SER A O 1
ATOM 1324 N N . SER A 1 172 ? -9.074 -6.116 -2.737 1.00 91.50 172 SER A N 1
ATOM 1325 C CA . SER A 1 172 ? -8.695 -5.976 -1.334 1.00 91.50 172 SER A CA 1
ATOM 1326 C C . SER A 1 172 ? -7.303 -6.534 -1.042 1.00 91.50 172 SER A C 1
ATOM 1328 O O . SER A 1 172 ? -6.714 -7.234 -1.860 1.00 91.50 172 SER A O 1
ATOM 1330 N N . VAL A 1 173 ? -6.760 -6.194 0.125 1.00 92.94 173 VAL A N 1
ATOM 1331 C CA . VAL A 1 173 ? -5.408 -6.561 0.558 1.00 92.94 173 VAL A CA 1
ATOM 1332 C C . VAL A 1 173 ? -5.444 -7.035 2.001 1.00 92.94 173 VAL A C 1
ATOM 1334 O O . VAL A 1 173 ? -6.003 -6.344 2.855 1.00 92.94 173 VAL A O 1
ATOM 1337 N N . HIS A 1 174 ? -4.801 -8.167 2.271 1.00 92.88 174 HIS A N 1
ATOM 1338 C CA . HIS A 1 174 ? -4.442 -8.612 3.616 1.00 92.88 174 HIS A CA 1
ATOM 1339 C C . HIS A 1 174 ? -3.194 -7.853 4.088 1.00 92.88 174 HIS A C 1
ATOM 1341 O O . HIS A 1 174 ? -2.127 -7.901 3.466 1.00 92.88 174 HIS A O 1
ATOM 1347 N N . SER A 1 175 ? -3.356 -7.056 5.141 1.00 88.25 175 SER A N 1
ATOM 1348 C CA . SER A 1 175 ? -2.449 -5.955 5.453 1.00 88.25 175 SER A CA 1
ATOM 1349 C C . SER A 1 175 ? -2.088 -5.894 6.932 1.00 88.25 175 SER A C 1
ATOM 1351 O O . SER A 1 175 ? -2.952 -5.948 7.799 1.00 88.25 175 SER A O 1
ATOM 1353 N N . ASP A 1 176 ? -0.807 -5.673 7.213 1.00 86.62 176 ASP A N 1
ATOM 1354 C CA . ASP A 1 176 ? -0.238 -5.355 8.528 1.00 86.62 176 ASP A CA 1
ATOM 1355 C C . ASP A 1 176 ? 0.028 -3.847 8.682 1.00 86.62 176 ASP A C 1
ATOM 1357 O O . ASP A 1 176 ? 0.879 -3.411 9.457 1.00 86.62 176 ASP A O 1
ATOM 1361 N N . SER A 1 177 ? -0.691 -3.001 7.937 1.00 82.69 177 SER A N 1
ATOM 1362 C CA . SER A 1 177 ? -0.525 -1.537 8.009 1.00 82.69 177 SER A CA 1
ATOM 1363 C C . SER A 1 177 ? -0.854 -0.942 9.383 1.00 82.69 177 SER A C 1
ATOM 1365 O O . SER A 1 177 ? -0.510 0.209 9.646 1.00 82.69 177 SER A O 1
ATOM 1367 N N . LEU A 1 178 ? -1.539 -1.700 10.244 1.00 79.88 178 LEU A N 1
ATOM 1368 C CA . LEU A 1 178 ? -1.852 -1.309 11.617 1.00 79.88 178 LEU A CA 1
ATOM 1369 C C . LEU A 1 178 ? -0.798 -1.778 12.627 1.00 79.88 178 LEU A C 1
ATOM 1371 O O . LEU A 1 178 ? -0.930 -1.457 13.805 1.00 79.88 178 LEU A O 1
ATOM 1375 N N . ARG A 1 179 ? 0.250 -2.487 12.202 1.00 81.69 179 ARG A N 1
ATOM 1376 C CA . ARG A 1 179 ? 1.347 -2.909 13.074 1.00 81.69 179 ARG A CA 1
ATOM 1377 C C . ARG A 1 179 ? 2.072 -1.693 13.687 1.00 81.69 179 ARG A C 1
ATOM 1379 O O . ARG A 1 179 ? 2.263 -0.703 12.974 1.00 81.69 179 ARG A O 1
ATOM 1386 N N . PRO A 1 180 ? 2.487 -1.727 14.969 1.00 72.88 180 PRO A N 1
ATOM 1387 C CA . PRO A 1 180 ? 3.004 -0.542 15.666 1.00 72.88 180 PRO A CA 1
ATOM 1388 C C . PRO A 1 180 ? 4.221 0.128 15.007 1.00 72.88 180 PRO A C 1
ATOM 1390 O O . PRO A 1 180 ? 4.288 1.351 14.915 1.00 72.88 180 PRO A O 1
ATOM 1393 N N . ASP A 1 181 ? 5.168 -0.650 14.490 1.00 76.62 181 ASP A N 1
ATOM 1394 C CA . ASP A 1 181 ? 6.391 -0.165 13.836 1.00 76.62 181 ASP A CA 1
ATOM 1395 C C . ASP A 1 181 ? 6.213 0.109 12.328 1.00 76.62 181 ASP A C 1
ATOM 1397 O O . ASP A 1 181 ? 7.143 0.577 11.672 1.00 76.62 181 ASP A O 1
ATOM 1401 N N . ASN A 1 182 ? 5.030 -0.133 11.750 1.00 80.94 182 ASN A N 1
ATOM 1402 C CA . ASN A 1 182 ? 4.754 0.133 10.335 1.00 80.94 182 ASN A CA 1
ATOM 1403 C C . ASN A 1 182 ? 4.309 1.589 10.111 1.00 80.94 182 ASN A C 1
ATOM 1405 O O . ASN A 1 182 ? 3.314 1.872 9.448 1.00 80.94 182 ASN A O 1
ATOM 1409 N N . VAL A 1 183 ? 5.041 2.538 10.691 1.00 78.12 183 VAL A N 1
ATOM 1410 C CA . VAL A 1 183 ? 4.749 3.977 10.630 1.00 78.12 183 VAL A CA 1
ATOM 1411 C C . VAL A 1 183 ? 6.003 4.777 10.290 1.00 78.12 183 VAL A C 1
ATOM 1413 O O . VAL A 1 183 ? 7.130 4.301 10.425 1.00 78.12 183 VAL A O 1
ATOM 1416 N N . LYS A 1 184 ? 5.824 6.036 9.876 1.00 72.25 184 LYS A N 1
ATOM 1417 C CA . LYS A 1 184 ? 6.921 6.929 9.463 1.00 72.25 184 LYS A CA 1
ATOM 1418 C C . LYS A 1 184 ? 8.028 7.054 10.516 1.00 72.25 184 LYS A C 1
ATOM 1420 O O . LYS A 1 184 ? 9.205 7.070 10.170 1.00 72.25 184 LYS A O 1
ATOM 1425 N N . ASN A 1 185 ? 7.646 7.096 11.793 1.00 67.62 185 ASN A N 1
ATOM 1426 C CA . ASN A 1 185 ? 8.545 7.254 12.939 1.00 67.62 185 ASN A CA 1
ATOM 1427 C C . ASN A 1 185 ? 8.737 5.942 13.723 1.00 67.62 185 ASN A C 1
ATOM 1429 O O . ASN A 1 185 ? 8.743 5.960 14.954 1.00 67.62 185 ASN A O 1
ATOM 1433 N N . ALA A 1 186 ? 8.879 4.815 13.019 1.00 73.25 186 ALA A N 1
ATOM 1434 C CA . ALA A 1 186 ? 8.990 3.476 13.605 1.00 73.25 186 ALA A CA 1
ATOM 1435 C C . ALA A 1 186 ? 9.989 3.391 14.771 1.00 73.25 186 ALA A C 1
ATOM 1437 O O . ALA A 1 186 ? 9.648 2.877 15.827 1.00 73.25 186 ALA A O 1
ATOM 1438 N N . GLU A 1 187 ? 11.189 3.966 14.626 1.00 71.19 187 GLU A N 1
ATOM 1439 C CA . GLU A 1 187 ? 12.230 3.953 15.672 1.00 71.19 187 GLU A CA 1
ATOM 1440 C C . GLU A 1 187 ? 11.753 4.562 16.996 1.00 71.19 187 GLU A C 1
ATOM 1442 O O . GLU A 1 187 ? 12.090 4.069 18.070 1.00 71.19 187 GLU A O 1
ATOM 1447 N N . ARG A 1 188 ? 10.933 5.616 16.927 1.00 65.81 188 ARG A N 1
ATOM 1448 C CA . ARG A 1 188 ? 10.352 6.237 18.116 1.00 65.81 188 ARG A CA 1
ATOM 1449 C C . ARG A 1 188 ? 9.272 5.350 18.730 1.00 65.81 188 ARG A C 1
ATOM 1451 O O . ARG A 1 188 ? 9.264 5.203 19.946 1.00 65.81 188 ARG A O 1
ATOM 1458 N N . VAL A 1 189 ? 8.397 4.758 17.915 1.00 66.19 189 VAL A N 1
ATOM 1459 C CA . VAL A 1 189 ? 7.360 3.835 18.411 1.00 66.19 189 VAL A CA 1
ATOM 1460 C C . VAL A 1 189 ? 7.998 2.628 19.096 1.00 66.19 189 VAL A C 1
ATOM 1462 O O . VAL A 1 189 ? 7.663 2.335 20.236 1.00 66.19 189 VAL A O 1
ATOM 1465 N N . LEU A 1 190 ? 9.005 2.021 18.467 1.00 73.81 190 LEU A N 1
ATOM 1466 C CA . LEU A 1 190 ? 9.768 0.903 19.028 1.00 73.81 190 LEU A CA 1
ATOM 1467 C C . LEU A 1 190 ? 10.429 1.242 20.374 1.00 73.81 190 LEU A C 1
ATOM 1469 O O . LEU A 1 190 ? 10.577 0.369 21.216 1.00 73.81 190 LEU A O 1
ATOM 1473 N N . SER A 1 191 ? 10.835 2.497 20.592 1.00 75.44 191 SER A N 1
ATOM 1474 C CA . SER A 1 191 ? 11.452 2.917 21.860 1.00 75.44 191 SER A CA 1
ATOM 1475 C C . SER A 1 191 ? 10.460 3.138 23.008 1.00 75.44 191 SER A C 1
ATOM 1477 O O . SER A 1 191 ? 10.882 3.276 24.156 1.00 75.44 191 SER A O 1
ATOM 1479 N N . GLU A 1 192 ? 9.165 3.239 22.699 1.00 72.69 192 GLU A N 1
ATOM 1480 C CA . GLU A 1 192 ? 8.107 3.583 23.656 1.00 72.69 192 GLU A CA 1
ATOM 1481 C C . GLU A 1 192 ? 7.224 2.383 24.037 1.00 72.69 192 GLU A C 1
ATOM 1483 O O . GLU A 1 192 ? 6.458 2.511 24.990 1.00 72.69 192 GLU A O 1
ATOM 1488 N N . LEU A 1 193 ? 7.343 1.254 23.331 1.00 73.56 193 LEU A N 1
ATOM 1489 C CA . LEU A 1 193 ? 6.555 0.035 23.535 1.00 73.56 193 LEU A CA 1
ATOM 1490 C C . LEU A 1 193 ? 7.417 -1.100 24.097 1.00 73.56 193 LEU A C 1
ATOM 1492 O O . LEU A 1 193 ? 8.609 -1.188 23.792 1.00 73.56 193 LEU A O 1
ATOM 1496 N N . ASP A 1 194 ? 6.814 -1.956 24.918 1.00 80.44 194 ASP A N 1
ATOM 1497 C CA . ASP A 1 194 ? 7.417 -3.223 25.334 1.00 80.44 194 ASP A CA 1
ATOM 1498 C C . ASP A 1 194 ? 7.110 -4.352 24.330 1.00 80.44 194 ASP A C 1
ATOM 1500 O O . ASP A 1 194 ? 6.469 -4.136 23.302 1.00 80.44 194 ASP A O 1
ATOM 1504 N N . GLU A 1 195 ? 7.647 -5.551 24.575 1.00 77.81 195 GLU A N 1
ATOM 1505 C CA . GLU A 1 195 ? 7.484 -6.693 23.663 1.00 77.81 195 GLU A CA 1
ATOM 1506 C C . GLU A 1 195 ? 6.014 -7.118 23.512 1.00 77.81 195 GLU A C 1
ATOM 1508 O O . GLU A 1 195 ? 5.595 -7.469 22.407 1.00 77.81 195 GLU A O 1
ATOM 1513 N N . ASP A 1 196 ? 5.215 -7.013 24.575 1.00 79.56 196 ASP A N 1
ATOM 1514 C CA . ASP A 1 196 ? 3.795 -7.367 24.546 1.00 79.56 196 ASP A CA 1
ATOM 1515 C C . ASP A 1 196 ? 3.015 -6.361 23.678 1.00 79.56 196 ASP A C 1
ATOM 1517 O O . ASP A 1 196 ? 2.291 -6.751 22.762 1.00 79.56 196 ASP A O 1
ATOM 1521 N N . ASP A 1 197 ? 3.238 -5.055 23.859 1.00 75.62 197 ASP A N 1
ATOM 1522 C CA . ASP A 1 197 ? 2.607 -4.016 23.032 1.00 75.62 197 ASP A CA 1
ATOM 1523 C C . ASP A 1 197 ? 3.042 -4.077 21.549 1.00 75.62 197 ASP A C 1
ATOM 1525 O O . ASP A 1 197 ? 2.297 -3.672 20.652 1.00 75.62 197 ASP A O 1
ATOM 1529 N N . LEU A 1 198 ? 4.255 -4.561 21.257 1.00 74.81 198 LEU A N 1
ATOM 1530 C CA . LEU A 1 198 ? 4.754 -4.717 19.882 1.00 74.81 198 LEU A CA 1
ATOM 1531 C C . LEU A 1 198 ? 4.125 -5.900 19.137 1.00 74.81 198 LEU A C 1
ATOM 1533 O O . LEU A 1 198 ? 4.127 -5.915 17.898 1.00 74.81 198 LEU A O 1
ATOM 1537 N N . THR A 1 199 ? 3.594 -6.873 19.875 1.00 81.50 199 THR A N 1
ATOM 1538 C CA . THR A 1 199 ? 2.934 -8.068 19.334 1.00 81.50 199 THR A CA 1
ATOM 1539 C C . THR A 1 199 ? 1.405 -7.966 19.366 1.00 81.50 199 THR A C 1
ATOM 1541 O O . THR A 1 199 ? 0.749 -8.659 18.593 1.00 81.50 199 THR A O 1
ATOM 1544 N N . ASP A 1 200 ? 0.845 -7.030 20.142 1.00 80.81 200 ASP A N 1
ATOM 1545 C CA . ASP A 1 200 ? -0.590 -6.709 20.235 1.00 80.81 200 ASP A CA 1
ATOM 1546 C C . ASP A 1 200 ? -1.118 -5.960 18.991 1.00 80.81 200 ASP A C 1
ATOM 1548 O O . ASP A 1 200 ? -1.388 -4.753 18.987 1.00 80.81 200 ASP A O 1
ATOM 1552 N N . TRP A 1 201 ? -1.225 -6.678 17.873 1.00 82.75 201 TRP A N 1
ATOM 1553 C CA . TRP A 1 201 ? -1.871 -6.202 16.653 1.00 82.75 201 TRP A CA 1
ATOM 1554 C C . TRP A 1 201 ? -2.399 -7.367 15.810 1.00 82.75 201 TRP A C 1
ATOM 1556 O O . TRP A 1 201 ? -1.905 -8.492 15.882 1.00 82.75 201 TRP A O 1
ATOM 1566 N N . ASP A 1 202 ? -3.376 -7.067 14.955 1.00 82.94 202 ASP A N 1
ATOM 1567 C CA . ASP A 1 202 ? -3.988 -8.043 14.055 1.00 82.94 202 ASP A CA 1
ATOM 1568 C C . ASP A 1 202 ? -3.955 -7.573 12.593 1.00 82.94 202 ASP A C 1
ATOM 1570 O O . ASP A 1 202 ? -3.847 -6.371 12.298 1.00 82.94 202 ASP A O 1
ATOM 1574 N N . TYR A 1 203 ? -4.034 -8.523 11.666 1.00 85.19 203 TYR A N 1
ATOM 1575 C CA . TYR A 1 203 ? -4.120 -8.233 10.244 1.00 85.19 203 TYR A CA 1
ATOM 1576 C C . TYR A 1 203 ? -5.467 -7.600 9.890 1.00 85.19 203 TYR A C 1
ATOM 1578 O O . TYR A 1 203 ? -6.517 -7.908 10.443 1.00 85.19 203 TYR A O 1
ATOM 1586 N N . ALA A 1 204 ? -5.451 -6.719 8.894 1.00 85.69 204 ALA A N 1
ATOM 1587 C CA . ALA A 1 204 ? -6.643 -6.056 8.393 1.00 85.69 204 ALA A CA 1
ATOM 1588 C C . ALA A 1 204 ? -6.855 -6.351 6.909 1.00 85.69 204 ALA A C 1
ATOM 1590 O O . ALA A 1 204 ? -5.918 -6.307 6.108 1.00 85.69 204 ALA A O 1
ATOM 1591 N N . LYS A 1 205 ? -8.115 -6.559 6.522 1.00 88.50 205 LYS A N 1
ATOM 1592 C CA . LYS A 1 205 ? -8.544 -6.518 5.121 1.00 88.50 205 LYS A CA 1
ATOM 1593 C C . LYS A 1 205 ? -8.853 -5.072 4.739 1.00 88.50 205 LYS A C 1
ATOM 1595 O O . LYS A 1 205 ? -9.740 -4.452 5.322 1.00 88.50 205 LYS A O 1
ATOM 1600 N N . ILE A 1 206 ? -8.141 -4.530 3.755 1.00 87.94 206 ILE A N 1
ATOM 1601 C CA . ILE A 1 206 ? -8.341 -3.154 3.267 1.00 87.94 206 ILE A CA 1
ATOM 1602 C C . ILE A 1 206 ? -8.695 -3.151 1.781 1.00 87.94 206 ILE A C 1
ATOM 1604 O O . ILE A 1 206 ? -8.234 -4.012 1.041 1.00 87.94 206 ILE A O 1
ATOM 1608 N N . SER A 1 207 ? -9.509 -2.198 1.322 1.00 86.94 207 SER A N 1
ATOM 1609 C CA . SER A 1 207 ? -9.861 -2.083 -0.101 1.00 86.94 207 SER A CA 1
ATOM 1610 C C . SER A 1 207 ? -8.688 -1.558 -0.928 1.00 86.94 207 SER A C 1
ATOM 1612 O O . SER A 1 207 ? -8.118 -0.524 -0.580 1.00 86.94 207 SER A O 1
ATOM 1614 N N . GLY A 1 208 ? -8.375 -2.228 -2.037 1.00 89.88 208 GLY A N 1
ATOM 1615 C CA . GLY A 1 208 ? -7.390 -1.772 -3.018 1.00 89.88 208 GLY A CA 1
ATOM 1616 C C . GLY A 1 208 ? -8.022 -0.944 -4.142 1.00 89.88 208 GLY A C 1
ATOM 1617 O O . GLY A 1 208 ? -9.047 -0.280 -3.950 1.00 89.88 208 GLY A O 1
ATOM 1618 N N . MET A 1 209 ? -7.386 -0.951 -5.313 1.00 88.88 209 MET A N 1
ATOM 1619 C CA . MET A 1 209 ? -7.827 -0.221 -6.508 1.00 88.88 209 MET A CA 1
ATOM 1620 C C . MET A 1 209 ? -8.749 -1.043 -7.419 1.00 88.88 209 MET A C 1
ATOM 1622 O O . MET A 1 209 ? -9.483 -0.448 -8.203 1.00 88.88 209 MET A O 1
ATOM 1626 N N . GLY A 1 210 ? -8.755 -2.374 -7.282 1.00 88.75 210 GLY A N 1
ATOM 1627 C CA . GLY A 1 210 ? -9.750 -3.248 -7.909 1.00 88.75 210 GLY A CA 1
ATOM 1628 C C . GLY A 1 210 ? -9.547 -3.563 -9.390 1.00 88.75 210 GLY A C 1
ATOM 1629 O O . GLY A 1 210 ? -10.539 -3.753 -10.084 1.00 88.75 210 GLY A O 1
ATOM 1630 N N . TYR A 1 211 ? -8.305 -3.630 -9.877 1.00 89.00 211 TYR A N 1
ATOM 1631 C CA . TYR A 1 211 ? -8.016 -4.153 -11.220 1.00 89.00 211 TYR A CA 1
ATOM 1632 C C . TYR A 1 211 ? -8.118 -5.680 -11.277 1.00 89.00 211 TYR A C 1
ATOM 1634 O O . TYR A 1 211 ? -8.554 -6.223 -12.282 1.00 89.00 211 TYR A O 1
ATOM 1642 N N . ILE A 1 212 ? -7.747 -6.362 -10.189 1.00 91.62 212 ILE A N 1
ATOM 1643 C CA . ILE A 1 212 ? -7.897 -7.814 -10.036 1.00 91.62 212 ILE A CA 1
ATOM 1644 C C . ILE A 1 212 ? -8.973 -8.068 -8.982 1.00 91.62 212 ILE A C 1
ATOM 1646 O O . ILE A 1 212 ? -8.851 -7.602 -7.844 1.00 91.62 212 ILE A O 1
ATOM 1650 N N . ASN A 1 213 ? -10.025 -8.808 -9.335 1.00 90.12 213 ASN A N 1
ATOM 1651 C CA . ASN A 1 213 ? -11.116 -9.131 -8.416 1.00 90.12 213 ASN A CA 1
ATOM 1652 C C . ASN A 1 213 ? -10.751 -10.285 -7.463 1.00 90.12 213 ASN A C 1
ATOM 1654 O O . ASN A 1 213 ? -11.363 -11.346 -7.478 1.00 90.12 213 ASN A O 1
ATOM 1658 N N . ALA A 1 214 ? -9.739 -10.062 -6.629 1.00 91.50 214 ALA A N 1
ATOM 1659 C CA . ALA A 1 214 ? -9.299 -10.980 -5.585 1.00 91.50 214 ALA A CA 1
ATOM 1660 C C . ALA A 1 214 ? -8.757 -10.203 -4.380 1.00 91.50 214 ALA A C 1
ATOM 1662 O O . ALA A 1 214 ? -8.465 -9.009 -4.472 1.00 91.50 214 ALA A O 1
ATOM 1663 N N . MET A 1 215 ? -8.597 -10.875 -3.245 1.00 94.06 215 MET A N 1
ATOM 1664 C CA . MET A 1 215 ? -7.817 -10.369 -2.119 1.00 94.06 215 MET A CA 1
ATOM 1665 C C . MET A 1 215 ? -6.335 -10.722 -2.304 1.00 94.06 215 MET A C 1
ATOM 1667 O O . MET A 1 215 ? -5.985 -11.891 -2.389 1.00 94.06 215 MET A O 1
ATOM 1671 N N . CYS A 1 216 ? -5.437 -9.740 -2.315 1.00 95.62 216 CYS A N 1
ATOM 1672 C CA . CYS A 1 216 ? -3.999 -10.014 -2.323 1.00 95.62 216 CYS A CA 1
ATOM 1673 C C . CYS A 1 216 ? -3.496 -10.355 -0.919 1.00 95.62 216 CYS A C 1
ATOM 1675 O O . CYS A 1 216 ? -3.745 -9.598 0.025 1.00 95.62 216 CYS A O 1
ATOM 1677 N N . VAL A 1 217 ? -2.698 -11.415 -0.803 1.00 96.25 217 VAL A N 1
ATOM 1678 C CA . VAL A 1 217 ? -1.975 -11.788 0.418 1.00 96.25 217 VAL A CA 1
ATOM 1679 C C . VAL A 1 217 ? -0.476 -11.839 0.102 1.00 96.25 217 VAL A C 1
ATOM 1681 O O . VAL A 1 217 ? 0.049 -12.890 -0.262 1.00 96.25 217 VAL A O 1
ATOM 1684 N N . PRO A 1 218 ? 0.234 -10.698 0.170 1.00 95.50 218 PRO A N 1
ATOM 1685 C CA . PRO A 1 218 ? 1.677 -10.686 -0.038 1.00 95.50 218 PRO A CA 1
ATOM 1686 C C . PRO A 1 218 ? 2.400 -11.321 1.155 1.00 95.50 218 PRO A C 1
ATOM 1688 O O . PRO A 1 218 ? 1.875 -11.289 2.270 1.00 95.50 218 PRO A O 1
ATOM 1691 N N . HIS A 1 219 ? 3.624 -11.811 0.939 1.00 95.06 219 HIS A N 1
ATOM 1692 C CA . HIS A 1 219 ? 4.401 -12.560 1.938 1.00 95.06 219 HIS A CA 1
ATOM 1693 C C . HIS A 1 219 ? 3.633 -13.786 2.454 1.00 95.06 219 HIS A C 1
ATOM 1695 O O . HIS A 1 219 ? 3.531 -14.005 3.659 1.00 95.06 219 HIS A O 1
ATOM 1701 N N . PHE A 1 220 ? 3.003 -14.529 1.547 1.00 94.69 220 PHE A N 1
ATOM 1702 C CA . PHE A 1 220 ? 2.083 -15.609 1.905 1.00 94.69 220 PHE A CA 1
ATOM 1703 C C . PHE A 1 220 ? 2.736 -16.708 2.761 1.00 94.69 220 PHE A C 1
ATOM 1705 O O . PHE A 1 220 ? 2.103 -17.256 3.661 1.00 94.69 220 PHE A O 1
ATOM 1712 N N . ASP A 1 221 ? 4.022 -16.947 2.527 1.00 93.44 221 ASP A N 1
ATOM 1713 C CA . ASP A 1 221 ? 4.914 -17.878 3.214 1.00 93.44 221 ASP A CA 1
ATOM 1714 C C . ASP A 1 221 ? 5.535 -17.324 4.515 1.00 93.44 221 ASP A C 1
ATOM 1716 O O . ASP A 1 221 ? 6.381 -17.979 5.124 1.00 93.44 221 ASP A O 1
ATOM 1720 N N . ALA A 1 222 ? 5.138 -16.126 4.962 1.00 92.06 222 ALA A N 1
ATOM 1721 C CA . ALA A 1 222 ? 5.704 -15.475 6.140 1.00 92.06 222 ALA A CA 1
ATOM 1722 C C . ALA A 1 222 ? 4.777 -15.491 7.367 1.00 92.06 222 ALA A C 1
ATOM 1724 O O . ALA A 1 222 ? 3.546 -15.422 7.276 1.00 92.06 222 ALA A O 1
ATOM 1725 N N . THR A 1 223 ? 5.409 -15.461 8.539 1.00 90.88 223 THR A N 1
ATOM 1726 C CA . THR A 1 223 ? 4.763 -15.249 9.839 1.00 90.88 223 THR A CA 1
ATOM 1727 C C . THR A 1 223 ? 4.959 -13.803 10.287 1.00 90.88 223 THR A C 1
ATOM 1729 O O . THR A 1 223 ? 6.059 -13.249 10.188 1.00 90.88 223 THR A O 1
ATOM 1732 N N . GLY A 1 224 ? 3.879 -13.169 10.744 1.00 82.12 224 GLY A N 1
ATOM 1733 C CA . GLY A 1 224 ? 3.899 -11.820 11.295 1.00 82.12 224 GLY A CA 1
ATOM 1734 C C . GLY A 1 224 ? 4.683 -11.724 12.599 1.00 82.12 224 GLY A C 1
ATOM 1735 O O . GLY A 1 224 ? 5.003 -12.720 13.242 1.00 82.12 224 GLY A O 1
ATOM 1736 N N . THR A 1 225 ? 4.977 -10.495 13.028 1.00 82.31 225 THR A N 1
ATOM 1737 C CA . THR A 1 225 ? 5.598 -10.268 14.344 1.00 82.31 225 THR A CA 1
ATOM 1738 C C . THR A 1 225 ? 4.653 -10.570 15.505 1.00 82.31 225 THR A C 1
ATOM 1740 O O . THR A 1 225 ? 5.126 -10.723 16.617 1.00 82.31 225 THR A O 1
ATOM 1743 N N . ASN A 1 226 ? 3.348 -10.677 15.250 1.00 82.06 226 ASN A N 1
ATOM 1744 C CA . ASN A 1 226 ? 2.344 -11.194 16.183 1.00 82.06 226 ASN A CA 1
ATOM 1745 C C . ASN A 1 226 ? 2.302 -12.737 16.232 1.00 82.06 226 ASN A C 1
ATOM 1747 O O . ASN A 1 226 ? 1.355 -13.297 16.765 1.00 82.06 226 ASN A O 1
ATOM 1751 N N . GLU A 1 227 ? 3.286 -13.421 15.634 1.00 86.50 227 GLU A N 1
ATOM 1752 C CA . GLU A 1 227 ? 3.392 -14.889 15.561 1.00 86.50 227 GLU A CA 1
ATOM 1753 C C . GLU A 1 227 ? 2.279 -15.586 14.759 1.00 86.50 227 GLU A C 1
ATOM 1755 O O . GLU A 1 227 ? 2.219 -16.813 14.711 1.00 86.50 227 GLU A O 1
ATOM 1760 N N . VAL A 1 228 ? 1.439 -14.820 14.058 1.00 86.44 228 VAL A N 1
ATOM 1761 C CA . VAL A 1 228 ? 0.368 -15.347 13.207 1.00 86.44 228 VAL A CA 1
ATOM 1762 C C . VAL A 1 228 ? 0.864 -15.501 11.770 1.00 86.44 228 VAL A C 1
ATOM 1764 O O . VAL A 1 228 ? 1.416 -14.568 11.178 1.00 86.44 228 VAL A O 1
ATOM 1767 N N . THR A 1 229 ? 0.660 -16.676 11.175 1.00 91.56 229 THR A N 1
ATOM 1768 C CA . THR A 1 229 ? 1.007 -16.925 9.769 1.00 91.56 229 THR A CA 1
ATOM 1769 C C . THR A 1 229 ? 0.038 -16.204 8.838 1.00 91.56 229 THR A C 1
ATOM 1771 O O . THR A 1 229 ? -1.181 -16.258 9.022 1.00 91.56 229 THR A O 1
ATOM 1774 N N . ARG A 1 230 ? 0.557 -15.546 7.792 1.00 91.75 230 ARG A N 1
ATOM 1775 C CA . ARG A 1 230 ? -0.292 -14.818 6.834 1.00 91.75 230 ARG A CA 1
ATOM 1776 C C . ARG A 1 230 ? -1.257 -15.733 6.088 1.00 91.75 230 ARG A C 1
ATOM 1778 O O . ARG A 1 230 ? -2.404 -15.344 5.886 1.00 91.75 230 ARG A O 1
ATOM 1785 N N . SER A 1 231 ? -0.811 -16.924 5.693 1.00 90.44 231 SER A N 1
ATOM 1786 C CA . SER A 1 231 ? -1.647 -17.907 4.999 1.00 90.44 231 SER A CA 1
ATOM 1787 C C . SER A 1 231 ? -2.818 -18.384 5.863 1.00 90.44 231 SER A C 1
ATOM 1789 O O . SER A 1 231 ? -3.961 -18.310 5.417 1.00 90.44 231 SER A O 1
ATOM 1791 N N . GLU A 1 232 ? -2.551 -18.783 7.108 1.00 88.19 232 GLU A N 1
ATOM 1792 C CA . GLU A 1 232 ? -3.559 -19.242 8.075 1.00 88.19 232 GLU A CA 1
ATOM 1793 C C . GLU A 1 232 ? -4.595 -18.145 8.361 1.00 88.19 232 GLU A C 1
ATOM 1795 O O . GLU A 1 232 ? -5.796 -18.359 8.203 1.00 88.19 232 GLU A O 1
ATOM 1800 N N . HIS A 1 233 ? -4.152 -16.920 8.658 1.00 89.75 233 HIS A N 1
ATOM 1801 C CA . HIS A 1 233 ? -5.085 -15.819 8.900 1.00 89.75 233 HIS A CA 1
ATOM 1802 C C . HIS A 1 233 ? -5.878 -15.435 7.639 1.00 89.75 233 HIS A C 1
ATOM 1804 O O . HIS A 1 233 ? -7.056 -15.079 7.709 1.00 89.75 233 HIS A O 1
ATOM 1810 N N . ALA A 1 234 ? -5.261 -15.445 6.454 1.00 87.81 234 ALA A N 1
ATOM 1811 C CA . ALA A 1 234 ? -5.982 -15.141 5.218 1.00 87.81 234 ALA A CA 1
ATOM 1812 C C . ALA A 1 234 ? -7.096 -16.162 4.946 1.00 87.81 234 ALA A C 1
ATOM 1814 O O . ALA A 1 234 ? -8.181 -15.786 4.502 1.00 87.81 234 ALA A O 1
ATOM 1815 N N . GLN A 1 235 ? -6.841 -17.431 5.256 1.00 88.00 235 GLN A N 1
ATOM 1816 C CA . GLN A 1 235 ? -7.831 -18.495 5.197 1.00 88.00 235 GLN A CA 1
ATOM 1817 C C . GLN A 1 235 ? -8.990 -18.247 6.171 1.00 88.00 235 GLN A C 1
ATOM 1819 O O . GLN A 1 235 ? -10.145 -18.313 5.756 1.00 88.00 235 GLN A O 1
ATOM 1824 N N . GLU A 1 236 ? -8.713 -17.883 7.424 1.00 86.25 236 GLU A N 1
ATOM 1825 C CA . GLU A 1 236 ? -9.755 -17.539 8.404 1.00 86.25 236 GLU A CA 1
ATOM 1826 C C . GLU A 1 236 ? -10.654 -16.388 7.924 1.00 86.25 236 GLU A C 1
ATOM 1828 O O . GLU A 1 236 ? -11.881 -16.466 8.025 1.00 86.25 236 GLU A O 1
ATOM 1833 N N . VAL A 1 237 ? -10.060 -15.345 7.331 1.00 84.69 237 VAL A N 1
ATOM 1834 C CA . VAL A 1 237 ? -10.801 -14.205 6.761 1.00 84.69 237 VAL A CA 1
ATOM 1835 C C . VAL A 1 237 ? -11.739 -14.642 5.632 1.00 84.69 237 VAL A C 1
ATOM 1837 O O . VAL A 1 237 ? -12.851 -14.120 5.535 1.00 84.69 237 VAL A O 1
ATOM 1840 N N . LEU A 1 238 ? -11.315 -15.585 4.784 1.00 82.62 238 LEU A N 1
ATOM 1841 C CA . LEU A 1 238 ? -12.150 -16.117 3.703 1.00 82.62 238 LEU A CA 1
ATOM 1842 C C . LEU A 1 238 ? -13.289 -16.996 4.232 1.00 82.62 238 LEU A C 1
ATOM 1844 O O . LEU A 1 238 ? -14.410 -16.874 3.751 1.00 82.62 238 LEU A O 1
ATOM 1848 N N . VAL A 1 239 ? -13.053 -17.816 5.262 1.00 80.94 239 VAL A N 1
ATOM 1849 C CA . VAL A 1 239 ? -14.112 -18.632 5.895 1.00 80.94 239 VAL A CA 1
ATOM 1850 C C . VAL A 1 239 ? -15.212 -17.754 6.495 1.00 80.94 239 VAL A C 1
ATOM 1852 O O . VAL A 1 239 ? -16.391 -18.093 6.430 1.00 80.94 239 VAL A O 1
ATOM 1855 N N . GLN A 1 240 ? -14.848 -16.598 7.055 1.00 79.38 240 GLN A N 1
ATOM 1856 C CA . GLN A 1 240 ? -15.813 -15.633 7.589 1.00 79.38 240 GLN A CA 1
ATOM 1857 C C . GLN A 1 240 ? -16.577 -14.865 6.494 1.00 79.38 240 GLN A C 1
ATOM 1859 O O . GLN A 1 240 ? -17.563 -14.189 6.796 1.00 79.38 240 GLN A O 1
ATOM 1864 N N . GLN A 1 241 ? -16.130 -14.938 5.235 1.00 73.00 241 GLN A N 1
ATOM 1865 C CA . GLN A 1 241 ? -16.715 -14.247 4.084 1.00 73.00 241 GLN A CA 1
ATOM 1866 C C . GLN A 1 241 ? -16.826 -15.197 2.876 1.00 73.00 241 GLN A C 1
ATOM 1868 O O . GLN A 1 241 ? -16.154 -14.963 1.871 1.00 73.00 241 GLN A O 1
ATOM 1873 N N . PRO A 1 242 ? -17.669 -16.246 2.954 1.00 63.06 242 PRO A N 1
ATOM 1874 C CA . PRO A 1 242 ? -17.732 -17.296 1.934 1.00 63.06 242 PRO A CA 1
ATOM 1875 C C . PRO A 1 242 ? -18.190 -16.779 0.562 1.00 63.06 242 PRO A C 1
ATOM 1877 O O . PRO A 1 242 ? -17.676 -17.233 -0.449 1.00 63.06 242 PRO A O 1
ATOM 1880 N N . ASP A 1 243 ? -19.055 -15.758 0.520 1.00 65.06 243 ASP A N 1
ATOM 1881 C CA . ASP A 1 243 ? -19.483 -15.095 -0.728 1.00 65.06 243 ASP A CA 1
ATOM 1882 C C . ASP A 1 243 ? -18.453 -14.061 -1.251 1.00 65.06 243 ASP A C 1
ATOM 1884 O O . ASP A 1 243 ? -18.737 -13.257 -2.145 1.00 65.06 243 ASP A O 1
ATOM 1888 N N . GLY A 1 244 ? -17.279 -13.980 -0.619 1.00 69.19 244 GLY A N 1
ATOM 1889 C CA . GLY A 1 244 ? -16.225 -13.028 -0.945 1.00 69.19 244 GLY A CA 1
ATOM 1890 C C . GLY A 1 244 ? -15.389 -13.453 -2.152 1.00 69.19 244 GLY A C 1
ATOM 1891 O O . GLY A 1 244 ? -15.299 -14.625 -2.497 1.00 69.19 244 GLY A O 1
ATOM 1892 N N . ALA A 1 245 ? -14.719 -12.482 -2.780 1.00 78.00 245 ALA A N 1
ATOM 1893 C CA . ALA A 1 245 ? -13.731 -12.769 -3.819 1.00 78.00 245 ALA A CA 1
ATOM 1894 C C . ALA A 1 245 ? -12.621 -13.709 -3.291 1.00 78.00 245 ALA A C 1
ATOM 1896 O O . ALA A 1 245 ? -12.235 -13.570 -2.121 1.00 78.00 245 ALA A O 1
ATOM 1897 N N . PRO A 1 246 ? -12.065 -14.598 -4.139 1.00 87.50 246 PRO A N 1
ATOM 1898 C CA . PRO A 1 246 ? -10.954 -15.480 -3.768 1.00 87.50 246 PRO A CA 1
ATOM 1899 C C . PRO A 1 246 ? -9.732 -14.667 -3.327 1.00 87.50 246 PRO A C 1
ATOM 1901 O O . PRO A 1 246 ? -9.644 -13.462 -3.591 1.00 87.50 246 PRO A O 1
ATOM 1904 N N . ALA A 1 247 ? -8.752 -15.314 -2.694 1.00 92.00 247 ALA A N 1
ATOM 1905 C CA . ALA A 1 247 ? -7.471 -14.673 -2.413 1.00 92.00 247 ALA A CA 1
ATOM 1906 C C . ALA A 1 247 ? -6.338 -15.230 -3.275 1.00 92.00 247 ALA A C 1
ATOM 1908 O O . ALA A 1 247 ? -6.304 -16.412 -3.599 1.00 92.00 247 ALA A O 1
ATOM 1909 N N . ILE A 1 248 ? -5.386 -14.363 -3.610 1.00 94.94 248 ILE A N 1
ATOM 1910 C CA . ILE A 1 248 ? -4.124 -14.729 -4.247 1.00 94.94 248 ILE A CA 1
ATOM 1911 C C . ILE A 1 248 ? -3.007 -14.517 -3.228 1.00 94.94 248 ILE A C 1
ATOM 1913 O O . ILE A 1 248 ? -2.695 -13.384 -2.849 1.00 94.94 248 ILE A O 1
ATOM 1917 N N . GLY A 1 249 ? -2.426 -15.622 -2.769 1.00 96.19 249 GLY A N 1
ATOM 1918 C CA . GLY A 1 249 ? -1.210 -15.650 -1.970 1.00 96.19 249 GLY A CA 1
ATOM 1919 C C . GLY A 1 249 ? 0.019 -15.503 -2.854 1.00 96.19 249 GLY A C 1
ATOM 1920 O O . GLY A 1 249 ? 0.127 -16.179 -3.870 1.00 96.19 249 GLY A O 1
ATOM 1921 N N . ILE A 1 250 ? 0.946 -14.623 -2.489 1.00 97.31 250 ILE A N 1
ATOM 1922 C CA . ILE A 1 250 ? 2.190 -14.408 -3.234 1.00 97.31 250 ILE A CA 1
ATOM 1923 C C . ILE A 1 250 ? 3.360 -14.578 -2.269 1.00 97.31 250 ILE A C 1
ATOM 1925 O O . ILE A 1 250 ? 3.518 -13.771 -1.342 1.00 97.31 250 ILE A O 1
ATOM 1929 N N . ASP A 1 251 ? 4.170 -15.611 -2.487 1.00 97.12 251 ASP A N 1
ATOM 1930 C CA . ASP A 1 251 ? 5.346 -15.885 -1.664 1.00 97.12 251 ASP A CA 1
ATOM 1931 C C . ASP A 1 251 ? 6.390 -14.775 -1.813 1.00 97.12 251 ASP A C 1
ATOM 1933 O O . ASP A 1 251 ? 6.481 -14.096 -2.839 1.00 97.12 251 ASP A O 1
ATOM 1937 N N . GLU A 1 252 ? 7.221 -14.602 -0.790 1.00 95.25 252 GLU A N 1
ATOM 1938 C CA . GLU A 1 252 ? 8.227 -13.550 -0.676 1.00 95.25 252 GLU A CA 1
ATOM 1939 C C . GLU A 1 252 ? 9.065 -13.325 -1.949 1.00 95.25 252 GLU A C 1
ATOM 1941 O O . GLU A 1 252 ? 9.336 -12.175 -2.302 1.00 95.25 252 GLU A O 1
ATOM 1946 N N . ASN A 1 253 ? 9.476 -14.388 -2.644 1.00 96.19 253 ASN A N 1
ATOM 1947 C CA . ASN A 1 253 ? 10.328 -14.310 -3.839 1.00 96.19 253 ASN A CA 1
ATOM 1948 C C . ASN A 1 253 ? 9.595 -14.584 -5.155 1.00 96.19 253 ASN A C 1
ATOM 1950 O O . ASN A 1 253 ? 10.253 -14.702 -6.185 1.00 96.19 253 ASN A O 1
ATOM 1954 N N . ALA A 1 254 ? 8.267 -14.663 -5.142 1.00 96.88 254 ALA A N 1
ATOM 1955 C CA . ALA A 1 254 ? 7.460 -14.849 -6.339 1.00 96.88 254 ALA A CA 1
ATOM 1956 C C . ALA A 1 254 ? 6.827 -13.533 -6.812 1.00 96.88 254 ALA A C 1
ATOM 1958 O O . ALA A 1 254 ? 6.707 -12.555 -6.062 1.00 96.88 254 ALA A O 1
ATOM 1959 N N . ALA A 1 255 ? 6.396 -13.526 -8.070 1.00 97.81 255 ALA A N 1
ATOM 1960 C CA . ALA A 1 255 ? 5.543 -12.497 -8.636 1.00 97.81 255 ALA A CA 1
ATOM 1961 C C . ALA A 1 255 ? 4.347 -13.114 -9.363 1.00 97.81 255 ALA A C 1
ATOM 1963 O O . ALA A 1 255 ? 4.506 -14.007 -10.196 1.00 97.81 255 ALA A O 1
ATOM 1964 N N . PHE A 1 256 ? 3.163 -12.588 -9.059 1.00 97.62 256 PHE A N 1
ATOM 1965 C CA . PHE A 1 256 ? 1.934 -12.811 -9.801 1.00 97.62 256 PHE A CA 1
ATOM 1966 C C . PHE A 1 256 ? 1.824 -11.759 -10.901 1.00 97.62 256 PHE A C 1
ATOM 1968 O O . PHE A 1 256 ? 1.916 -10.556 -10.641 1.00 97.62 256 PHE A O 1
ATOM 1975 N N . ILE A 1 257 ? 1.652 -12.209 -12.132 1.00 97.00 257 ILE A N 1
ATOM 1976 C CA . ILE A 1 257 ? 1.669 -11.372 -13.323 1.00 97.00 257 ILE A CA 1
ATOM 1977 C C . ILE A 1 257 ? 0.298 -11.442 -13.982 1.00 97.00 257 ILE A C 1
ATOM 1979 O O . ILE A 1 257 ? -0.245 -12.534 -14.120 1.00 97.00 257 ILE A O 1
ATOM 1983 N N . VAL A 1 258 ? -0.225 -10.301 -14.420 1.00 95.12 258 VAL A N 1
ATOM 1984 C CA . VAL A 1 258 ? -1.412 -10.217 -15.278 1.00 95.12 258 VAL A CA 1
ATOM 1985 C C . VAL A 1 258 ? -1.025 -9.508 -16.565 1.00 95.12 258 VAL A C 1
ATOM 1987 O O . VAL A 1 258 ? -0.420 -8.437 -16.508 1.00 95.12 258 VAL A O 1
ATOM 1990 N N . ASP A 1 259 ? -1.377 -10.097 -17.699 1.00 94.25 259 ASP A N 1
ATOM 1991 C CA . ASP A 1 259 ? -1.252 -9.504 -19.028 1.00 94.25 259 ASP A CA 1
ATOM 1992 C C . ASP A 1 259 ? -2.582 -9.685 -19.764 1.00 94.25 259 ASP A C 1
ATOM 1994 O O . ASP A 1 259 ? -2.909 -10.773 -20.236 1.00 94.25 259 ASP A O 1
ATOM 1998 N N . GLY A 1 260 ? -3.400 -8.632 -19.761 1.00 89.75 260 GLY A N 1
ATOM 1999 C CA . GLY A 1 260 ? -4.763 -8.687 -20.276 1.00 89.75 260 GLY A CA 1
ATOM 2000 C C . GLY A 1 260 ? -5.644 -9.626 -19.461 1.00 89.75 260 GLY A C 1
ATOM 2001 O O . GLY A 1 260 ? -5.875 -9.398 -18.274 1.00 89.75 260 GLY A O 1
ATOM 2002 N N . ASP A 1 261 ? -6.154 -10.660 -20.119 1.00 87.62 261 ASP A N 1
ATOM 2003 C CA . ASP A 1 261 ? -6.995 -11.699 -19.532 1.00 87.62 261 ASP A CA 1
ATOM 2004 C C . ASP A 1 261 ? -6.188 -12.888 -18.998 1.00 87.62 261 ASP A C 1
ATOM 2006 O O . ASP A 1 261 ? -6.779 -13.823 -18.464 1.00 87.62 261 ASP A O 1
ATOM 2010 N N . ARG A 1 262 ? -4.853 -12.873 -19.107 1.00 90.25 262 ARG A N 1
ATOM 2011 C CA . ARG A 1 262 ? -3.994 -13.982 -18.681 1.00 90.25 262 ARG A CA 1
ATOM 2012 C C . ARG A 1 262 ? -3.239 -13.677 -17.401 1.00 90.25 262 ARG A C 1
ATOM 2014 O O . ARG A 1 262 ? -2.774 -12.561 -17.177 1.00 90.25 262 ARG A O 1
ATOM 2021 N N . ALA A 1 263 ? -3.064 -14.707 -16.583 1.00 91.56 263 ALA A N 1
ATOM 2022 C CA . ALA A 1 263 ? -2.307 -14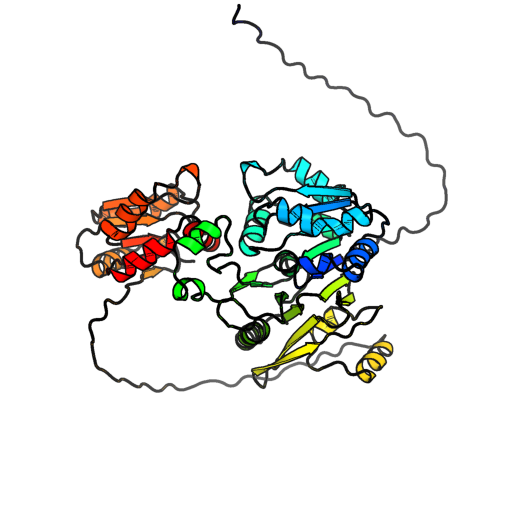.680 -15.346 1.00 91.56 263 ALA A CA 1
ATOM 2023 C C . ALA A 1 263 ? -1.161 -15.698 -15.368 1.00 91.56 263 ALA A C 1
ATOM 2025 O O . ALA A 1 263 ? -1.330 -16.831 -15.812 1.00 91.56 263 ALA A O 1
ATOM 2026 N N . MET A 1 264 ? 0.006 -15.319 -14.855 1.00 93.06 264 MET A N 1
ATOM 2027 C CA . MET A 1 264 ? 1.178 -16.197 -14.779 1.00 93.06 264 MET A CA 1
ATOM 2028 C C . MET A 1 264 ? 1.974 -15.961 -13.495 1.00 93.06 264 MET A C 1
ATOM 2030 O O . MET A 1 264 ? 1.810 -14.950 -12.810 1.00 93.06 264 MET A O 1
ATOM 2034 N N . VAL A 1 265 ? 2.851 -16.909 -13.168 1.00 94.81 265 VAL A N 1
ATOM 2035 C CA . VAL A 1 265 ? 3.717 -16.846 -11.988 1.00 94.81 265 VAL A CA 1
ATOM 2036 C C . VAL A 1 265 ? 5.169 -16.882 -12.413 1.00 94.81 265 VAL A C 1
ATOM 2038 O O . VAL A 1 265 ? 5.576 -17.744 -13.187 1.00 94.81 265 VAL A O 1
ATOM 2041 N N . VAL A 1 266 ? 5.958 -15.973 -11.850 1.00 95.62 266 VAL A N 1
ATOM 2042 C CA . VAL A 1 266 ? 7.412 -15.967 -11.997 1.00 95.62 266 VAL A CA 1
ATOM 2043 C C . VAL A 1 266 ? 8.045 -16.173 -10.631 1.00 95.62 266 VAL A C 1
ATOM 2045 O O . VAL A 1 266 ? 7.806 -15.397 -9.704 1.00 95.62 266 VAL A O 1
ATOM 2048 N N . SER A 1 267 ? 8.880 -17.204 -10.515 1.00 95.81 267 SER A N 1
ATOM 2049 C CA . SER A 1 267 ? 9.717 -17.409 -9.337 1.00 95.81 267 SER A CA 1
ATOM 2050 C C . SER A 1 267 ? 11.048 -16.676 -9.484 1.00 95.81 267 SER A C 1
ATOM 2052 O O . SER A 1 267 ? 11.738 -16.781 -10.502 1.00 95.81 267 SER A O 1
ATOM 2054 N N . GLY A 1 268 ? 11.418 -15.915 -8.458 1.00 92.69 268 GLY A N 1
ATOM 2055 C CA . GLY A 1 268 ? 12.713 -15.250 -8.380 1.00 92.69 268 GLY A CA 1
ATOM 2056 C C . GLY A 1 268 ? 13.856 -16.216 -8.067 1.00 92.69 268 GLY A C 1
ATOM 2057 O O . GLY A 1 268 ? 14.937 -16.099 -8.642 1.00 92.69 268 GLY A O 1
ATOM 2058 N N . ASP A 1 269 ? 13.616 -17.172 -7.169 1.00 92.56 269 ASP A N 1
ATOM 2059 C CA . ASP A 1 269 ? 14.613 -18.133 -6.679 1.00 92.56 269 ASP A CA 1
ATOM 2060 C C . ASP A 1 269 ? 14.460 -19.551 -7.252 1.00 92.56 269 ASP A C 1
ATOM 2062 O O . ASP A 1 269 ? 15.320 -20.395 -7.007 1.00 92.56 269 ASP A O 1
ATOM 2066 N N . GLY A 1 270 ? 13.415 -19.792 -8.047 1.00 91.12 270 GLY A N 1
ATOM 2067 C CA . GLY A 1 270 ? 13.105 -21.088 -8.652 1.00 91.12 270 GLY A CA 1
ATOM 2068 C C . GLY A 1 270 ? 12.226 -21.991 -7.784 1.00 91.12 270 GLY A C 1
ATOM 2069 O O . GLY A 1 270 ? 11.812 -23.040 -8.264 1.00 91.12 270 GLY A O 1
ATOM 2070 N N . GLU A 1 271 ? 11.912 -21.584 -6.551 1.00 90.88 271 GLU A N 1
ATOM 2071 C CA . GLU A 1 271 ? 11.146 -22.382 -5.583 1.00 90.88 271 GLU A CA 1
ATOM 2072 C C . GLU A 1 271 ? 9.846 -21.679 -5.163 1.00 90.88 271 GLU A C 1
ATOM 2074 O O . GLU A 1 271 ? 8.794 -22.311 -5.090 1.00 90.88 271 GLU A O 1
ATOM 2079 N N . ALA A 1 272 ? 9.889 -20.363 -4.922 1.00 93.75 272 ALA A N 1
ATOM 2080 C CA . ALA A 1 272 ? 8.730 -19.583 -4.491 1.00 93.75 272 ALA A CA 1
ATOM 2081 C C . ALA A 1 272 ? 7.623 -19.559 -5.557 1.00 93.75 272 ALA A C 1
ATOM 2083 O O . ALA A 1 272 ? 7.916 -19.486 -6.757 1.00 93.75 272 ALA A O 1
ATOM 2084 N N . THR A 1 273 ? 6.356 -19.551 -5.132 1.00 94.31 273 THR A N 1
ATOM 2085 C CA . THR A 1 273 ? 5.205 -19.560 -6.046 1.00 94.31 273 THR A CA 1
ATOM 2086 C C . THR A 1 273 ? 4.081 -18.615 -5.602 1.00 94.31 273 THR A C 1
ATOM 2088 O O . THR A 1 273 ? 4.196 -17.857 -4.640 1.00 94.31 273 THR A O 1
ATOM 2091 N N . CYS A 1 274 ? 2.993 -18.591 -6.368 1.00 94.56 274 CYS A N 1
ATOM 2092 C CA . CYS A 1 274 ? 1.743 -17.953 -5.973 1.00 94.56 274 CYS A CA 1
ATOM 2093 C C . CYS A 1 274 ? 0.682 -19.024 -5.740 1.00 94.56 274 CYS A C 1
ATOM 2095 O O . CYS A 1 274 ? 0.740 -20.104 -6.323 1.00 94.56 274 CYS A O 1
ATOM 2097 N N . HIS A 1 275 ? -0.302 -18.706 -4.913 1.00 93.12 275 HIS A N 1
ATOM 2098 C CA . HIS A 1 275 ? -1.338 -19.624 -4.479 1.00 93.12 275 HIS A CA 1
ATOM 2099 C C . HIS A 1 275 ? -2.714 -19.009 -4.717 1.00 93.12 275 HIS A C 1
ATOM 2101 O O . HIS A 1 275 ? -2.937 -17.852 -4.368 1.00 93.12 275 HIS A O 1
ATOM 2107 N N . VAL A 1 276 ? -3.653 -19.782 -5.251 1.00 90.25 276 VAL A N 1
ATOM 2108 C CA . VAL A 1 276 ? -5.079 -19.456 -5.168 1.00 90.25 276 VAL A CA 1
ATOM 2109 C C . VAL A 1 276 ? -5.594 -19.998 -3.844 1.00 90.25 276 VAL A C 1
ATOM 2111 O O . VAL A 1 276 ? -5.386 -21.167 -3.522 1.00 90.25 276 VAL A O 1
ATOM 2114 N N . VAL A 1 277 ? -6.246 -19.144 -3.064 1.00 86.38 277 VAL A N 1
ATOM 2115 C CA . VAL A 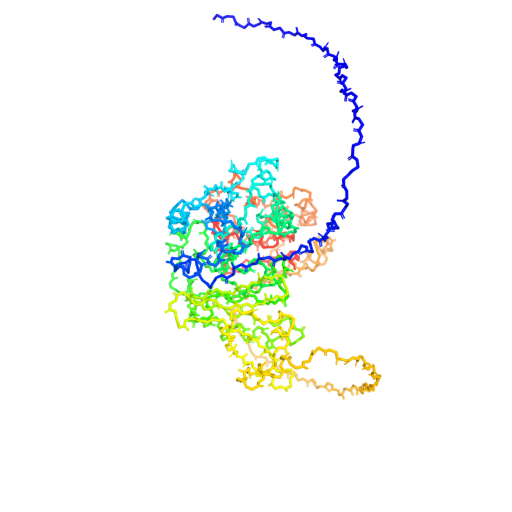1 277 ? -6.888 -19.518 -1.807 1.00 86.38 277 VAL A CA 1
ATOM 2116 C C . VAL A 1 277 ? -8.387 -19.343 -1.969 1.00 86.38 277 VAL A C 1
ATOM 2118 O O . VAL A 1 277 ? -8.883 -18.227 -2.153 1.00 86.38 277 VAL A O 1
ATOM 2121 N N . VAL A 1 278 ? -9.098 -20.459 -1.875 1.00 76.75 278 VAL A N 1
ATOM 2122 C CA . VAL A 1 278 ? -10.558 -20.525 -1.945 1.00 76.75 278 VAL A CA 1
ATOM 2123 C C . VAL A 1 278 ? -11.114 -21.152 -0.679 1.00 76.75 278 VAL A C 1
ATOM 2125 O O . VAL A 1 278 ? -10.485 -22.024 -0.074 1.00 76.75 278 VAL A O 1
ATOM 2128 N N . ALA A 1 279 ? -12.292 -20.687 -0.273 1.00 70.06 279 ALA A N 1
ATOM 2129 C CA . ALA A 1 279 ? -13.082 -21.323 0.768 1.00 70.06 279 ALA A CA 1
ATOM 2130 C C . ALA A 1 279 ? -14.085 -22.279 0.113 1.00 70.06 279 ALA A C 1
ATOM 2132 O O . ALA A 1 279 ? -14.796 -21.895 -0.813 1.00 70.06 279 ALA A O 1
ATOM 2133 N N . ASP A 1 280 ? -14.151 -23.521 0.588 1.00 62.06 280 ASP A N 1
ATOM 2134 C CA . ASP A 1 280 ? -15.244 -24.423 0.233 1.00 62.06 280 ASP A CA 1
ATOM 2135 C C . ASP A 1 280 ? -16.511 -24.004 0.995 1.00 62.06 280 ASP A C 1
ATOM 2137 O O . ASP A 1 280 ? -16.592 -24.130 2.221 1.00 62.06 280 ASP A O 1
ATOM 2141 N N . GLU A 1 281 ? -17.514 -23.533 0.251 1.00 55.59 281 GLU A N 1
ATOM 2142 C CA . GLU A 1 281 ? -18.816 -23.079 0.757 1.00 55.59 281 GLU A CA 1
ATOM 2143 C C . GLU A 1 281 ? -19.564 -24.136 1.596 1.00 55.59 281 GLU A C 1
ATOM 2145 O O . GLU A 1 281 ? -20.425 -23.789 2.405 1.00 55.59 281 GLU A O 1
ATOM 2150 N N . LYS A 1 282 ? -19.269 -25.433 1.421 1.00 50.78 282 LYS A N 1
ATOM 2151 C CA . LYS A 1 282 ? -19.988 -26.540 2.079 1.00 50.78 282 LYS A CA 1
ATOM 2152 C C . LYS A 1 282 ? -19.279 -27.077 3.312 1.00 50.78 282 LYS A C 1
ATOM 2154 O O . LYS A 1 282 ? -19.949 -27.576 4.217 1.00 50.78 282 LYS A O 1
ATOM 2159 N N . THR A 1 283 ? -17.950 -27.033 3.337 1.00 54.81 283 THR A N 1
ATOM 2160 C CA . THR A 1 283 ? -17.148 -27.621 4.422 1.00 54.81 283 THR A CA 1
ATOM 2161 C C . THR A 1 283 ? -16.495 -26.575 5.319 1.00 54.81 283 THR A C 1
ATOM 2163 O O . THR A 1 283 ? -16.101 -26.911 6.435 1.00 54.81 283 THR A O 1
ATOM 2166 N N . GLY A 1 284 ? -16.392 -25.319 4.864 1.00 54.94 284 GLY A N 1
ATOM 2167 C CA . GLY A 1 284 ? -15.632 -24.271 5.546 1.00 54.94 284 GLY A CA 1
ATOM 2168 C C . GLY A 1 284 ? -14.120 -24.527 5.544 1.00 54.94 284 GLY A C 1
ATOM 2169 O O . GLY A 1 284 ? -13.392 -23.851 6.266 1.00 54.94 284 GLY A O 1
ATOM 2170 N N . VAL A 1 285 ? -13.644 -25.512 4.772 1.00 55.25 285 VAL A N 1
ATOM 2171 C CA . VAL A 1 285 ? -12.220 -25.820 4.614 1.00 55.25 285 VAL A CA 1
ATOM 2172 C C . VAL A 1 285 ? -11.659 -24.939 3.507 1.00 55.25 285 VAL A C 1
ATOM 2174 O O . VAL A 1 285 ? -12.220 -24.849 2.417 1.00 55.25 285 VAL A O 1
ATOM 2177 N N . THR A 1 286 ? -10.541 -24.283 3.780 1.00 64.44 286 THR A N 1
ATOM 2178 C CA . THR A 1 286 ? -9.798 -23.512 2.788 1.00 64.44 286 THR A CA 1
ATOM 2179 C C . THR A 1 286 ? -8.650 -24.341 2.235 1.00 64.44 286 THR A C 1
ATOM 2181 O O . THR A 1 286 ? -7.952 -25.044 2.968 1.00 64.44 286 THR A O 1
ATOM 2184 N N . ALA A 1 287 ? -8.441 -24.258 0.925 1.00 67.88 287 ALA A N 1
ATOM 2185 C CA . ALA A 1 287 ? -7.287 -24.850 0.265 1.00 67.88 287 ALA A CA 1
ATOM 2186 C C . ALA A 1 287 ? -6.441 -23.732 -0.344 1.00 67.88 287 ALA A C 1
ATOM 2188 O O . ALA A 1 287 ? -6.964 -22.862 -1.036 1.00 67.88 287 ALA A O 1
ATOM 2189 N N . ALA A 1 288 ? -5.135 -23.753 -0.070 1.00 79.50 288 ALA A N 1
ATOM 2190 C CA . ALA A 1 288 ? -4.157 -22.950 -0.791 1.00 79.50 288 ALA A CA 1
ATOM 2191 C C . ALA A 1 288 ? -3.544 -23.828 -1.886 1.00 79.50 288 ALA A C 1
ATOM 2193 O O . ALA A 1 288 ? -2.816 -24.778 -1.599 1.00 79.50 288 ALA A O 1
ATOM 2194 N N . VAL A 1 289 ? -3.884 -23.534 -3.135 1.00 83.81 289 VAL A N 1
ATOM 2195 C CA . VAL A 1 289 ? -3.469 -24.299 -4.309 1.00 83.81 289 VAL A CA 1
ATOM 2196 C C . VAL A 1 289 ? -2.359 -23.536 -5.027 1.00 83.81 289 VAL A C 1
ATOM 2198 O O . VAL A 1 289 ? -2.595 -22.390 -5.409 1.00 83.81 289 VAL A O 1
ATOM 2201 N N . PRO A 1 290 ? -1.169 -24.123 -5.243 1.00 86.19 290 PRO A N 1
ATOM 2202 C CA . PRO A 1 290 ? -0.118 -23.459 -6.003 1.00 86.19 290 PRO A CA 1
ATOM 2203 C C . PRO A 1 290 ? -0.548 -23.276 -7.462 1.00 86.19 290 PRO A C 1
ATOM 2205 O O . PRO A 1 290 ? -1.081 -24.190 -8.093 1.00 86.19 290 PRO A O 1
ATOM 2208 N N . ILE A 1 291 ? -0.294 -22.091 -8.003 1.00 86.31 291 ILE A N 1
ATOM 2209 C CA . ILE A 1 291 ? -0.562 -21.754 -9.398 1.00 86.31 291 ILE A CA 1
ATOM 2210 C C . ILE A 1 291 ? 0.574 -22.330 -10.256 1.00 86.31 291 ILE A C 1
ATOM 2212 O O . ILE A 1 291 ? 1.747 -22.110 -9.934 1.00 86.31 291 ILE A O 1
ATOM 2216 N N . PRO A 1 292 ? 0.267 -23.063 -11.340 1.00 77.50 292 PRO A N 1
ATOM 2217 C CA . PRO A 1 292 ? 1.293 -23.623 -12.207 1.00 77.50 292 PRO A CA 1
ATOM 2218 C C . PRO A 1 292 ? 2.068 -22.519 -12.942 1.00 77.50 292 PRO A C 1
ATOM 2220 O O . PRO A 1 292 ? 1.505 -21.518 -13.382 1.00 77.50 292 PRO A O 1
ATOM 2223 N N . GLN A 1 293 ? 3.375 -22.720 -13.109 1.00 81.44 293 GLN A N 1
ATOM 2224 C CA . GLN A 1 293 ? 4.234 -21.828 -13.891 1.00 81.44 293 GLN A CA 1
ATOM 2225 C C . GLN A 1 293 ? 4.144 -22.195 -15.375 1.00 81.44 293 GLN A C 1
ATOM 2227 O O . GLN A 1 293 ? 4.921 -23.009 -15.872 1.00 81.44 293 GLN A O 1
ATOM 2232 N N . VAL A 1 294 ? 3.162 -21.619 -16.067 1.00 82.00 294 VAL A N 1
ATOM 2233 C CA . VAL A 1 294 ? 2.942 -21.813 -17.508 1.00 82.00 294 VAL A CA 1
ATOM 2234 C C . VAL A 1 294 ? 3.322 -20.530 -18.246 1.00 82.00 294 VAL A C 1
ATOM 2236 O O . VAL A 1 294 ? 2.867 -19.452 -17.869 1.00 82.00 294 VAL A O 1
ATOM 2239 N N . GLU A 1 295 ? 4.151 -20.640 -19.287 1.00 76.12 295 GLU A N 1
ATOM 2240 C CA . GLU A 1 295 ? 4.687 -19.488 -20.035 1.00 76.12 295 GLU A CA 1
ATOM 2241 C C . GLU A 1 295 ? 3.583 -18.672 -20.724 1.00 76.12 295 GLU A C 1
ATOM 2243 O O . GLU A 1 295 ? 3.605 -17.444 -20.684 1.00 76.12 295 GLU A O 1
ATOM 2248 N N . GLU A 1 296 ? 2.572 -19.347 -21.275 1.00 80.19 296 GLU A N 1
ATOM 2249 C CA . GLU A 1 296 ? 1.424 -18.696 -21.918 1.00 80.19 296 GLU A CA 1
ATOM 2250 C C . GLU A 1 296 ? 0.417 -18.101 -20.923 1.00 80.19 296 GLU A C 1
ATOM 2252 O O . GLU A 1 296 ? -0.512 -17.410 -21.336 1.00 80.19 296 GLU A O 1
ATOM 2257 N N . GLY A 1 297 ? 0.576 -18.362 -19.622 1.00 84.62 297 GLY A N 1
ATOM 2258 C CA . GLY A 1 297 ? -0.392 -17.997 -18.593 1.00 84.62 297 GLY A CA 1
ATOM 2259 C C . GLY A 1 297 ? -1.720 -18.759 -18.680 1.00 84.62 297 GLY A C 1
ATOM 2260 O O . GLY A 1 297 ? -2.026 -19.442 -19.654 1.00 84.62 297 GLY A O 1
ATOM 2261 N N . VAL A 1 298 ? -2.516 -18.634 -17.623 1.00 86.56 298 VAL A N 1
ATOM 2262 C CA . VAL A 1 298 ? -3.860 -19.211 -17.479 1.00 86.56 298 VAL A CA 1
ATOM 2263 C C . VAL A 1 298 ? -4.883 -18.073 -17.554 1.00 86.56 298 VAL A C 1
ATOM 2265 O O . VAL A 1 298 ? -4.586 -16.996 -17.029 1.00 86.56 298 VAL A O 1
ATOM 2268 N N . PRO A 1 299 ? -6.070 -18.255 -18.161 1.00 86.88 299 PRO A N 1
ATOM 2269 C CA . PRO A 1 299 ? -7.123 -17.244 -18.111 1.00 86.88 299 PRO A CA 1
ATOM 2270 C C . PRO A 1 299 ? -7.427 -16.822 -16.664 1.00 86.88 299 PRO A C 1
ATOM 2272 O O . PRO A 1 299 ? -7.663 -17.655 -15.787 1.00 86.88 299 PRO A O 1
ATOM 2275 N N . LEU A 1 300 ? -7.395 -15.517 -16.396 1.00 84.62 300 LEU A N 1
ATOM 2276 C CA . LEU A 1 300 ? -7.526 -14.944 -15.058 1.00 84.62 300 LEU A CA 1
ATOM 2277 C C . LEU A 1 300 ? -8.889 -15.280 -14.448 1.00 84.62 300 LEU A C 1
ATOM 2279 O O . LEU A 1 300 ? -8.952 -15.654 -13.282 1.00 84.62 300 LEU A O 1
ATOM 2283 N N . ASP A 1 301 ? -9.964 -15.200 -15.228 1.00 82.44 301 ASP A N 1
ATOM 2284 C CA . ASP A 1 301 ? -11.311 -15.513 -14.743 1.00 82.44 301 ASP A CA 1
ATOM 2285 C C . ASP A 1 301 ? -11.448 -16.988 -14.345 1.00 82.44 301 ASP A C 1
ATOM 2287 O O . ASP A 1 301 ? -12.087 -17.295 -13.341 1.00 82.44 301 ASP A O 1
ATOM 2291 N N . GLU A 1 302 ? -10.798 -17.903 -15.069 1.00 80.12 302 GLU A N 1
ATOM 2292 C CA . GLU A 1 302 ? -10.771 -19.323 -14.704 1.00 80.12 302 GLU A CA 1
ATOM 2293 C C . GLU A 1 302 ? -9.960 -19.550 -13.429 1.00 80.12 302 GLU A C 1
ATOM 2295 O O . GLU A 1 302 ? -10.409 -20.261 -12.530 1.00 80.12 302 GLU A O 1
ATOM 2300 N N . LEU A 1 303 ? -8.802 -18.890 -13.312 1.00 79.06 303 LEU A N 1
ATOM 2301 C CA . LEU A 1 303 ? -7.941 -18.956 -12.133 1.00 79.06 303 LEU A CA 1
ATOM 2302 C C . LEU A 1 303 ? -8.681 -18.512 -10.860 1.00 79.06 303 LEU A C 1
ATOM 2304 O O . LEU A 1 303 ? -8.526 -19.119 -9.800 1.00 79.06 303 LEU A O 1
ATOM 2308 N N . LEU A 1 304 ? -9.494 -17.459 -10.962 1.00 74.50 304 LEU A N 1
ATOM 2309 C CA . LEU A 1 304 ? -10.258 -16.903 -9.844 1.00 74.50 304 LEU A CA 1
ATOM 2310 C C . LEU A 1 304 ? -11.464 -17.770 -9.431 1.00 74.50 304 LEU A C 1
ATOM 2312 O O . LEU A 1 304 ? -12.041 -17.533 -8.372 1.00 74.50 304 LEU A O 1
ATOM 2316 N N . VAL A 1 305 ? -11.827 -18.787 -10.216 1.00 66.75 305 VAL A N 1
ATOM 2317 C CA . VAL A 1 305 ? -12.945 -19.712 -9.937 1.00 66.75 305 VAL A CA 1
ATOM 2318 C C . VAL A 1 305 ? -12.437 -21.132 -9.601 1.00 66.75 305 VAL A C 1
ATOM 2320 O O . VAL A 1 305 ? -13.219 -22.066 -9.437 1.00 66.75 305 VAL A O 1
ATOM 2323 N N . LEU A 1 306 ? -11.120 -21.333 -9.454 1.00 55.72 306 LEU A N 1
ATOM 2324 C CA . LEU A 1 306 ? -10.540 -22.650 -9.159 1.00 55.72 306 LEU A CA 1
ATOM 2325 C C . LEU A 1 306 ? -10.946 -23.177 -7.774 1.00 55.72 306 LEU A C 1
ATOM 2327 O O . LEU A 1 306 ? -10.512 -22.656 -6.751 1.00 55.72 306 LEU A O 1
ATOM 2331 N N . HIS A 1 307 ? -11.709 -24.274 -7.748 1.00 47.59 307 HIS A N 1
ATOM 2332 C CA . HIS A 1 307 ? -12.115 -24.970 -6.519 1.00 47.59 307 HIS A CA 1
ATOM 2333 C C . HIS A 1 307 ? -11.211 -26.169 -6.139 1.00 47.59 307 HIS A C 1
ATOM 2335 O O . HIS A 1 307 ? -11.309 -26.659 -5.017 1.00 47.59 307 HIS A O 1
ATOM 2341 N N . GLU A 1 308 ? -10.314 -26.634 -7.025 1.00 36.50 308 GLU A N 1
ATOM 2342 C CA . GLU A 1 308 ? -9.424 -27.797 -6.818 1.00 36.50 308 GLU A CA 1
ATOM 2343 C C . GLU A 1 308 ? -8.055 -27.612 -7.525 1.00 36.50 308 GLU A C 1
ATOM 2345 O O . GLU A 1 308 ? -7.960 -26.824 -8.471 1.00 36.50 308 GLU A O 1
ATOM 2350 N N . PRO A 1 309 ? -6.972 -28.299 -7.091 1.00 33.12 309 PRO A N 1
ATOM 2351 C CA . PRO A 1 309 ? -5.654 -28.198 -7.718 1.00 33.12 309 PRO A CA 1
ATOM 2352 C C . PRO A 1 309 ? -5.641 -28.653 -9.180 1.00 33.12 309 PRO A C 1
ATOM 2354 O O . PRO A 1 309 ? -6.117 -29.737 -9.508 1.00 33.12 309 PRO A O 1
ATOM 2357 N N . CYS A 1 310 ? -5.028 -27.842 -10.046 1.00 35.75 310 CYS A N 1
ATOM 2358 C CA . CYS A 1 310 ? -4.799 -28.186 -11.446 1.00 35.75 310 CYS A CA 1
ATOM 2359 C C . CYS A 1 310 ? -3.724 -29.282 -11.523 1.00 35.75 310 CYS A C 1
ATOM 2361 O O . CYS A 1 310 ? -2.545 -29.029 -11.268 1.00 35.75 310 CYS A O 1
ATOM 2363 N N . ASP A 1 311 ? -4.113 -30.513 -11.844 1.00 38.56 311 ASP A N 1
ATOM 2364 C CA . ASP A 1 311 ? -3.174 -31.544 -12.273 1.00 38.56 311 ASP A CA 1
ATOM 2365 C C . ASP A 1 311 ? -2.912 -31.413 -13.786 1.00 38.56 311 ASP A C 1
ATOM 2367 O O . ASP A 1 311 ? -3.697 -30.832 -14.534 1.00 38.56 311 ASP A O 1
ATOM 2371 N N . ALA A 1 312 ? -1.770 -31.927 -14.255 1.00 35.91 312 ALA A N 1
ATOM 2372 C CA . ALA A 1 312 ? -1.372 -31.856 -15.668 1.00 35.91 312 ALA A CA 1
ATOM 2373 C C . ALA A 1 312 ? -2.479 -32.263 -16.681 1.00 35.91 312 ALA A C 1
ATOM 2375 O O . ALA A 1 312 ? -2.552 -31.643 -17.740 1.00 35.91 312 ALA A O 1
ATOM 2376 N N . PRO A 1 313 ? -3.388 -33.216 -16.376 1.00 40.88 313 PRO A N 1
ATOM 2377 C CA . PRO A 1 313 ? -4.529 -33.533 -17.240 1.00 40.88 313 PRO A CA 1
ATOM 2378 C C . PRO A 1 313 ? -5.644 -32.468 -17.287 1.00 40.88 313 PRO A C 1
ATOM 2380 O O . PRO A 1 313 ? -6.403 -32.445 -18.256 1.00 40.88 313 PRO A O 1
ATOM 2383 N N . HIS A 1 314 ? -5.801 -31.612 -16.267 1.00 41.34 314 HIS A N 1
ATOM 2384 C CA . HIS A 1 314 ? -6.756 -30.492 -16.304 1.00 41.34 314 HIS A CA 1
ATOM 2385 C C . HIS A 1 314 ? -6.304 -29.389 -17.273 1.00 41.34 314 HIS A C 1
ATOM 2387 O O . HIS A 1 314 ? -7.148 -28.816 -17.959 1.00 41.34 314 HIS A O 1
ATOM 2393 N N . LEU A 1 315 ? -4.992 -29.154 -17.394 1.00 41.91 315 LEU A N 1
ATOM 2394 C CA . LEU A 1 315 ? -4.415 -28.202 -18.353 1.00 41.91 315 LEU A CA 1
ATOM 2395 C C . LEU A 1 315 ? -4.599 -28.667 -19.809 1.00 41.91 315 LEU A C 1
ATOM 2397 O O . LEU A 1 315 ? -4.982 -27.864 -20.653 1.00 41.91 315 LEU A O 1
ATOM 2401 N N . GLU A 1 316 ? -4.451 -29.968 -20.091 1.00 43.03 316 GLU A N 1
ATOM 2402 C CA . GLU A 1 316 ? -4.727 -30.534 -21.428 1.00 43.03 316 GLU A CA 1
ATOM 2403 C C . GLU A 1 316 ? -6.212 -30.423 -21.835 1.00 43.03 316 GLU A C 1
ATOM 2405 O O . GLU A 1 316 ? -6.528 -30.337 -23.018 1.00 43.03 316 GLU A O 1
ATOM 2410 N N . LYS A 1 317 ? -7.151 -30.395 -20.876 1.00 41.25 317 LYS A N 1
ATOM 2411 C CA . LYS A 1 317 ? -8.593 -30.245 -21.162 1.00 41.25 317 LYS A CA 1
ATOM 2412 C C . LYS A 1 317 ? -9.025 -28.809 -21.463 1.00 41.25 317 LYS A C 1
ATOM 2414 O O . LYS A 1 317 ? -10.059 -28.627 -22.113 1.00 41.25 317 LYS A O 1
ATOM 2419 N N . LEU A 1 318 ? -8.268 -27.818 -20.991 1.00 38.34 318 LEU A N 1
ATOM 2420 C CA . LEU A 1 318 ? -8.518 -26.398 -21.256 1.00 38.34 318 LEU A CA 1
ATOM 2421 C C . LEU A 1 318 ? -8.143 -26.009 -22.696 1.00 38.34 318 LEU A C 1
ATOM 2423 O O . LEU A 1 318 ? -8.773 -25.127 -23.269 1.00 38.34 318 LEU A O 1
ATOM 2427 N N . GLU A 1 319 ? -7.215 -26.734 -23.330 1.00 40.69 319 GLU A N 1
ATOM 2428 C CA . GLU A 1 319 ? -6.872 -26.548 -24.750 1.00 40.69 319 GLU A CA 1
ATOM 2429 C C . GLU A 1 319 ? -7.986 -27.005 -25.720 1.00 40.69 319 GLU A C 1
ATOM 2431 O O . GLU A 1 319 ? -8.019 -26.564 -26.869 1.00 40.69 319 GLU A O 1
ATOM 2436 N N . GLU A 1 320 ? -8.929 -27.854 -25.284 1.00 35.75 320 GLU A N 1
ATOM 2437 C CA . GLU A 1 320 ? -9.965 -28.438 -26.159 1.00 35.75 320 GLU A CA 1
ATOM 2438 C C . GLU A 1 320 ? -11.329 -27.715 -26.153 1.00 35.75 320 GLU A C 1
ATOM 2440 O O . GLU A 1 320 ? -12.202 -28.088 -26.938 1.00 35.75 320 GLU A O 1
ATOM 2445 N N . HIS A 1 321 ? -11.552 -26.678 -25.335 1.00 37.25 321 HIS A N 1
ATOM 2446 C CA . HIS A 1 321 ? -12.866 -26.013 -25.232 1.00 37.25 321 HIS A CA 1
ATOM 2447 C C . HIS A 1 321 ? -12.876 -24.587 -25.799 1.00 37.25 321 HIS A C 1
ATOM 2449 O O . HIS A 1 321 ? -13.077 -23.607 -25.087 1.00 37.25 321 HIS A O 1
ATOM 2455 N N . VAL A 1 322 ? -12.762 -24.482 -27.124 1.00 37.91 322 VAL A N 1
ATOM 2456 C CA . VAL A 1 322 ? -13.324 -23.352 -27.879 1.00 37.91 322 VAL A CA 1
ATOM 2457 C C . VAL A 1 322 ? -14.635 -23.841 -28.503 1.00 37.91 322 VAL A C 1
ATOM 2459 O O . VAL A 1 322 ? -14.635 -24.800 -29.267 1.00 37.91 322 VAL A O 1
ATOM 2462 N N . GLU A 1 323 ? -15.734 -23.164 -28.154 1.00 32.06 323 GLU A N 1
ATOM 2463 C CA . GLU A 1 323 ? -17.139 -23.394 -28.550 1.00 32.06 323 GLU A CA 1
ATOM 2464 C C . GLU A 1 323 ? -17.915 -24.491 -27.783 1.00 32.06 323 GLU A C 1
ATOM 2466 O O . GLU A 1 323 ? -17.803 -25.682 -28.055 1.00 32.06 323 GLU A O 1
ATOM 2471 N N . THR A 1 324 ? -18.836 -24.093 -26.888 1.00 28.38 324 THR A N 1
ATOM 2472 C CA . THR A 1 324 ? -20.299 -24.125 -27.154 1.00 28.38 324 THR A CA 1
ATOM 2473 C C . THR A 1 324 ? -21.173 -23.797 -25.922 1.00 28.38 324 THR A C 1
ATOM 2475 O O . THR A 1 324 ? -21.072 -24.404 -24.864 1.00 28.38 324 THR A O 1
ATOM 2478 N N . ASP A 1 325 ? -22.088 -22.848 -26.149 1.00 27.28 325 ASP A N 1
ATOM 2479 C CA . ASP A 1 325 ? -23.485 -22.712 -25.701 1.00 27.28 325 ASP A CA 1
ATOM 2480 C C . ASP A 1 325 ? -23.934 -22.753 -24.220 1.00 27.28 325 ASP A C 1
ATOM 2482 O O . ASP A 1 325 ? -24.036 -23.781 -23.552 1.00 27.28 325 ASP A O 1
ATOM 2486 N N . PHE A 1 326 ? -24.454 -21.583 -23.821 1.00 24.22 326 PHE A N 1
ATOM 2487 C CA . PHE A 1 326 ? -25.433 -21.309 -22.765 1.00 24.22 326 PHE A CA 1
ATOM 2488 C C . PHE A 1 326 ? -26.556 -22.354 -22.625 1.00 24.22 326 PHE A C 1
ATOM 2490 O O . PHE A 1 326 ? -27.286 -22.632 -23.581 1.00 24.22 326 PHE A O 1
ATOM 2497 N N . LYS A 1 327 ? -26.856 -22.740 -21.375 1.00 25.89 327 LYS A N 1
ATOM 2498 C CA . LYS A 1 327 ? -28.215 -23.106 -20.936 1.00 25.89 327 LYS A CA 1
ATOM 2499 C C . LYS A 1 327 ? -28.530 -22.561 -19.543 1.00 25.89 327 LYS A C 1
ATOM 2501 O O . LYS A 1 327 ? -27.838 -22.846 -18.575 1.00 25.89 327 LYS A O 1
ATOM 2506 N N . VAL A 1 328 ? -29.629 -21.813 -19.479 1.00 25.61 328 VAL A N 1
ATOM 2507 C CA . VAL A 1 328 ? -30.333 -21.373 -18.267 1.00 25.61 328 VAL A CA 1
ATOM 2508 C C . VAL A 1 328 ? -31.155 -22.537 -17.706 1.00 25.61 328 VAL A C 1
ATOM 2510 O O . VAL A 1 328 ? -31.796 -23.256 -18.479 1.00 25.61 328 VAL A O 1
ATOM 2513 N N . ALA A 1 329 ? -31.197 -22.682 -16.381 1.00 27.17 329 ALA A N 1
ATOM 2514 C CA . ALA A 1 329 ? -32.247 -23.423 -15.687 1.00 27.17 329 ALA A CA 1
ATOM 2515 C C . ALA A 1 329 ? -32.602 -22.742 -14.353 1.00 27.17 329 ALA A C 1
ATOM 2517 O O . ALA A 1 329 ? -31.723 -22.397 -13.568 1.00 27.17 329 ALA A O 1
ATOM 2518 N N . ASP A 1 330 ? -33.907 -22.552 -14.171 1.00 24.94 330 ASP A N 1
ATOM 2519 C CA . ASP A 1 330 ? -34.607 -21.885 -13.072 1.00 24.94 330 ASP A CA 1
ATOM 2520 C C . ASP A 1 330 ? -34.809 -22.762 -11.818 1.00 24.94 330 ASP A C 1
ATOM 2522 O O . ASP A 1 330 ? -34.861 -23.989 -11.899 1.00 24.94 330 ASP A O 1
ATOM 2526 N N . GLU A 1 331 ? -35.059 -22.045 -10.713 1.00 26.19 331 GLU A N 1
ATOM 2527 C CA . GLU A 1 331 ? -35.855 -22.372 -9.512 1.00 26.19 331 GLU A CA 1
ATOM 2528 C C . GLU A 1 331 ? -35.460 -23.551 -8.602 1.00 26.19 331 GLU A C 1
ATOM 2530 O O . GLU A 1 331 ? -35.557 -24.715 -8.975 1.00 26.19 331 GLU A O 1
ATOM 2535 N N . LEU A 1 332 ? -35.230 -23.242 -7.312 1.00 27.06 332 LEU A N 1
ATOM 2536 C CA . LEU A 1 332 ? -35.691 -24.058 -6.176 1.00 27.06 332 LEU A CA 1
ATOM 2537 C C . LEU A 1 332 ? -35.805 -23.234 -4.875 1.00 27.06 332 LEU A C 1
ATOM 2539 O O . LEU A 1 332 ? -35.077 -22.275 -4.638 1.00 27.06 332 LEU A O 1
ATOM 2543 N N . GLN A 1 333 ? -36.808 -23.606 -4.081 1.00 26.14 333 GLN A N 1
ATOM 2544 C CA . GLN A 1 333 ? -37.504 -22.835 -3.046 1.00 26.14 333 GLN A CA 1
ATOM 2545 C C . GLN A 1 333 ? -36.873 -22.919 -1.641 1.00 26.14 333 GLN A C 1
ATOM 2547 O O . GLN A 1 333 ? -36.265 -23.920 -1.271 1.00 26.14 333 GLN A O 1
ATOM 2552 N N . LEU A 1 334 ? -37.127 -21.880 -0.835 1.00 27.12 334 LEU A N 1
ATOM 2553 C CA . LEU A 1 334 ? -36.884 -21.783 0.615 1.00 27.12 334 LEU A CA 1
ATOM 2554 C C . LEU A 1 334 ? -37.869 -22.633 1.450 1.00 27.12 334 LEU A C 1
ATOM 2556 O O . LEU A 1 334 ? -39.014 -22.821 1.031 1.00 27.12 334 LEU A O 1
ATOM 2560 N N . PRO A 1 335 ? -37.500 -22.982 2.700 1.00 28.17 335 PRO A N 1
ATOM 2561 C CA . PRO A 1 335 ? -38.474 -23.048 3.793 1.00 28.17 335 PRO A CA 1
ATOM 2562 C C . PRO A 1 335 ? -38.099 -22.235 5.055 1.00 28.17 335 PRO A C 1
ATOM 2564 O O . PRO A 1 335 ? -36.938 -21.942 5.333 1.00 28.17 335 PRO A O 1
ATOM 2567 N N . GLU A 1 336 ? -39.148 -21.882 5.806 1.00 26.62 336 GLU A N 1
ATOM 2568 C CA . GLU A 1 336 ? -39.226 -20.976 6.963 1.00 26.62 336 GLU A CA 1
ATOM 2569 C C . GLU A 1 336 ? -38.879 -21.592 8.350 1.00 26.62 336 GLU A C 1
ATOM 2571 O O . GLU A 1 336 ? -39.178 -22.747 8.633 1.00 26.62 336 GLU A O 1
ATOM 2576 N N . SER A 1 337 ? -38.349 -20.721 9.228 1.00 27.80 337 SER A N 1
ATOM 2577 C CA . SER A 1 337 ? -38.625 -20.443 10.667 1.00 27.80 337 SER A CA 1
ATOM 2578 C C . SER A 1 337 ? -38.616 -21.487 11.825 1.00 27.80 337 SER A C 1
ATOM 2580 O O . SER A 1 337 ? -39.497 -22.338 11.908 1.00 27.80 337 SER A O 1
ATOM 2582 N N . ALA A 1 338 ? -37.791 -21.135 12.844 1.00 26.44 338 ALA A N 1
ATOM 2583 C CA . ALA A 1 338 ? -38.026 -21.017 14.318 1.00 26.44 338 ALA A CA 1
ATOM 2584 C C . ALA A 1 338 ? -38.149 -22.287 15.217 1.00 26.44 338 ALA A C 1
ATOM 2586 O O . ALA A 1 338 ? -38.559 -23.326 14.710 1.00 26.44 338 ALA A O 1
ATOM 2587 N N . PRO A 1 339 ? -37.866 -22.232 16.559 1.00 32.03 339 PRO A N 1
ATOM 2588 C CA . PRO A 1 339 ? -37.828 -21.058 17.456 1.00 32.03 339 PRO A CA 1
ATOM 2589 C C . PRO A 1 339 ? -36.660 -20.957 18.477 1.00 32.03 339 PRO A C 1
ATOM 2591 O O . PRO A 1 339 ? -35.766 -21.792 18.555 1.00 32.03 339 PRO A O 1
ATOM 2594 N N . ALA A 1 340 ? -36.724 -19.867 19.250 1.00 25.73 340 ALA A N 1
ATOM 2595 C CA . ALA A 1 340 ? -35.832 -19.412 20.314 1.00 25.73 340 ALA A CA 1
ATOM 2596 C C . ALA A 1 340 ? -35.885 -20.239 21.612 1.00 25.73 340 ALA A C 1
ATOM 2598 O O . ALA A 1 340 ? -36.957 -20.686 22.017 1.00 25.73 340 ALA A O 1
ATOM 2599 N N . GLU A 1 341 ? -34.763 -20.276 22.339 1.00 27.88 341 GLU A N 1
ATOM 2600 C CA . GLU A 1 341 ? -34.735 -20.578 23.772 1.00 27.88 341 GLU A CA 1
ATOM 2601 C C . GLU A 1 341 ? -33.998 -19.493 24.566 1.00 27.88 341 GLU A C 1
ATOM 2603 O O . GLU A 1 341 ? -32.903 -19.041 24.239 1.00 27.88 341 GLU A O 1
ATOM 2608 N N . THR A 1 342 ? -34.677 -19.069 25.626 1.00 26.05 342 THR A N 1
ATOM 2609 C CA . THR A 1 342 ? -34.252 -18.162 26.687 1.00 26.05 342 THR A CA 1
ATOM 2610 C C . THR A 1 342 ? -33.429 -18.910 27.734 1.00 26.05 342 THR A C 1
ATOM 2612 O O . THR A 1 342 ? -33.893 -19.925 28.251 1.00 26.05 342 THR A O 1
ATOM 2615 N N . GLY A 1 343 ? -32.282 -18.365 28.139 1.00 27.52 343 GLY A N 1
ATOM 2616 C CA . GLY A 1 343 ? -31.496 -18.877 29.263 1.00 27.52 343 GLY A CA 1
ATOM 2617 C C . GLY A 1 343 ? -30.847 -17.743 30.048 1.00 27.52 343 GLY A C 1
ATOM 2618 O O . GLY A 1 343 ? -29.822 -17.206 29.653 1.00 27.52 343 GLY A O 1
ATOM 2619 N N . THR A 1 344 ? -31.472 -17.361 31.158 1.00 24.89 344 THR A N 1
ATOM 2620 C CA . THR A 1 344 ? -30.929 -16.460 32.181 1.00 24.89 344 THR A CA 1
ATOM 2621 C C . THR A 1 344 ? -29.933 -17.199 33.078 1.00 24.89 344 THR A C 1
ATOM 2623 O O . THR A 1 344 ? -30.295 -18.236 33.634 1.00 24.89 344 THR A O 1
ATOM 2626 N N . SER A 1 345 ? -28.760 -16.621 33.350 1.00 29.23 345 SER A N 1
ATOM 2627 C CA . SER A 1 345 ? -28.023 -16.901 34.591 1.00 29.23 345 SER A CA 1
ATOM 2628 C C . SER A 1 345 ? -27.253 -15.672 35.073 1.00 29.23 345 SER A C 1
ATOM 2630 O O . SER A 1 345 ? -26.463 -15.085 34.341 1.00 29.23 345 SER A O 1
ATOM 2632 N N . SER A 1 346 ? -27.534 -15.301 36.316 1.00 25.62 346 SER A N 1
ATOM 2633 C CA . SER A 1 346 ? -26.968 -14.212 37.109 1.00 25.62 346 SER A CA 1
ATOM 2634 C C . SER A 1 346 ? -25.691 -14.607 37.869 1.00 25.62 346 SER A C 1
ATOM 2636 O O . SER A 1 346 ? -25.561 -15.775 38.233 1.00 25.62 346 SER A O 1
ATOM 2638 N N . ALA A 1 347 ? -24.930 -13.576 38.277 1.00 26.00 347 ALA A N 1
ATOM 2639 C CA . ALA A 1 347 ? -23.871 -13.526 39.307 1.00 26.00 347 ALA A CA 1
ATOM 2640 C C . ALA A 1 347 ? -22.458 -13.945 38.837 1.00 26.00 347 ALA A C 1
ATOM 2642 O O . ALA A 1 347 ? -22.317 -14.949 38.156 1.00 26.00 347 ALA A O 1
ATOM 2643 N N . ASN A 1 348 ? -21.363 -13.234 39.131 1.00 27.52 348 ASN A N 1
ATOM 2644 C CA . ASN A 1 348 ? -21.041 -12.310 40.225 1.00 27.52 348 ASN A CA 1
ATOM 2645 C C . ASN A 1 348 ? -20.215 -11.115 39.726 1.00 27.52 348 ASN A C 1
ATOM 2647 O O . ASN A 1 348 ? -19.393 -11.254 38.826 1.00 27.52 348 ASN A O 1
ATOM 2651 N N . GLU A 1 349 ? -20.436 -9.974 40.370 1.00 32.56 349 GLU A N 1
ATOM 2652 C CA . GLU A 1 349 ? -19.658 -8.746 40.264 1.00 32.56 349 GLU A CA 1
ATOM 2653 C C . GLU A 1 349 ? -18.292 -8.936 40.941 1.00 32.56 349 GLU A C 1
ATOM 2655 O O . GLU A 1 349 ? -18.208 -9.113 42.157 1.00 32.56 349 GLU A O 1
ATOM 2660 N N . GLU A 1 350 ? -17.227 -8.863 40.152 1.00 31.27 350 GLU A N 1
ATOM 2661 C CA . GLU A 1 350 ? -15.966 -8.272 40.586 1.00 31.27 350 GLU A CA 1
ATOM 2662 C C . GLU A 1 350 ? -15.940 -6.871 39.955 1.00 31.27 350 GLU A C 1
ATOM 2664 O O . GLU A 1 350 ? -16.148 -6.739 38.749 1.00 31.27 350 GLU A O 1
ATOM 2669 N N . GLU A 1 351 ? -15.784 -5.808 40.754 1.00 39.97 351 GLU A N 1
ATOM 2670 C CA . GLU A 1 351 ? -15.577 -4.445 40.237 1.00 39.97 351 GLU A CA 1
ATOM 2671 C C . GLU A 1 351 ? -14.198 -4.368 39.557 1.00 39.97 351 GLU A C 1
ATOM 2673 O O . GLU A 1 351 ? -13.234 -3.821 40.092 1.00 39.97 351 GLU A O 1
ATOM 2678 N N . GLU A 1 352 ? -14.099 -4.928 38.353 1.00 40.16 352 GLU A N 1
ATOM 2679 C CA . GLU A 1 352 ? -13.136 -4.484 37.356 1.00 40.16 352 GLU A CA 1
ATOM 2680 C C . GLU A 1 352 ? -13.519 -3.063 36.936 1.00 40.16 352 GLU A C 1
ATOM 2682 O O . GLU A 1 352 ? -14.698 -2.748 36.728 1.00 40.16 352 GLU A O 1
ATOM 2687 N N . SER A 1 353 ? -12.533 -2.176 36.798 1.00 48.47 353 SER A N 1
ATOM 2688 C CA . SER A 1 353 ? -12.734 -0.863 36.189 1.00 48.47 353 SER A CA 1
ATOM 2689 C C . SER A 1 353 ? -13.146 -1.052 34.725 1.00 48.47 353 SER A C 1
ATOM 2691 O O . SER A 1 353 ? -12.310 -1.078 33.824 1.00 48.47 353 SER A O 1
ATOM 2693 N N . SER A 1 354 ? -14.442 -1.245 34.493 1.00 63.78 354 SER A N 1
ATOM 2694 C CA . SER A 1 354 ? -14.983 -1.518 33.168 1.00 63.78 354 SER A CA 1
ATOM 2695 C C . SER A 1 354 ? -14.866 -0.273 32.293 1.00 63.78 354 SER A C 1
ATOM 2697 O O . SER A 1 354 ? -15.335 0.817 32.641 1.00 63.78 354 SER A O 1
ATOM 2699 N N . ILE A 1 355 ? -14.216 -0.431 31.140 1.00 74.44 355 ILE A N 1
ATOM 2700 C CA . ILE A 1 355 ? -14.119 0.620 30.130 1.00 74.44 355 ILE A CA 1
ATOM 2701 C C . ILE A 1 355 ? -15.535 0.907 29.623 1.00 74.44 355 ILE A C 1
ATOM 2703 O O . ILE A 1 355 ? -16.220 0.025 29.103 1.00 74.44 355 ILE A O 1
ATOM 2707 N N . LYS A 1 356 ? -15.989 2.154 29.767 1.00 80.62 356 LYS A N 1
ATOM 2708 C CA . LYS A 1 356 ? -17.320 2.579 29.319 1.00 80.62 356 LYS A CA 1
ATOM 2709 C C . LYS A 1 356 ? -17.206 3.176 27.922 1.00 80.62 356 LYS A C 1
ATOM 2711 O O . LYS A 1 356 ? -16.567 4.211 27.757 1.00 80.62 356 LYS A O 1
ATOM 2716 N N . ILE A 1 357 ? -17.843 2.548 26.935 1.00 82.31 357 ILE A N 1
ATOM 2717 C CA . ILE A 1 357 ? -17.842 3.017 25.544 1.00 82.31 357 ILE A CA 1
ATOM 2718 C C . ILE A 1 357 ? -19.256 3.411 25.126 1.00 82.31 357 ILE A C 1
ATOM 2720 O O . ILE A 1 357 ? -20.193 2.624 25.255 1.00 82.31 357 ILE A O 1
ATOM 2724 N N . VAL A 1 358 ? -19.408 4.618 24.574 1.00 80.75 358 VAL A N 1
ATOM 2725 C CA . VAL A 1 358 ? -20.639 5.032 23.881 1.00 80.75 358 VAL A CA 1
ATOM 2726 C C . VAL A 1 358 ? -20.336 5.214 22.402 1.00 80.75 358 VAL A C 1
ATOM 2728 O O . VAL A 1 358 ? -19.615 6.138 22.029 1.00 80.75 358 VAL A O 1
ATOM 2731 N N . ALA A 1 359 ? -20.908 4.350 21.566 1.00 80.81 359 ALA A N 1
ATOM 2732 C CA . ALA A 1 359 ? -20.806 4.423 20.114 1.00 80.81 359 ALA A CA 1
ATOM 2733 C C . ALA A 1 359 ? -22.152 4.833 19.507 1.00 80.81 359 ALA A C 1
ATOM 2735 O O . ALA A 1 359 ? -23.200 4.303 19.877 1.00 80.81 359 ALA A O 1
ATOM 2736 N N . ALA A 1 360 ? -22.136 5.769 18.559 1.00 74.06 360 ALA A N 1
ATOM 2737 C CA . ALA A 1 360 ? -23.356 6.239 17.914 1.00 74.06 360 ALA A CA 1
ATOM 2738 C C . ALA A 1 360 ? -23.262 6.191 16.387 1.00 74.06 360 ALA A C 1
ATOM 2740 O O . ALA A 1 360 ? -22.432 6.877 15.802 1.00 74.06 360 ALA A O 1
ATOM 2741 N N . GLY A 1 361 ? -24.169 5.455 15.733 1.00 58.44 361 GLY A N 1
ATOM 2742 C CA . GLY A 1 361 ? -24.118 5.134 14.294 1.00 58.44 361 GLY A CA 1
ATOM 2743 C C . GLY A 1 361 ? -24.194 6.311 13.304 1.00 58.44 361 GLY A C 1
ATOM 2744 O O . GLY A 1 361 ? -24.015 6.112 12.108 1.00 58.44 361 GLY A O 1
ATOM 2745 N N . ARG A 1 362 ? -24.464 7.542 13.758 1.00 67.38 362 ARG A N 1
ATOM 2746 C CA . ARG A 1 362 ? -24.354 8.766 12.942 1.00 67.38 362 ARG A CA 1
ATOM 2747 C C . ARG A 1 362 ? -23.902 9.932 13.808 1.00 67.38 362 ARG A C 1
ATOM 2749 O O . ARG A 1 362 ? -24.408 10.103 14.910 1.00 67.38 362 ARG A O 1
ATOM 2756 N N . MET A 1 363 ? -23.093 10.845 13.261 1.00 61.53 363 MET A N 1
ATOM 2757 C CA . MET A 1 363 ? -22.652 12.063 13.976 1.00 61.53 363 MET A CA 1
ATOM 2758 C C . MET A 1 363 ? -23.804 12.921 14.536 1.00 61.53 363 MET A C 1
ATOM 2760 O O . MET A 1 363 ? -23.628 13.627 15.524 1.00 61.53 363 MET A O 1
ATOM 2764 N N . LYS A 1 364 ? -24.996 12.875 13.922 1.00 68.88 364 LYS A N 1
ATOM 2765 C CA . LYS A 1 364 ? -26.181 13.600 14.414 1.00 68.88 364 LYS A CA 1
ATOM 2766 C C . LYS A 1 364 ? -26.750 13.026 15.717 1.00 68.88 364 LYS A C 1
ATOM 2768 O O . LYS A 1 364 ? -27.586 13.671 16.332 1.00 68.88 364 LYS A O 1
ATOM 2773 N N . ALA A 1 365 ? -26.297 11.855 16.153 1.00 70.50 365 ALA A N 1
ATOM 2774 C CA . ALA A 1 365 ? -26.772 11.222 17.372 1.00 70.50 365 ALA A CA 1
ATOM 2775 C C . ALA A 1 365 ? -26.526 12.078 18.627 1.00 70.50 365 ALA A C 1
ATOM 2777 O O . ALA A 1 365 ? -27.402 12.184 19.474 1.00 70.50 365 ALA A O 1
ATOM 2778 N N . PHE A 1 366 ? -25.412 12.813 18.687 1.00 76.06 366 PHE A N 1
ATOM 2779 C CA . PHE A 1 366 ? -25.123 13.755 19.779 1.00 76.06 366 PHE A CA 1
ATOM 2780 C C . PHE A 1 366 ? -25.983 15.039 19.748 1.00 76.06 366 PHE A C 1
ATOM 2782 O O . PHE A 1 366 ? -25.691 15.997 20.452 1.00 76.06 366 PHE A O 1
ATOM 2789 N N . HIS A 1 367 ? -27.047 15.069 18.932 1.00 77.38 367 HIS A N 1
ATOM 2790 C CA . HIS A 1 367 ? -28.135 16.056 19.015 1.00 77.38 367 HIS A CA 1
ATOM 2791 C C . HIS A 1 367 ? -29.343 15.527 19.788 1.00 77.38 367 HIS A C 1
ATOM 2793 O O . HIS A 1 367 ? -30.291 16.278 20.006 1.00 77.38 367 HIS A O 1
ATOM 2799 N N . PHE A 1 368 ? -29.353 14.245 20.153 1.00 83.12 368 PHE A N 1
ATOM 2800 C CA . PHE A 1 368 ? -30.388 13.692 21.009 1.00 83.12 368 PHE A CA 1
ATOM 2801 C C . PHE A 1 368 ? -29.947 13.856 22.465 1.00 83.12 368 PHE A C 1
ATOM 2803 O O . PHE A 1 368 ? -28.919 13.283 22.839 1.00 83.12 368 PHE A O 1
ATOM 2810 N N . PRO A 1 369 ? -30.706 14.606 23.288 1.00 86.38 369 PRO A N 1
ATOM 2811 C CA . PRO A 1 369 ? -30.383 14.810 24.698 1.00 86.38 369 PRO A CA 1
ATOM 2812 C C . PRO A 1 369 ? -30.138 13.498 25.440 1.00 86.38 369 PRO A C 1
ATOM 2814 O O . PRO A 1 369 ? -29.138 13.384 26.131 1.00 86.38 369 PRO A O 1
ATOM 2817 N N . SER A 1 370 ? -30.931 12.457 25.164 1.00 86.31 370 SER A N 1
ATOM 2818 C CA . SER A 1 370 ? -30.794 11.138 25.795 1.00 86.31 370 SER A CA 1
ATOM 2819 C C . SER A 1 370 ? -29.411 10.498 25.631 1.00 86.31 370 SER A C 1
ATOM 2821 O O . SER A 1 370 ? -28.971 9.753 26.500 1.00 86.31 370 SER A O 1
ATOM 2823 N N . ILE A 1 371 ? -28.713 10.758 24.519 1.00 86.31 371 ILE A N 1
ATOM 2824 C CA . ILE A 1 371 ? -27.365 10.219 24.283 1.00 86.31 371 ILE A CA 1
ATOM 2825 C C . ILE A 1 371 ? -26.333 11.025 25.070 1.00 86.31 371 ILE A C 1
ATOM 2827 O O . ILE A 1 371 ? -25.446 10.451 25.694 1.00 86.31 371 ILE A O 1
ATOM 2831 N N . VAL A 1 372 ? -26.465 12.350 25.067 1.00 87.56 372 VAL A N 1
ATOM 2832 C CA . VAL A 1 372 ? -25.572 13.260 25.798 1.00 87.56 372 VAL A CA 1
ATOM 2833 C C . VAL A 1 372 ? -25.711 13.062 27.305 1.00 87.56 372 VAL A C 1
ATOM 2835 O O . VAL A 1 372 ? -24.707 12.883 27.987 1.00 87.56 372 VAL A O 1
ATOM 2838 N N . GLU A 1 373 ? -26.944 12.991 27.803 1.00 89.12 373 GLU A N 1
ATOM 2839 C CA . GLU A 1 373 ? -27.272 12.675 29.194 1.00 89.12 373 GLU A CA 1
ATOM 2840 C C . GLU A 1 373 ? -26.669 11.332 29.607 1.00 89.12 373 GLU A C 1
ATOM 2842 O O . GLU A 1 373 ? -26.066 11.243 30.673 1.00 89.12 373 GLU A O 1
ATOM 2847 N N . LYS A 1 374 ? -26.731 10.307 28.743 1.00 89.19 374 LYS A N 1
ATOM 2848 C CA . LYS A 1 374 ? -26.130 9.005 29.048 1.00 89.19 374 LYS A CA 1
ATOM 2849 C C . LYS A 1 374 ? -24.604 9.053 29.117 1.00 89.19 374 LYS A C 1
ATOM 2851 O O . LYS A 1 374 ? -24.019 8.406 29.979 1.00 89.19 374 LYS A O 1
ATOM 2856 N N . VAL A 1 375 ? -23.946 9.817 28.243 1.00 88.94 375 VAL A N 1
ATOM 2857 C CA . VAL A 1 375 ? -22.485 10.016 28.307 1.00 88.94 375 VAL A CA 1
ATOM 2858 C C . VAL A 1 375 ? -22.090 10.729 29.602 1.00 88.94 375 VAL A C 1
ATOM 2860 O O . VAL A 1 375 ? -21.138 10.311 30.260 1.00 88.94 375 VAL A O 1
ATOM 2863 N N . ILE A 1 376 ? -22.841 11.762 29.996 1.00 89.75 376 ILE A N 1
ATOM 2864 C CA . ILE A 1 376 ? -22.624 12.485 31.256 1.00 89.75 376 ILE A CA 1
ATOM 2865 C C . ILE A 1 376 ? -22.837 11.544 32.450 1.00 89.75 376 ILE A C 1
ATOM 2867 O O . ILE A 1 376 ? -21.969 11.451 33.313 1.00 89.75 376 ILE A O 1
ATOM 2871 N N . GLU A 1 377 ? -23.926 10.773 32.464 1.00 88.69 377 GLU A N 1
ATOM 2872 C CA . GLU A 1 377 ? -24.214 9.776 33.502 1.00 88.69 377 GLU A CA 1
ATOM 2873 C C . GLU A 1 377 ? -23.065 8.763 33.645 1.00 88.69 377 GLU A C 1
ATOM 2875 O O . GLU A 1 377 ? -22.581 8.514 34.750 1.00 88.69 377 GLU A O 1
ATOM 2880 N N . LEU A 1 378 ? -22.571 8.218 32.527 1.00 88.31 378 LEU A N 1
ATOM 2881 C CA . LEU A 1 378 ? -21.483 7.236 32.525 1.00 88.31 378 LEU A CA 1
ATOM 2882 C C . LEU A 1 378 ? -20.155 7.814 33.023 1.00 88.31 378 LEU A C 1
ATOM 2884 O O . LEU A 1 378 ? -19.371 7.071 33.623 1.00 88.31 378 LEU A O 1
ATOM 2888 N N . SER A 1 379 ? -19.920 9.115 32.827 1.00 87.19 379 SER A N 1
ATOM 2889 C CA . SER A 1 379 ? -18.741 9.805 33.364 1.00 87.19 379 SER A CA 1
ATOM 2890 C C . SER A 1 379 ? -18.716 9.853 34.897 1.00 87.19 379 SER A C 1
ATOM 2892 O O . SER A 1 379 ? -17.666 10.089 35.487 1.00 87.19 379 SER A O 1
ATOM 2894 N N . GLY A 1 380 ? -19.862 9.641 35.561 1.00 86.00 380 GLY A N 1
ATOM 2895 C CA . GLY A 1 380 ? -19.984 9.732 37.018 1.00 86.00 380 GLY A CA 1
ATOM 2896 C C . GLY A 1 380 ? -19.894 11.161 37.567 1.00 86.00 380 GLY A C 1
ATOM 2897 O O . GLY A 1 380 ? -19.828 11.346 38.782 1.00 86.00 380 GLY A O 1
ATOM 2898 N N . LYS A 1 381 ? -19.893 12.177 36.694 1.00 86.19 381 LYS A N 1
ATOM 2899 C CA . LYS A 1 381 ? -19.849 13.596 37.053 1.00 86.19 381 LYS A CA 1
ATOM 2900 C C . LYS A 1 381 ? -21.031 14.339 36.446 1.00 86.19 381 LYS A C 1
ATOM 2902 O O . LYS A 1 381 ? -21.423 14.083 35.317 1.00 86.19 381 LYS A O 1
ATOM 2907 N N . GLU A 1 382 ? -21.553 15.313 37.185 1.00 84.62 382 GLU A N 1
ATOM 2908 C CA . GLU A 1 382 ? -22.635 16.189 36.711 1.00 84.62 382 GLU A CA 1
ATOM 2909 C C . GLU A 1 382 ? -22.165 17.115 35.575 1.00 84.62 382 GLU A C 1
ATOM 2911 O O . GLU A 1 382 ? -22.931 17.441 34.675 1.00 84.62 382 GLU A O 1
ATOM 2916 N N . LYS A 1 383 ? -20.883 17.512 35.600 1.00 90.88 383 LYS A N 1
ATOM 2917 C CA . LYS A 1 383 ? -20.243 18.399 34.615 1.00 90.88 383 LYS A CA 1
ATOM 2918 C C . LYS A 1 383 ? -18.855 17.867 34.239 1.00 90.88 383 LYS A C 1
ATOM 2920 O O . LYS A 1 383 ? -17.858 18.371 34.760 1.00 90.88 383 LYS A O 1
ATOM 2925 N N . PRO A 1 384 ? -18.768 16.808 33.419 1.00 92.75 384 PRO A N 1
ATOM 2926 C CA . PRO A 1 384 ? -17.489 16.224 33.039 1.00 92.75 384 PRO A CA 1
ATOM 2927 C C . PRO A 1 384 ? -16.643 17.182 32.196 1.00 92.75 384 PRO A C 1
ATOM 2929 O O . PRO A 1 384 ? -17.159 17.967 31.395 1.00 92.75 384 PRO A O 1
ATOM 2932 N N . ASN A 1 385 ? -15.326 17.059 32.343 1.00 94.69 385 ASN A N 1
ATOM 2933 C CA . ASN A 1 385 ? -14.355 17.628 31.420 1.00 94.69 385 ASN A CA 1
ATOM 2934 C C . ASN A 1 385 ? -14.282 16.765 30.157 1.00 94.69 385 ASN A C 1
ATOM 2936 O O . ASN A 1 385 ? -14.001 15.566 30.221 1.00 94.69 385 ASN A O 1
ATOM 2940 N N . ILE A 1 386 ? -14.508 17.370 28.998 1.00 94.38 386 ILE A N 1
ATOM 2941 C CA . ILE A 1 386 ? -14.573 16.676 27.715 1.00 94.38 386 ILE A CA 1
ATOM 2942 C C . ILE A 1 386 ? -13.417 17.133 26.839 1.00 94.38 386 ILE A C 1
ATOM 2944 O O . ILE A 1 386 ? -13.276 18.321 26.555 1.00 94.38 386 ILE A O 1
ATOM 2948 N N . VAL A 1 387 ? -12.622 16.190 26.344 1.00 96.44 387 VAL A N 1
ATOM 2949 C CA . VAL A 1 387 ? -11.654 16.467 25.278 1.00 96.44 387 VAL A CA 1
ATOM 2950 C C . VAL A 1 387 ? -12.257 16.022 23.954 1.00 96.44 387 VAL A C 1
ATOM 2952 O O . VAL A 1 387 ? -12.489 14.835 23.737 1.00 96.44 387 VAL A O 1
ATOM 2955 N N . TYR A 1 388 ? -12.519 16.976 23.061 1.00 94.38 388 TYR A N 1
ATOM 2956 C CA . TYR A 1 388 ? -12.976 16.687 21.705 1.00 94.38 388 TYR A CA 1
ATOM 2957 C C . TYR A 1 388 ? -11.789 16.446 20.772 1.00 94.38 388 TYR A C 1
ATOM 2959 O O . TYR A 1 388 ? -10.939 17.326 20.611 1.00 94.38 388 TYR A O 1
ATOM 2967 N N . ILE A 1 389 ? -11.787 15.294 20.104 1.00 93.94 389 ILE A N 1
ATOM 2968 C CA . ILE A 1 389 ? -10.744 14.853 19.176 1.00 93.94 389 ILE A CA 1
ATOM 2969 C C . ILE A 1 389 ? -11.362 14.767 17.777 1.00 93.94 389 ILE A C 1
ATOM 2971 O O . ILE A 1 389 ? -12.133 13.859 17.457 1.00 93.94 389 ILE A O 1
ATOM 2975 N N . GLY A 1 390 ? -11.064 15.771 16.949 1.00 87.25 390 GLY A N 1
ATOM 2976 C CA . GLY A 1 390 ? -11.715 16.004 15.658 1.00 87.25 390 GLY A CA 1
ATOM 2977 C C . GLY A 1 390 ? -11.042 15.343 14.457 1.00 87.25 390 GLY A C 1
ATOM 2978 O O . GLY A 1 390 ? -11.436 15.632 13.324 1.00 87.25 390 GLY A O 1
ATOM 2979 N N . THR A 1 391 ? -10.042 14.488 14.681 1.00 85.62 391 THR A N 1
ATOM 2980 C CA . THR A 1 391 ? -9.098 14.003 13.661 1.00 85.62 391 THR A CA 1
ATOM 2981 C C . THR A 1 391 ? -9.784 13.356 12.464 1.00 85.62 391 THR A C 1
ATOM 2983 O O . THR A 1 391 ? -9.484 13.717 11.333 1.00 85.62 391 THR A O 1
ATOM 2986 N N . ALA A 1 392 ? -10.776 12.484 12.680 1.00 81.19 392 ALA A N 1
ATOM 2987 C CA . ALA A 1 392 ? -11.496 11.819 11.586 1.00 81.19 392 ALA A CA 1
ATOM 2988 C C . ALA A 1 392 ? -12.242 12.811 10.675 1.00 81.19 392 ALA A C 1
ATOM 2990 O O . ALA A 1 392 ? -12.509 12.539 9.507 1.00 81.19 392 AL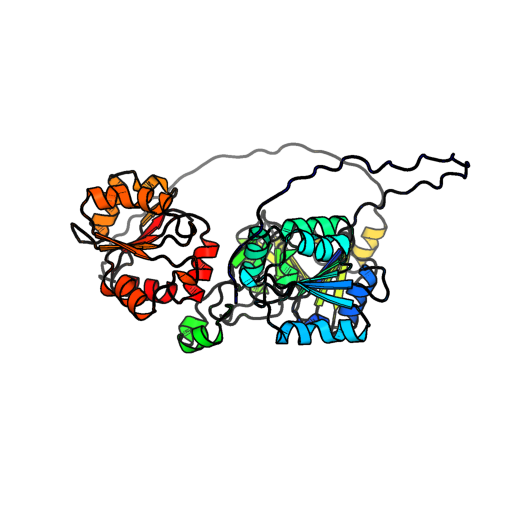A A O 1
ATOM 2991 N N . SER A 1 393 ? -12.583 13.983 11.206 1.00 82.06 393 SER A N 1
ATOM 2992 C CA . SER A 1 393 ? -13.214 15.070 10.465 1.00 82.06 393 SER A CA 1
ATOM 2993 C C . SER A 1 393 ? -12.230 16.149 10.004 1.00 82.06 393 SER A C 1
ATOM 2995 O O . SER A 1 393 ? -12.684 17.232 9.642 1.00 82.06 393 SER A O 1
ATOM 2997 N N . PHE A 1 394 ? -10.920 15.871 10.023 1.00 81.12 394 PHE A N 1
ATOM 2998 C CA . PHE A 1 394 ? -9.843 16.822 9.712 1.00 81.12 394 PHE A CA 1
ATOM 2999 C C . PHE A 1 394 ? -9.928 18.102 10.547 1.00 81.12 394 PHE A C 1
ATOM 3001 O O . PHE A 1 394 ? -9.850 19.209 10.023 1.00 81.12 394 PHE A O 1
ATOM 3008 N N . ASP A 1 395 ? -10.230 17.948 11.841 1.00 85.88 395 ASP A N 1
ATOM 3009 C CA . ASP A 1 395 ? -10.419 19.058 12.776 1.00 85.88 395 ASP A CA 1
ATOM 3010 C C . ASP A 1 395 ? -11.288 20.182 12.193 1.00 85.88 395 ASP A C 1
ATOM 3012 O O . ASP A 1 395 ? -11.016 21.383 12.290 1.00 85.88 395 ASP A O 1
ATOM 3016 N N . ARG A 1 396 ? -12.419 19.790 11.617 1.00 82.00 396 ARG A N 1
ATOM 3017 C CA . ARG A 1 396 ? -13.408 20.731 11.111 1.00 82.00 396 ARG A CA 1
ATOM 3018 C C . ARG A 1 396 ? -14.141 21.453 12.237 1.00 82.00 396 ARG A C 1
ATOM 3020 O O . ARG A 1 396 ? -14.816 20.848 13.074 1.00 82.00 396 ARG A O 1
ATOM 3027 N N . THR A 1 397 ? -14.065 22.782 12.221 1.00 86.56 397 THR A N 1
ATOM 3028 C CA . THR A 1 397 ? -14.706 23.645 13.228 1.00 86.56 397 THR A CA 1
ATOM 3029 C C . THR A 1 397 ? -16.233 23.544 13.211 1.00 86.56 397 THR A C 1
ATOM 3031 O O . THR A 1 397 ? -16.862 23.596 14.269 1.00 86.56 397 THR A O 1
ATOM 3034 N N . ASP A 1 398 ? -16.854 23.344 12.045 1.00 81.25 398 ASP A N 1
ATOM 3035 C CA . ASP A 1 398 ? -18.303 23.141 11.955 1.00 81.25 398 ASP A CA 1
ATOM 3036 C C . ASP A 1 398 ? -18.739 21.842 12.650 1.00 81.25 398 ASP A C 1
ATOM 3038 O O . ASP A 1 398 ? -19.742 21.840 13.363 1.00 81.25 398 ASP A O 1
ATOM 3042 N N . LYS A 1 399 ? -17.950 20.765 12.533 1.00 83.50 399 LYS A N 1
ATOM 3043 C CA . LYS A 1 399 ? -18.209 19.487 13.215 1.00 83.50 399 LYS A CA 1
ATOM 3044 C C . LYS A 1 399 ? -18.027 19.589 14.723 1.00 83.50 399 LYS A C 1
ATOM 3046 O O . LYS A 1 399 ? -18.891 19.118 15.459 1.00 83.50 399 LYS A O 1
ATOM 3051 N N . PHE A 1 400 ? -16.968 20.265 15.168 1.00 89.12 400 PHE A N 1
ATOM 3052 C CA . PHE A 1 400 ? -16.741 20.555 16.584 1.00 89.12 400 PHE A CA 1
ATOM 3053 C C . PHE A 1 400 ? -17.940 21.271 17.208 1.00 89.12 400 PHE A C 1
ATOM 3055 O O . PHE A 1 400 ? -18.491 20.802 18.203 1.00 89.12 400 PHE A O 1
ATOM 3062 N N . ASN A 1 401 ? -18.388 22.374 16.602 1.00 88.56 401 ASN A N 1
ATOM 3063 C CA . ASN A 1 401 ? -19.522 23.145 17.111 1.00 88.56 401 ASN A CA 1
ATOM 3064 C C . ASN A 1 401 ? -20.820 22.344 17.121 1.00 88.56 401 ASN A C 1
ATOM 3066 O O . ASN A 1 401 ? -21.609 22.474 18.051 1.00 88.56 401 ASN A O 1
ATOM 3070 N N . LEU A 1 402 ? -21.025 21.517 16.099 1.00 85.00 402 LEU A N 1
ATOM 3071 C CA . LEU A 1 402 ? -22.214 20.693 15.974 1.00 85.00 402 LEU A CA 1
ATOM 3072 C C . LEU A 1 402 ? -22.285 19.606 17.060 1.00 85.00 402 LEU A C 1
ATOM 3074 O O . LEU A 1 402 ? -23.319 19.457 17.701 1.00 85.00 402 LEU A O 1
ATOM 3078 N N . ILE A 1 403 ? -21.194 18.863 17.273 1.00 85.44 403 ILE A N 1
ATOM 3079 C CA . ILE A 1 403 ? -21.148 17.726 18.208 1.00 85.44 403 ILE A CA 1
ATOM 3080 C C . ILE A 1 403 ? -21.190 18.194 19.664 1.00 85.44 403 ILE A C 1
ATOM 3082 O O . ILE A 1 403 ? -21.856 17.595 20.501 1.00 85.44 403 ILE A O 1
ATOM 3086 N N . THR A 1 404 ? -20.478 19.273 19.976 1.00 90.56 404 THR A N 1
ATOM 3087 C CA . THR A 1 404 ? -20.289 19.710 21.366 1.00 90.56 404 THR A CA 1
ATOM 3088 C C . THR A 1 404 ? -21.407 20.614 21.879 1.00 90.56 404 THR A C 1
ATOM 3090 O O . THR A 1 404 ? -21.428 20.943 23.062 1.00 90.56 404 THR A O 1
ATOM 3093 N N . LYS A 1 405 ? -22.358 21.009 21.019 1.00 91.62 405 LYS A N 1
ATOM 3094 C CA . LYS A 1 405 ? -23.433 21.951 21.355 1.00 91.62 405 LYS A CA 1
ATOM 3095 C C . LYS A 1 405 ? -24.211 21.535 22.606 1.00 91.62 405 LYS A C 1
ATOM 3097 O O . LYS A 1 405 ? -24.271 22.309 23.554 1.00 91.62 405 LYS A O 1
ATOM 3102 N N . LEU A 1 406 ? -24.767 20.324 22.621 1.00 89.94 406 LEU A N 1
ATOM 3103 C CA . LEU A 1 406 ? -25.582 19.858 23.745 1.00 89.94 406 LEU A CA 1
ATOM 3104 C C . LEU A 1 406 ? -24.761 19.667 25.024 1.00 89.94 406 LEU A C 1
ATOM 3106 O O . LEU A 1 406 ? -25.255 19.965 26.104 1.00 89.94 406 LEU A O 1
ATOM 3110 N N . PHE A 1 407 ? -23.501 19.244 24.922 1.00 92.25 407 PHE A N 1
ATOM 3111 C CA . PHE A 1 407 ? -22.613 19.162 26.084 1.00 92.25 407 PHE A CA 1
ATOM 3112 C C . PHE A 1 407 ? -22.363 20.544 26.715 1.00 92.25 407 PHE A C 1
ATOM 3114 O O . PHE A 1 407 ? -22.370 20.669 27.936 1.00 92.25 407 PHE A O 1
ATOM 3121 N N . ARG A 1 408 ? -22.224 21.605 25.904 1.00 92.69 408 ARG A N 1
ATOM 3122 C CA . ARG A 1 408 ? -22.128 22.991 26.408 1.00 92.69 408 ARG A CA 1
ATOM 3123 C C . ARG A 1 408 ? -23.422 23.459 27.069 1.00 92.69 408 ARG A C 1
ATOM 3125 O O . ARG A 1 408 ? -23.363 24.181 28.056 1.00 92.69 408 ARG A O 1
ATOM 3132 N N . GLU A 1 409 ? -24.576 23.057 26.535 1.00 92.56 409 GLU A N 1
ATOM 3133 C CA . GLU A 1 409 ? -25.886 23.348 27.138 1.00 92.56 409 GLU A CA 1
ATOM 3134 C C . GLU A 1 409 ? -26.059 22.660 28.506 1.00 92.56 409 GLU A C 1
ATOM 3136 O O . GLU A 1 409 ? -26.738 23.208 29.368 1.00 92.56 409 GLU A O 1
ATOM 3141 N N . HIS A 1 410 ? -25.375 21.533 28.739 1.00 91.06 410 HIS A N 1
ATOM 3142 C CA . HIS A 1 410 ? -25.266 20.857 30.042 1.00 91.06 410 HIS A CA 1
ATOM 3143 C C . HIS A 1 410 ? -24.094 21.374 30.899 1.00 91.06 410 HIS A C 1
ATOM 3145 O O . HIS A 1 410 ? -23.671 20.713 31.843 1.00 91.06 410 HIS A O 1
ATOM 3151 N N . GLU A 1 411 ? -23.534 22.541 30.564 1.00 92.25 411 GLU A N 1
ATOM 3152 C CA . GLU A 1 411 ? -22.442 23.187 31.305 1.00 92.25 411 GLU A CA 1
ATOM 3153 C C . GLU A 1 411 ? -21.162 22.330 31.439 1.00 92.25 411 GLU A C 1
ATOM 3155 O O . GLU A 1 411 ? -20.358 22.548 32.349 1.00 92.25 411 GLU A O 1
ATOM 3160 N N . CYS A 1 412 ? -20.943 21.370 30.531 1.00 93.12 412 CYS A N 1
ATOM 3161 C CA . CYS A 1 412 ? -19.697 20.604 30.469 1.00 93.12 412 CYS A CA 1
ATOM 3162 C C . CYS A 1 412 ? -18.548 21.492 29.971 1.00 93.12 412 CYS A C 1
ATOM 3164 O O . CYS A 1 412 ? -18.720 22.299 29.049 1.00 93.12 412 CYS A O 1
ATOM 3166 N N . VAL A 1 413 ? -17.351 21.308 30.533 1.00 93.56 413 VAL A N 1
ATOM 3167 C CA . VAL A 1 413 ? -16.147 22.019 30.079 1.00 93.56 413 VAL A CA 1
ATOM 3168 C C . VAL A 1 413 ? -15.535 21.237 28.929 1.00 93.56 413 VAL A C 1
ATOM 3170 O O . VAL A 1 413 ? -15.249 20.054 29.077 1.00 93.56 413 VAL A O 1
ATOM 3173 N N . ILE A 1 414 ? -15.343 21.876 27.775 1.00 95.00 414 ILE A N 1
ATOM 3174 C CA . ILE A 1 414 ? -14.849 21.201 26.572 1.00 95.00 414 ILE A CA 1
ATOM 3175 C C . ILE A 1 414 ? -13.552 21.844 26.101 1.00 95.00 414 ILE A C 1
ATOM 3177 O O . ILE A 1 414 ? -13.547 23.014 25.719 1.00 95.00 414 ILE A O 1
ATOM 3181 N N . GLU A 1 415 ? -12.495 21.043 26.044 1.00 95.12 415 GLU A N 1
ATOM 3182 C CA . GLU A 1 415 ? -11.236 21.386 25.388 1.00 95.12 415 GLU A CA 1
ATOM 3183 C C . GLU A 1 415 ? -11.150 20.704 24.026 1.00 95.12 415 GLU A C 1
ATOM 3185 O O . GLU A 1 415 ? -11.619 19.580 23.822 1.00 95.12 415 GLU A O 1
ATOM 3190 N N . ARG A 1 416 ? -10.557 21.402 23.060 1.00 93.69 416 ARG A N 1
ATOM 3191 C CA . ARG A 1 416 ? -10.402 20.897 21.697 1.00 93.69 416 ARG A CA 1
ATOM 3192 C C . ARG A 1 416 ? -8.966 20.445 21.477 1.00 93.69 416 ARG A C 1
ATOM 3194 O O . ARG A 1 416 ? -8.051 21.256 21.564 1.00 93.69 416 ARG A O 1
ATOM 3201 N N . LEU A 1 417 ? -8.787 19.181 21.105 1.00 93.00 417 LEU A N 1
ATOM 3202 C CA . LEU A 1 417 ? -7.494 18.621 20.736 1.00 93.00 417 LEU A CA 1
ATOM 3203 C C . LEU A 1 417 ? -7.411 18.484 19.210 1.00 93.00 417 LEU A C 1
ATOM 3205 O O . LEU A 1 417 ? -7.947 17.539 18.633 1.00 93.00 417 LEU A O 1
ATOM 3209 N N . GLY A 1 418 ? -6.780 19.469 18.564 1.00 90.44 418 GLY A N 1
ATOM 3210 C CA . GLY A 1 418 ? -6.490 19.439 17.129 1.00 90.44 418 GLY A CA 1
ATOM 3211 C C . GLY A 1 418 ? -5.201 18.670 16.860 1.00 90.44 418 GLY A C 1
ATOM 3212 O O . GLY A 1 418 ? -4.161 19.022 17.404 1.00 90.44 418 GLY A O 1
ATOM 3213 N N . VAL A 1 419 ? -5.273 17.597 16.074 1.00 88.69 419 VAL A N 1
ATOM 3214 C CA . VAL A 1 419 ? -4.118 16.720 15.793 1.00 88.69 419 VAL A CA 1
ATOM 3215 C C . VAL A 1 419 ? -4.083 16.186 14.358 1.00 88.69 419 VAL A C 1
ATOM 3217 O O . VAL A 1 419 ? -3.205 15.392 14.024 1.00 88.69 419 VAL A O 1
ATOM 3220 N N . SER A 1 420 ? -5.023 16.596 13.503 1.00 80.62 420 SER A N 1
ATOM 3221 C CA . SER A 1 420 ? -5.063 16.193 12.090 1.00 80.62 420 SER A CA 1
ATOM 3222 C C . SER A 1 420 ? -3.865 16.721 11.301 1.00 80.62 420 SER A C 1
ATOM 3224 O O . SER A 1 420 ? -3.243 15.953 10.574 1.00 80.62 420 SER A O 1
ATOM 3226 N N . GLU A 1 421 ? -3.481 17.985 11.498 1.00 74.94 421 GLU A N 1
ATOM 3227 C CA . GLU A 1 421 ? -2.318 18.593 10.847 1.00 74.94 421 GLU A CA 1
ATOM 3228 C C . GLU A 1 421 ? -1.112 18.695 11.790 1.00 74.94 421 GLU A C 1
ATOM 3230 O O . GLU A 1 421 ? -1.249 18.982 12.977 1.00 74.94 421 GLU A O 1
ATOM 3235 N N . GLU A 1 422 ? 0.100 18.502 11.261 1.00 74.00 422 GLU A N 1
ATOM 3236 C CA . GLU A 1 422 ? 1.346 18.507 12.047 1.00 74.00 422 GLU A CA 1
ATOM 3237 C C . GLU A 1 422 ? 1.623 19.827 12.764 1.00 74.00 422 GLU A C 1
ATOM 3239 O O . GLU A 1 422 ? 2.075 19.820 13.907 1.00 74.00 422 GLU A O 1
ATOM 3244 N N . LYS A 1 423 ? 1.269 20.950 12.140 1.00 75.81 423 LYS A N 1
ATOM 3245 C CA . LYS A 1 423 ? 1.440 22.287 12.722 1.00 75.81 423 LYS A CA 1
ATOM 3246 C C . LYS A 1 423 ? 0.587 22.522 13.977 1.00 75.81 423 LYS A C 1
ATOM 3248 O O . LYS A 1 423 ? 0.926 23.389 14.777 1.00 75.81 423 LYS A O 1
ATOM 3253 N N . ASP A 1 424 ? -0.504 21.769 14.125 1.00 82.00 424 ASP A N 1
ATOM 3254 C CA . ASP A 1 424 ? -1.493 21.952 15.188 1.00 82.00 424 ASP A CA 1
ATOM 3255 C C . ASP A 1 424 ? -1.299 20.958 16.343 1.00 82.00 424 ASP A C 1
ATOM 3257 O O . ASP A 1 424 ? -1.906 21.130 17.400 1.00 82.00 424 ASP A O 1
ATOM 3261 N N . VAL A 1 425 ? -0.428 19.949 16.177 1.00 85.38 425 VAL A N 1
ATOM 3262 C CA . VAL A 1 425 ? -0.178 18.929 17.205 1.00 85.38 425 VAL A CA 1
ATOM 3263 C C . VAL A 1 425 ? 0.490 19.566 18.431 1.00 85.38 425 VAL A C 1
ATOM 3265 O O . VAL A 1 425 ? 1.616 20.064 18.337 1.00 85.38 425 VAL A O 1
ATOM 3268 N N . PRO A 1 426 ? -0.150 19.523 19.614 1.00 86.88 426 PRO A N 1
ATOM 3269 C CA . PRO A 1 426 ? 0.447 20.046 20.832 1.00 86.88 426 PRO A CA 1
ATOM 3270 C C . PRO A 1 426 ? 1.559 19.129 21.357 1.00 86.88 426 PRO A C 1
ATOM 3272 O O . PRO A 1 426 ? 1.690 17.967 20.971 1.00 86.88 426 PRO A O 1
ATOM 3275 N N . SER A 1 427 ? 2.376 19.640 22.284 1.00 87.50 427 SER A N 1
ATOM 3276 C CA . SER A 1 427 ? 3.452 18.841 22.878 1.00 87.50 427 SER A CA 1
ATOM 3277 C C . SER A 1 427 ? 2.908 17.605 23.609 1.00 87.50 427 SER A C 1
ATOM 3279 O O . SER A 1 427 ? 1.789 17.609 24.129 1.00 87.50 427 SER A O 1
ATOM 3281 N N . LYS A 1 428 ? 3.725 16.547 23.711 1.00 81.81 428 LYS A N 1
ATOM 3282 C CA . LYS A 1 428 ? 3.354 15.306 24.418 1.00 81.81 428 LYS A CA 1
ATOM 3283 C C . LYS A 1 428 ? 2.863 15.549 25.845 1.00 81.81 428 LYS A C 1
ATOM 3285 O O . LYS A 1 428 ? 1.922 14.903 26.289 1.00 81.81 428 LYS A O 1
ATOM 3290 N N . GLU A 1 429 ? 3.498 16.474 26.560 1.00 82.88 429 GLU A N 1
ATOM 3291 C CA . GLU A 1 429 ? 3.127 16.820 27.933 1.00 82.88 429 GLU A CA 1
ATOM 3292 C C . GLU A 1 429 ? 1.733 17.455 27.992 1.00 82.88 429 GLU A C 1
ATOM 3294 O O . GLU A 1 429 ? 0.925 17.098 28.846 1.00 82.88 429 GLU A O 1
ATOM 3299 N N . VAL A 1 430 ? 1.408 18.321 27.026 1.00 89.88 430 VAL A N 1
ATOM 3300 C CA . VAL A 1 430 ? 0.071 18.911 26.901 1.00 89.88 430 VAL A CA 1
ATOM 3301 C C . VAL A 1 430 ? -0.962 17.845 26.541 1.00 89.88 430 VAL A C 1
ATOM 3303 O O . VAL A 1 430 ? -2.014 17.805 27.178 1.00 89.88 430 VAL A O 1
ATOM 3306 N N . MET A 1 431 ? -0.664 16.955 25.585 1.00 91.44 431 MET A N 1
ATOM 3307 C CA . MET A 1 431 ? -1.562 15.848 25.231 1.00 91.44 431 MET A CA 1
ATOM 3308 C C . MET A 1 431 ? -1.825 14.937 26.430 1.00 91.44 431 MET A C 1
ATOM 3310 O O . MET A 1 431 ? -2.978 14.654 26.735 1.00 91.44 431 MET A O 1
ATOM 3314 N N . ARG A 1 432 ? -0.781 14.531 27.160 1.00 89.25 432 ARG A N 1
ATOM 3315 C CA . ARG A 1 432 ? -0.913 13.693 28.357 1.00 89.25 432 ARG A CA 1
ATOM 3316 C C . ARG A 1 432 ? -1.747 14.377 29.436 1.00 89.25 432 ARG A C 1
ATOM 3318 O O . ARG A 1 432 ? -2.658 13.753 29.971 1.00 89.25 432 ARG A O 1
ATOM 3325 N N . ARG A 1 433 ? -1.477 15.652 29.724 1.00 91.75 433 ARG A N 1
ATOM 3326 C CA . ARG A 1 433 ? -2.242 16.422 30.710 1.00 91.75 433 ARG A CA 1
ATOM 3327 C C . ARG A 1 433 ? -3.720 16.504 30.329 1.00 91.75 433 ARG A C 1
ATOM 3329 O O . ARG A 1 433 ? -4.578 16.312 31.180 1.00 91.75 433 ARG A O 1
ATOM 3336 N N . LEU A 1 434 ? -4.029 16.768 29.060 1.00 92.31 434 LEU A N 1
ATOM 3337 C CA . LEU A 1 434 ? -5.415 16.864 28.597 1.00 92.31 434 LEU A CA 1
ATOM 3338 C C . LEU A 1 434 ? -6.119 15.502 28.600 1.00 92.31 434 LEU A C 1
ATOM 3340 O O . LEU A 1 434 ? -7.195 15.387 29.171 1.00 92.31 434 LEU A O 1
ATOM 3344 N N . VAL A 1 435 ? -5.513 14.481 27.994 1.00 91.50 435 VAL A N 1
ATOM 3345 C CA . VAL A 1 435 ? -6.154 13.183 27.716 1.00 91.50 435 VAL A CA 1
ATOM 3346 C C . VAL A 1 435 ? -6.170 12.262 28.936 1.00 91.50 435 VAL A C 1
ATOM 3348 O O . VAL A 1 435 ? -7.162 11.582 29.160 1.00 91.50 435 VAL A O 1
ATOM 3351 N N . VAL A 1 436 ? -5.092 12.234 29.727 1.00 86.69 436 VAL A N 1
ATOM 3352 C CA . VAL A 1 436 ? -4.909 11.257 30.821 1.00 86.69 436 VAL A CA 1
ATOM 3353 C C . VAL A 1 436 ? -5.198 11.851 32.201 1.00 86.69 436 VAL A C 1
ATOM 3355 O O . VAL A 1 436 ? -5.528 11.113 33.128 1.00 86.69 436 VAL A O 1
ATOM 3358 N N . GLU A 1 437 ? -5.001 13.159 32.385 1.00 87.69 437 GLU A N 1
ATOM 3359 C CA . GLU A 1 437 ? -5.088 13.797 33.711 1.00 87.69 437 GLU A CA 1
ATOM 3360 C C . GLU A 1 437 ? -6.317 14.697 33.873 1.00 87.69 437 GLU A C 1
ATOM 3362 O O . GLU A 1 437 ? -6.830 14.818 34.984 1.00 87.69 437 GLU A O 1
ATOM 3367 N N . TRP A 1 438 ? -6.784 15.333 32.796 1.00 93.00 438 TRP A N 1
ATOM 3368 C CA . TRP A 1 438 ? -7.864 16.320 32.845 1.00 93.00 438 TRP A CA 1
ATOM 3369 C C . TRP A 1 438 ? -9.207 15.795 32.325 1.00 93.00 438 TRP A C 1
ATOM 3371 O O . TRP A 1 438 ? -10.244 16.165 32.880 1.00 93.00 438 TRP A O 1
ATOM 3381 N N . ALA A 1 439 ? -9.198 14.967 31.276 1.00 92.31 439 ALA A N 1
ATOM 3382 C CA . ALA A 1 439 ? -10.407 14.453 30.643 1.00 92.31 439 ALA A CA 1
ATOM 3383 C C . ALA A 1 439 ? -11.160 13.453 31.530 1.00 92.31 439 ALA A C 1
ATOM 3385 O O . ALA A 1 439 ? -10.588 12.488 32.032 1.00 92.31 439 ALA A O 1
ATOM 3386 N N . ASP A 1 440 ? -12.472 13.650 31.617 1.00 90.81 440 ASP A N 1
ATOM 3387 C CA . ASP A 1 440 ? -13.438 12.676 32.133 1.00 90.81 440 ASP A CA 1
ATOM 3388 C C . ASP A 1 440 ? -14.102 11.897 30.990 1.00 90.81 440 ASP A C 1
ATOM 3390 O O . ASP A 1 440 ? -14.457 10.725 31.133 1.00 90.81 440 ASP A O 1
ATOM 3394 N N . VAL A 1 441 ? -14.235 12.553 29.832 1.00 91.25 441 VAL A N 1
ATOM 3395 C CA . VAL A 1 441 ? -14.775 11.981 28.599 1.00 91.25 441 VAL A CA 1
ATOM 3396 C C . VAL A 1 441 ? -13.856 12.331 27.432 1.00 91.25 441 VAL A C 1
ATOM 3398 O O . VAL A 1 441 ? -13.537 13.500 27.199 1.00 91.25 441 VAL A O 1
ATOM 3401 N N . LEU A 1 442 ? -13.474 11.321 26.654 1.00 92.81 442 LEU A N 1
ATOM 3402 C CA . LEU A 1 442 ? -12.853 11.521 25.345 1.00 92.81 442 LEU A CA 1
ATOM 3403 C C . LEU A 1 442 ? -13.958 11.461 24.292 1.00 92.81 442 LEU A C 1
ATOM 3405 O O . LEU A 1 442 ? -14.683 10.473 24.226 1.00 92.81 442 LEU A O 1
ATOM 3409 N N . LEU A 1 443 ? -14.131 12.520 23.503 1.00 91.31 443 LEU A N 1
ATOM 3410 C CA . LEU A 1 443 ? -15.182 12.616 22.489 1.00 91.31 443 LEU A CA 1
ATOM 3411 C C . LEU A 1 443 ? -14.573 12.648 21.088 1.00 91.31 443 LEU A C 1
ATOM 3413 O O . LEU A 1 443 ? -14.089 13.685 20.629 1.00 91.31 443 LEU A O 1
ATOM 3417 N N . CYS A 1 444 ? -14.627 11.516 20.394 1.00 90.50 444 CYS A N 1
ATOM 3418 C CA . CYS A 1 444 ? -14.058 11.358 19.060 1.00 90.50 444 CYS A CA 1
ATOM 3419 C C . CYS A 1 444 ? -15.101 11.639 17.970 1.00 90.50 444 CYS A C 1
ATOM 3421 O O . CYS A 1 444 ? -16.221 11.115 17.986 1.00 90.50 444 CYS A O 1
ATOM 3423 N N . SER A 1 445 ? -14.735 12.472 16.995 1.00 84.69 445 SER A N 1
ATOM 3424 C CA . SER A 1 445 ? -15.589 12.760 15.839 1.00 84.69 445 SER A CA 1
ATOM 3425 C C . SER A 1 445 ? -15.695 11.562 14.894 1.00 84.69 445 SER A C 1
ATOM 3427 O O . SER A 1 445 ? -14.697 10.880 14.682 1.00 84.69 445 SER A O 1
ATOM 3429 N N . GLY A 1 446 ? -16.844 11.393 14.233 1.00 76.62 446 GLY A N 1
ATOM 3430 C CA . GLY A 1 446 ? -16.963 10.503 13.072 1.00 76.62 446 GLY A CA 1
ATOM 3431 C C . GLY A 1 446 ? -16.393 11.129 11.792 1.00 76.62 446 GLY A C 1
ATOM 3432 O O . GLY A 1 446 ? -16.332 12.358 11.666 1.00 76.62 446 GLY A O 1
ATOM 3433 N N . GLY A 1 447 ? -15.999 10.296 10.828 1.00 78.00 447 GLY A N 1
ATOM 3434 C CA . GLY A 1 447 ? -15.407 10.736 9.562 1.00 78.00 447 GLY A CA 1
ATOM 3435 C C . GLY A 1 447 ? -14.481 9.682 8.957 1.00 78.00 447 GLY A C 1
ATOM 3436 O O . GLY A 1 447 ? -14.815 8.506 8.936 1.00 78.00 447 GLY A O 1
ATOM 3437 N N . ASN A 1 448 ? -13.316 10.098 8.463 1.00 73.56 448 ASN A N 1
ATOM 3438 C CA . ASN A 1 448 ? -12.269 9.189 8.011 1.00 73.56 448 ASN A CA 1
ATOM 3439 C C . ASN A 1 448 ? -11.556 8.562 9.224 1.00 73.56 448 ASN A C 1
ATOM 3441 O O . ASN A 1 448 ? -10.528 9.053 9.691 1.00 73.56 448 ASN A O 1
ATOM 3445 N N . THR A 1 449 ? -12.135 7.482 9.749 1.00 77.50 449 THR A N 1
ATOM 3446 C CA . THR A 1 449 ? -11.619 6.721 10.901 1.00 77.50 449 THR A CA 1
ATOM 3447 C C . THR A 1 449 ? -10.194 6.248 10.681 1.00 77.50 449 THR A C 1
ATOM 3449 O O . THR A 1 449 ? -9.372 6.273 11.588 1.00 77.50 449 THR A O 1
ATOM 3452 N N . LEU A 1 450 ? -9.878 5.874 9.449 1.00 62.28 450 LEU A N 1
ATOM 3453 C CA . LEU A 1 450 ? -8.583 5.338 9.087 1.00 62.28 450 LEU A CA 1
ATOM 3454 C C . LEU A 1 450 ? -7.469 6.383 9.190 1.00 62.28 450 LEU A C 1
ATOM 3456 O O . LEU A 1 450 ? -6.423 6.120 9.779 1.00 62.28 450 LEU A O 1
ATOM 3460 N N . HIS A 1 451 ? -7.733 7.591 8.680 1.00 74.94 451 HIS A N 1
ATOM 3461 C CA . HIS A 1 451 ? -6.859 8.745 8.874 1.00 74.94 451 HIS A CA 1
ATOM 3462 C C . HIS A 1 451 ? -6.658 9.032 10.367 1.00 74.94 451 HIS A C 1
ATOM 3464 O O . HIS A 1 451 ? -5.528 9.246 10.796 1.00 74.94 451 HIS A O 1
ATOM 3470 N N . ALA A 1 452 ? -7.730 8.982 11.166 1.00 80.19 452 ALA A N 1
ATOM 3471 C CA . ALA A 1 452 ? -7.630 9.196 12.606 1.00 80.19 452 ALA A CA 1
ATOM 3472 C C . ALA A 1 452 ? -6.728 8.157 13.287 1.00 80.19 452 ALA A C 1
ATOM 3474 O O . ALA A 1 452 ? -5.813 8.548 14.001 1.00 80.19 452 ALA A O 1
ATOM 3475 N N . LEU A 1 453 ? -6.925 6.862 13.018 1.00 79.06 453 LEU A N 1
ATOM 3476 C CA . LEU A 1 453 ? -6.135 5.784 13.621 1.00 79.06 453 LEU A CA 1
ATOM 3477 C C . LEU A 1 453 ? -4.647 5.891 13.274 1.00 79.06 453 LEU A C 1
ATOM 3479 O O . LEU A 1 453 ? -3.810 5.862 14.175 1.00 79.06 453 LEU A O 1
ATOM 3483 N N . LEU A 1 454 ? -4.312 6.071 11.991 1.00 70.62 454 LEU A N 1
ATOM 3484 C CA . LEU A 1 454 ? -2.920 6.244 11.563 1.00 70.62 454 LEU A CA 1
ATOM 3485 C C . LEU A 1 454 ? -2.292 7.476 12.213 1.00 70.62 454 LEU A C 1
ATOM 3487 O O . LEU A 1 454 ? -1.171 7.410 12.718 1.00 70.62 454 LEU A O 1
ATOM 3491 N N . ARG A 1 455 ? -3.035 8.587 12.251 1.00 80.06 455 ARG A N 1
ATOM 3492 C CA . ARG A 1 455 ? -2.541 9.830 12.832 1.00 80.06 455 ARG A CA 1
ATOM 3493 C C . ARG A 1 455 ? -2.321 9.713 14.335 1.00 80.06 455 ARG A C 1
ATOM 3495 O O . ARG A 1 455 ? -1.332 10.227 14.847 1.00 80.06 455 ARG A O 1
ATOM 3502 N N . TRP A 1 456 ? -3.220 9.034 15.042 1.00 87.12 456 TRP A N 1
ATOM 3503 C CA . TRP A 1 456 ? -3.096 8.807 16.477 1.00 87.12 456 TRP A CA 1
ATOM 3504 C C . TRP A 1 456 ? -1.888 7.933 16.800 1.00 87.12 456 TRP A C 1
ATOM 3506 O O . TRP A 1 456 ? -1.129 8.321 17.686 1.00 87.12 456 TRP A O 1
ATOM 3516 N N . LYS A 1 457 ? -1.649 6.862 16.028 1.00 78.12 457 LYS A N 1
ATOM 3517 C CA . LYS A 1 457 ? -0.435 6.036 16.150 1.00 78.12 457 LYS A CA 1
ATOM 3518 C C . LYS A 1 457 ? 0.838 6.838 15.892 1.00 78.12 457 LYS A C 1
ATOM 3520 O O . LYS A 1 457 ? 1.789 6.762 16.662 1.00 78.12 457 LYS A O 1
ATOM 3525 N N . GLU A 1 458 ? 0.856 7.664 14.846 1.00 74.75 458 GLU A N 1
ATOM 3526 C CA . GLU A 1 458 ? 2.030 8.469 14.483 1.00 74.75 458 GLU A CA 1
ATOM 3527 C C . GLU A 1 458 ? 2.476 9.417 15.611 1.00 74.75 458 GLU A C 1
ATOM 3529 O O . GLU A 1 458 ? 3.675 9.616 15.834 1.00 74.75 458 GLU A O 1
ATOM 3534 N N . ILE A 1 459 ? 1.518 10.004 16.336 1.00 80.94 459 ILE A N 1
ATOM 3535 C CA . ILE A 1 459 ? 1.795 10.972 17.406 1.00 80.94 459 ILE A CA 1
ATOM 3536 C C . ILE A 1 459 ? 1.803 10.346 18.812 1.00 80.94 459 ILE A C 1
ATOM 3538 O O . ILE A 1 459 ? 2.189 11.031 19.765 1.00 80.94 459 ILE A O 1
ATOM 3542 N N . GLY A 1 460 ? 1.436 9.065 18.940 1.00 78.94 460 GLY A N 1
ATOM 3543 C CA . GLY A 1 460 ? 1.307 8.330 20.205 1.00 78.94 460 GLY A CA 1
ATOM 3544 C C . GLY A 1 460 ? 0.076 8.719 21.031 1.00 78.94 460 GLY A C 1
ATOM 3545 O O . GLY A 1 460 ? 0.101 8.644 22.260 1.00 78.94 460 GLY A O 1
ATOM 3546 N N . LEU A 1 461 ? -0.981 9.220 20.386 1.00 86.25 461 LEU A N 1
ATOM 3547 C CA . LEU A 1 461 ? -2.225 9.606 21.059 1.00 86.25 461 LEU A CA 1
ATOM 3548 C C . LEU A 1 461 ? -3.066 8.382 21.443 1.00 86.25 461 LEU A C 1
ATOM 3550 O O . LEU A 1 461 ? -3.706 8.399 22.488 1.00 86.25 461 LEU A O 1
ATOM 3554 N N . ASP A 1 462 ? -3.033 7.321 20.643 1.00 83.81 462 ASP A N 1
ATOM 3555 C CA . ASP A 1 462 ? -3.671 6.031 20.921 1.00 83.81 462 ASP A CA 1
ATOM 3556 C C . ASP A 1 462 ? -3.213 5.435 22.263 1.00 83.81 462 ASP A C 1
ATOM 3558 O O . ASP A 1 462 ? -4.047 5.049 23.084 1.00 83.81 462 ASP A O 1
ATOM 3562 N N . LEU A 1 463 ? -1.909 5.488 22.551 1.00 80.31 463 LEU A N 1
ATOM 3563 C CA . LEU A 1 463 ? -1.339 5.050 23.830 1.00 80.31 463 LEU A CA 1
ATOM 3564 C C . LEU A 1 463 ? -1.844 5.891 25.010 1.00 80.31 463 LEU A C 1
ATOM 3566 O O . LEU A 1 463 ? -2.135 5.371 26.089 1.00 80.31 463 LEU A O 1
ATOM 3570 N N . LEU A 1 464 ? -1.992 7.206 24.815 1.00 84.19 464 LEU A N 1
ATOM 3571 C CA . LEU A 1 464 ? -2.577 8.084 25.831 1.00 84.19 464 LEU A CA 1
ATOM 3572 C C . LEU A 1 464 ? -4.061 7.770 26.059 1.00 84.19 464 LEU A C 1
ATOM 3574 O O . LEU A 1 464 ? -4.512 7.837 27.200 1.00 84.19 464 LEU A O 1
ATOM 3578 N N . MET A 1 465 ? -4.808 7.403 25.012 1.00 88.06 465 MET A N 1
ATOM 3579 C CA . MET A 1 465 ? -6.204 6.978 25.150 1.00 88.06 465 MET A CA 1
ATOM 3580 C C . MET A 1 465 ? -6.324 5.639 25.893 1.00 88.06 465 MET A C 1
ATOM 3582 O O . MET A 1 465 ? -7.149 5.550 26.801 1.00 88.06 465 MET A O 1
ATOM 3586 N N . LYS A 1 466 ? -5.479 4.640 25.581 1.00 82.06 466 LYS A N 1
ATOM 3587 C CA . LYS A 1 466 ? -5.415 3.343 26.298 1.00 82.06 466 LYS A CA 1
ATOM 3588 C C . LYS A 1 466 ? -5.164 3.576 27.794 1.00 82.06 466 LYS A C 1
ATOM 3590 O O . LYS A 1 466 ? -5.950 3.154 28.639 1.00 82.06 466 LYS A O 1
ATOM 3595 N N . LYS A 1 467 ? -4.176 4.416 28.115 1.00 79.31 467 LYS A N 1
ATOM 3596 C CA . LYS A 1 467 ? -3.846 4.809 29.494 1.00 79.31 467 LYS A CA 1
ATOM 3597 C C . LYS A 1 467 ? -4.946 5.597 30.217 1.00 79.31 467 LYS A C 1
ATOM 3599 O O . LYS A 1 467 ? -5.047 5.534 31.442 1.00 79.31 467 LYS A O 1
ATOM 3604 N N . ALA A 1 468 ? -5.734 6.395 29.495 1.00 83.06 468 ALA A N 1
ATOM 3605 C CA . ALA A 1 468 ? -6.889 7.086 30.068 1.00 83.06 468 ALA A CA 1
ATOM 3606 C C . ALA A 1 468 ? -8.022 6.095 30.390 1.00 83.06 468 ALA A C 1
ATOM 3608 O O . ALA A 1 468 ? -8.624 6.172 31.460 1.00 83.06 468 ALA A O 1
ATOM 3609 N N . ALA A 1 469 ? -8.261 5.116 29.513 1.00 77.38 469 ALA A N 1
ATOM 3610 C CA . ALA A 1 469 ? -9.266 4.077 29.726 1.00 77.38 469 ALA A CA 1
ATOM 3611 C C . ALA A 1 469 ? -8.970 3.229 30.979 1.00 77.38 469 ALA A C 1
ATOM 3613 O O . ALA A 1 469 ? -9.869 3.003 31.785 1.00 77.38 469 ALA A O 1
ATOM 3614 N N . GLU A 1 470 ? -7.704 2.869 31.215 1.00 73.12 470 GLU A N 1
ATOM 3615 C CA . GLU A 1 470 ? -7.254 2.154 32.427 1.00 73.12 470 GLU A CA 1
ATOM 3616 C C . GLU A 1 470 ? -7.503 2.929 33.736 1.00 73.12 470 GLU A C 1
ATOM 3618 O O . GLU A 1 470 ? -7.592 2.339 34.810 1.00 73.12 470 GLU A O 1
ATOM 3623 N N . LYS A 1 471 ? -7.635 4.261 33.674 1.00 69.00 471 LYS A N 1
ATOM 3624 C CA . LYS A 1 471 ? -7.952 5.115 34.832 1.00 69.00 471 LYS A CA 1
ATOM 3625 C C . LYS A 1 471 ? -9.454 5.345 35.045 1.00 69.00 471 LYS A C 1
ATOM 3627 O O . LYS A 1 471 ? -9.818 6.047 35.989 1.00 69.00 471 LYS A O 1
ATOM 3632 N N . GLY A 1 472 ? -10.316 4.780 34.195 1.00 58.91 472 GLY A N 1
ATOM 3633 C CA . GLY A 1 472 ? -11.772 4.926 34.280 1.00 58.91 472 GLY A CA 1
ATOM 3634 C C . GLY A 1 472 ? -12.357 6.121 33.514 1.00 58.91 472 GLY A C 1
ATOM 3635 O O . GLY A 1 472 ? -13.501 6.499 33.769 1.00 58.91 472 GLY A O 1
ATOM 3636 N N . THR A 1 473 ? -11.610 6.727 32.585 1.00 56.88 473 THR A N 1
ATOM 3637 C CA . THR A 1 473 ? -12.136 7.752 31.665 1.00 56.88 473 THR A CA 1
ATOM 3638 C C . THR A 1 473 ? -13.078 7.109 30.635 1.00 56.88 473 THR A C 1
ATOM 3640 O O . THR A 1 473 ? -12.824 5.995 30.182 1.00 56.88 473 THR A O 1
ATOM 3643 N N . VAL A 1 474 ? -14.162 7.792 30.239 1.00 49.34 474 VAL A N 1
ATOM 3644 C CA . VAL A 1 474 ? -15.168 7.261 29.291 1.00 49.34 474 VAL A CA 1
ATOM 3645 C C . VAL A 1 474 ? -14.827 7.664 27.847 1.00 49.34 474 VAL A C 1
ATOM 3647 O O . VAL A 1 474 ? -15.025 8.827 27.481 1.00 49.34 474 VAL A O 1
ATOM 3650 N N . PRO A 1 475 ? -14.335 6.759 26.984 1.00 53.22 475 PRO A N 1
ATOM 3651 C CA . PRO A 1 475 ? -14.265 7.013 25.548 1.00 53.22 475 PRO A CA 1
ATOM 3652 C C . PRO A 1 475 ? -15.663 6.983 24.904 1.00 53.22 475 PRO A C 1
ATOM 3654 O O . PRO A 1 475 ? -16.396 6.000 2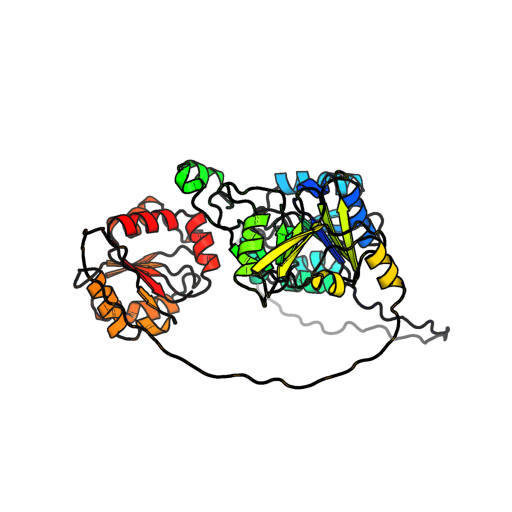4.947 1.00 53.22 475 PRO A O 1
ATOM 3657 N N . SER A 1 476 ? -16.045 8.084 24.265 1.00 46.31 476 SER A N 1
ATOM 3658 C CA . SER A 1 476 ? -17.284 8.235 23.499 1.00 46.31 476 SER A CA 1
ATOM 3659 C C . SER A 1 476 ? -16.951 8.572 22.042 1.00 46.31 476 SER A C 1
ATOM 3661 O O . SER A 1 476 ? -16.171 9.479 21.754 1.00 46.31 476 SER A O 1
ATOM 3663 N N . GLY A 1 477 ? -17.510 7.816 21.100 1.00 39.34 477 GLY A N 1
ATOM 3664 C CA . GLY A 1 477 ? -17.238 7.945 19.669 1.00 39.34 477 GLY A CA 1
ATOM 3665 C C . GLY A 1 477 ? -18.515 8.147 18.854 1.00 39.34 477 GLY A C 1
ATOM 3666 O O . GLY A 1 477 ? -19.514 7.450 19.036 1.00 39.34 477 GLY A O 1
ATOM 3667 N N . GLY A 1 478 ? -18.494 9.099 17.921 1.00 32.47 478 GLY A N 1
ATOM 3668 C CA . GLY A 1 478 ? -19.440 9.130 16.800 1.00 32.47 478 GLY A CA 1
ATOM 3669 C C . GLY A 1 478 ? -18.945 8.238 15.660 1.00 32.47 478 GLY A C 1
ATOM 3670 O O . GLY A 1 478 ? -17.750 8.221 15.403 1.00 32.47 478 GLY A O 1
ATOM 3671 N N . SER A 1 479 ? -19.857 7.522 14.997 1.00 31.81 479 SER A N 1
ATOM 3672 C CA . SER A 1 479 ? -19.604 6.424 14.045 1.00 31.81 479 SER A CA 1
ATOM 3673 C C . SER A 1 479 ? -18.340 6.531 13.190 1.00 31.81 479 SER A C 1
ATOM 3675 O O . SER A 1 479 ? -18.149 7.534 12.487 1.00 31.81 479 SER A O 1
ATOM 3677 N N . ALA A 1 480 ? -17.591 5.427 13.189 1.00 26.64 480 ALA A N 1
ATOM 3678 C CA . ALA A 1 480 ? -16.816 4.924 12.062 1.00 26.64 480 ALA A CA 1
ATOM 3679 C C . ALA A 1 480 ? -17.728 4.062 11.185 1.00 26.64 480 ALA A C 1
ATOM 3681 O O . ALA A 1 480 ? -18.468 3.248 11.785 1.00 26.64 480 ALA A O 1
#

InterPro domains:
  IPR005320 Peptidase S51 [PF03575] (51-264)
  IPR005320 Peptidase S51 [PF03575] (367-480)
  IPR029062 Class I glutamine amidotransferase-like [G3DSA:3.40.50.880] (42-285)
  IPR029062 Class I glutamine amidotransferase-like [G3DSA:3.40.50.880] (358-480)
  IPR029062 Class I glutamine amidotransferase-like [SSF52317] (50-271)
  IPR029062 Class I glutamine amidotransferase-like [SSF52317] (366-477)